Protein 3IVP (pdb70)

Structure (mmCIF, N/CA/C/O backbone):
data_3IVP
#
_entry.id   3IVP
#
_cell.length_a   49.326
_cell.length_b   69.829
_cell.length_c   170.359
_cell.angle_alpha   90.00
_cell.angle_beta   90.00
_cell.angle_gamma   90.00
#
_symmetry.space_group_name_H-M   'P 21 21 21'
#
loop_
_entity.id
_entity.type
_entity.pdbx_description
1 polymer 'Putative transposon-related DNA-binding protein'
2 non-polymer 'TETRAETHYLENE GLYCOL'
3 water water
#
loop_
_atom_site.group_PDB
_atom_site.id
_atom_site.type_symbol
_atom_site.label_atom_id
_atom_site.label_alt_id
_atom_site.label_comp_id
_atom_site.label_asym_id
_atom_site.label_entity_id
_atom_site.label_seq_id
_atom_site.pdbx_PDB_ins_code
_atom_site.Cartn_x
_atom_site.Cartn_y
_atom_site.Cartn_z
_atom_site.occupancy
_atom_site.B_iso_or_equiv
_atom_site.auth_seq_id
_atom_site.auth_comp_id
_atom_site.auth_asym_id
_atom_site.auth_atom_id
_atom_site.pdbx_PDB_model_num
ATOM 1 N N . LYS A 1 3 ? 72.181 80.324 4.352 1.00 46.99 3 LYS A N 1
ATOM 2 C CA . LYS A 1 3 ? 71.408 79.079 4.068 1.00 47.14 3 LYS A CA 1
ATOM 3 C C . LYS A 1 3 ? 69.923 79.197 4.424 1.00 46.41 3 LYS A C 1
ATOM 4 O O . LYS A 1 3 ? 69.321 78.228 4.905 1.00 46.33 3 LYS A O 1
ATOM 10 N N . LYS A 1 4 ? 69.333 80.373 4.214 1.00 45.24 4 LYS A N 1
ATOM 11 C CA . LYS A 1 4 ? 67.859 80.471 4.282 1.00 44.45 4 LYS A CA 1
ATOM 12 C C . LYS A 1 4 ? 67.228 80.652 2.891 1.00 43.11 4 LYS A C 1
ATOM 13 O O . LYS A 1 4 ? 66.285 79.947 2.548 1.00 43.66 4 LYS A O 1
ATOM 19 N N . GLU A 1 5 ? 67.790 81.557 2.085 1.00 41.69 5 GLU A N 1
ATOM 20 C CA . GLU A 1 5 ? 67.442 81.689 0.659 1.00 40.38 5 GLU A CA 1
ATOM 21 C C . GLU A 1 5 ? 67.799 80.395 -0.102 1.00 39.08 5 GLU A C 1
ATOM 22 O O . GLU A 1 5 ? 67.656 80.310 -1.324 1.00 39.92 5 GLU A O 1
ATOM 28 N N . ASP A 1 6 ? 68.272 79.410 0.659 1.00 35.58 6 ASP A N 1
ATOM 29 C CA . ASP A 1 6 ? 68.765 78.160 0.173 1.00 32.73 6 ASP A CA 1
ATOM 30 C C . ASP A 1 6 ? 67.779 77.056 0.565 1.00 28.65 6 ASP A C 1
ATOM 31 O O . ASP A 1 6 ? 67.812 75.997 -0.027 1.00 29.68 6 ASP A O 1
ATOM 36 N N . LYS A 1 7 ? 66.919 77.309 1.549 1.00 23.06 7 LYS A N 1
ATOM 37 C CA . LYS A 1 7 ? 66.083 76.246 2.155 1.00 21.12 7 LYS A CA 1
ATOM 38 C C . LYS A 1 7 ? 64.695 76.184 1.487 1.00 18.06 7 LYS A C 1
ATOM 39 O O . LYS A 1 7 ? 64.048 77.220 1.331 1.00 11.67 7 LYS A O 1
ATOM 45 N N . TYR A 1 8 ? 64.271 74.978 1.101 1.00 13.94 8 TYR A N 1
ATOM 46 C CA . TYR A 1 8 ? 62.960 74.714 0.562 1.00 13.90 8 TYR A CA 1
ATOM 47 C C . TYR A 1 8 ? 61.917 75.053 1.603 1.00 12.87 8 TYR A C 1
ATOM 48 O O . TYR A 1 8 ? 61.949 74.549 2.726 1.00 12.98 8 TYR A O 1
ATOM 57 N N . ASP A 1 9 ? 60.965 75.899 1.220 1.00 12.77 9 ASP A N 1
ATOM 58 C CA . ASP A 1 9 ? 59.813 76.201 2.073 1.00 12.03 9 ASP A CA 1
ATOM 59 C C . ASP A 1 9 ? 58.765 75.092 1.904 1.00 13.22 9 ASP A C 1
ATOM 60 O O . ASP A 1 9 ? 57.992 75.059 0.917 1.00 12.95 9 ASP A O 1
ATOM 65 N N . PHE A 1 10 ? 58.718 74.189 2.888 1.00 12.64 10 PHE A N 1
ATOM 66 C CA . PHE A 1 10 ? 57.779 73.047 2.863 1.00 11.13 10 PHE A CA 1
ATOM 67 C C . PHE A 1 10 ? 56.302 73.422 3.147 1.00 10.66 10 PHE A C 1
ATOM 68 O O . PHE A 1 10 ? 55.400 72.606 2.962 1.00 7.52 10 PHE A O 1
ATOM 76 N N . ARG A 1 11 ? 56.034 74.660 3.537 1.00 10.21 11 ARG A N 1
ATOM 77 C CA . ARG A 1 11 ? 54.717 74.965 4.049 1.00 10.52 11 ARG A CA 1
ATOM 78 C C . ARG A 1 11 ? 53.550 74.748 3.074 1.00 13.71 11 ARG A C 1
ATOM 79 O O . ARG A 1 11 ? 52.442 74.426 3.503 1.00 13.46 11 ARG A O 1
ATOM 87 N N . ALA A 1 12 ? 53.771 74.988 1.778 1.00 14.26 12 ALA A N 1
ATOM 88 C CA . ALA A 1 12 ? 52.687 74.861 0.810 1.00 13.24 12 ALA A CA 1
ATOM 89 C C . ALA A 1 12 ? 52.345 73.317 0.664 1.00 12.29 12 ALA A C 1
ATOM 90 O O . ALA A 1 12 ? 51.184 72.938 0.702 1.00 9.43 12 ALA A O 1
ATOM 92 N N . LEU A 1 13 ? 53.345 72.501 0.472 1.00 11.52 13 LEU A N 1
ATOM 93 C CA . LEU A 1 13 ? 53.220 70.986 0.506 1.00 12.68 13 LEU A CA 1
ATOM 94 C C . LEU A 1 13 ? 52.657 70.435 1.839 1.00 12.18 13 LEU A C 1
ATOM 95 O O . LEU A 1 13 ? 51.774 69.589 1.832 1.00 12.92 13 LEU A O 1
ATOM 100 N N . GLY A 1 14 ? 53.141 70.953 2.968 1.00 14.50 14 GLY A N 1
ATOM 101 C CA . GLY A 1 14 ? 52.563 70.657 4.276 1.00 13.28 14 GLY A CA 1
ATOM 102 C C . GLY A 1 14 ? 51.058 70.921 4.285 1.00 13.89 14 GLY A C 1
ATOM 103 O O . GLY A 1 14 ? 50.317 70.090 4.771 1.00 11.85 14 GLY A O 1
ATOM 104 N N . LEU A 1 15 ? 50.594 72.070 3.750 1.00 11.92 15 LEU A N 1
ATOM 105 C CA . LEU A 1 15 ? 49.137 72.389 3.725 1.00 11.23 15 LEU A CA 1
ATOM 106 C C . LEU A 1 15 ? 48.369 71.495 2.763 1.00 11.76 15 LEU A C 1
ATOM 107 O O . LEU A 1 15 ? 47.203 71.144 3.013 1.00 10.03 15 LEU A O 1
ATOM 112 N N . ALA A 1 16 ? 48.953 71.208 1.606 1.00 11.01 16 ALA A N 1
ATOM 113 C CA . ALA A 1 16 ? 48.326 70.204 0.683 1.00 12.70 16 ALA A CA 1
ATOM 114 C C . ALA A 1 16 ? 48.077 68.806 1.367 1.00 12.03 16 ALA A C 1
ATOM 115 O O . ALA A 1 16 ? 46.995 68.145 1.188 1.00 10.95 16 ALA A O 1
ATOM 117 N N . ILE A 1 17 ? 49.083 68.336 2.102 1.00 9.47 17 ILE A N 1
ATOM 118 C CA . ILE A 1 17 ? 48.976 67.085 2.881 1.00 9.96 17 ILE A CA 1
ATOM 119 C C . ILE A 1 17 ? 47.823 67.217 3.890 1.00 11.47 17 ILE A C 1
ATOM 120 O O . ILE A 1 17 ? 46.921 66.347 3.954 1.00 12.80 17 ILE A O 1
ATOM 125 N N . LYS A 1 18 ? 47.788 68.357 4.595 1.00 10.70 18 LYS A N 1
ATOM 126 C CA . LYS A 1 18 ? 46.817 68.576 5.629 1.00 11.08 18 LYS A CA 1
ATOM 127 C C . LYS A 1 18 ? 45.441 68.607 4.945 1.00 11.73 18 LYS A C 1
ATOM 128 O O . LYS A 1 18 ? 44.494 67.993 5.443 1.00 11.24 18 LYS A O 1
ATOM 134 N N . GLU A 1 19 ? 45.331 69.301 3.800 1.00 10.03 19 GLU A N 1
ATOM 135 C CA . GLU A 1 19 ? 44.000 69.445 3.153 1.00 13.94 19 GLU A CA 1
ATOM 136 C C . GLU A 1 19 ? 43.512 68.108 2.631 1.00 9.92 19 GLU A C 1
ATOM 137 O O . GLU A 1 19 ? 42.352 67.839 2.618 1.00 8.74 19 GLU A O 1
ATOM 143 N N . ALA A 1 20 ? 44.431 67.303 2.123 1.00 7.08 20 ALA A N 1
ATOM 144 C CA . ALA A 1 20 ? 44.055 65.956 1.648 1.00 5.72 20 ALA A CA 1
ATOM 145 C C . ALA A 1 20 ? 43.595 65.073 2.826 1.00 9.03 20 ALA A C 1
ATOM 146 O O . ALA A 1 20 ? 42.452 64.498 2.812 1.00 7.48 20 ALA A O 1
ATOM 148 N N . ARG A 1 21 ? 44.363 65.080 3.919 1.00 8.25 21 ARG A N 1
ATOM 149 C CA . ARG A 1 21 ? 43.904 64.387 5.134 1.00 7.67 21 ARG A CA 1
ATOM 150 C C . ARG A 1 21 ? 42.464 64.816 5.557 1.00 9.77 21 ARG A C 1
ATOM 151 O O . ARG A 1 21 ? 41.668 63.973 5.943 1.00 7.93 21 ARG A O 1
ATOM 159 N N . LYS A 1 22 ? 42.166 66.120 5.533 1.00 6.92 22 LYS A N 1
ATOM 160 C CA . LYS A 1 22 ? 40.859 66.595 5.954 1.00 9.15 22 LYS A CA 1
ATOM 161 C C . LYS A 1 22 ? 39.801 66.256 4.913 1.00 7.83 22 LYS A C 1
ATOM 162 O O . LYS A 1 22 ? 38.625 66.071 5.249 1.00 12.32 22 LYS A O 1
ATOM 168 N N . LYS A 1 23 ? 40.166 66.301 3.634 1.00 7.49 23 LYS A N 1
ATOM 169 C CA . LYS A 1 23 ? 39.173 66.054 2.603 1.00 12.97 23 LYS A CA 1
ATOM 170 C C . LYS A 1 23 ? 38.813 64.584 2.758 1.00 11.64 23 LYS A C 1
ATOM 171 O O . LYS A 1 23 ? 37.681 64.181 2.565 1.00 4.03 23 LYS A O 1
ATOM 177 N N . GLN A 1 24 ? 39.767 63.807 3.225 1.00 4.20 24 GLN A N 1
ATOM 178 C CA . GLN A 1 24 ? 39.472 62.378 3.316 1.00 6.21 24 GLN A CA 1
ATOM 179 C C . GLN A 1 24 ? 38.856 61.928 4.632 1.00 8.21 24 GLN A C 1
ATOM 180 O O . GLN A 1 24 ? 38.628 60.742 4.817 1.00 10.96 24 GLN A O 1
ATOM 186 N N . GLY A 1 25 ? 38.592 62.865 5.528 1.00 10.19 25 GLY A N 1
ATOM 187 C CA . GLY A 1 25 ? 37.999 62.607 6.841 1.00 10.64 25 GLY A CA 1
ATOM 188 C C . GLY A 1 25 ? 38.899 61.904 7.860 1.00 11.62 25 GLY A C 1
ATOM 189 O O . GLY A 1 25 ? 38.403 61.286 8.791 1.00 10.57 25 GLY A O 1
ATOM 190 N N . LEU A 1 26 ? 40.216 61.966 7.693 1.00 10.87 26 LEU A N 1
ATOM 191 C CA . LEU A 1 26 ? 41.131 61.288 8.615 1.00 13.06 26 LEU A CA 1
ATOM 192 C C . LEU A 1 26 ? 41.548 62.270 9.715 1.00 14.49 26 LEU A C 1
ATOM 193 O O . LEU A 1 26 ? 41.841 63.394 9.393 1.00 14.44 26 LEU A O 1
ATOM 198 N N . THR A 1 27 ? 41.620 61.856 10.985 1.00 15.82 27 THR A N 1
ATOM 199 C CA . THR A 1 27 ? 42.258 62.679 12.044 1.00 14.65 27 THR A CA 1
ATOM 200 C C . THR A 1 27 ? 43.754 62.463 12.047 1.00 14.97 27 THR A C 1
ATOM 201 O O . THR A 1 27 ? 44.228 61.495 11.464 1.00 14.82 27 THR A O 1
ATOM 205 N N . ARG A 1 28 ? 44.506 63.334 12.734 1.00 13.39 28 ARG A N 1
ATOM 206 C CA . ARG A 1 28 ? 45.935 63.134 12.855 1.00 12.40 28 ARG A CA 1
ATOM 207 C C . ARG A 1 28 ? 46.267 61.817 13.566 1.00 11.31 28 ARG A C 1
ATOM 208 O O . ARG A 1 28 ? 47.235 61.156 13.230 1.00 10.27 28 ARG A O 1
ATOM 216 N N . GLU A 1 29 ? 45.463 61.467 14.559 1.00 10.92 29 GLU A N 1
ATOM 217 C CA . GLU A 1 29 ? 45.635 60.216 15.295 1.00 12.45 29 GLU A CA 1
ATOM 218 C C . GLU A 1 29 ? 45.471 59.021 14.387 1.00 11.13 29 GLU A C 1
ATOM 219 O O . GLU A 1 29 ? 46.153 58.045 14.553 1.00 12.13 29 GLU A O 1
ATOM 225 N N . GLN A 1 30 ? 44.545 59.088 13.433 1.00 12.48 30 GLN A N 1
ATOM 226 C CA . GLN A 1 30 ? 44.347 57.976 12.505 1.00 11.88 30 GLN A CA 1
ATOM 227 C C . GLN A 1 30 ? 45.530 57.826 11.582 1.00 10.89 30 GLN A C 1
ATOM 228 O O . GLN A 1 30 ? 46.002 56.733 11.367 1.00 9.99 30 GLN A O 1
ATOM 234 N N . VAL A 1 31 ? 45.958 58.925 10.980 1.00 10.41 31 VAL A N 1
ATOM 235 C CA . VAL A 1 31 ? 47.176 58.892 10.101 1.00 12.72 31 VAL A CA 1
ATOM 236 C C . VAL A 1 31 ? 48.386 58.370 10.829 1.00 11.48 31 VAL A C 1
ATOM 237 O O . VAL A 1 31 ? 49.175 57.599 10.279 1.00 12.53 31 VAL A O 1
ATOM 241 N N . GLY A 1 32 ? 48.551 58.839 12.063 1.00 13.30 32 GLY A N 1
ATOM 242 C CA . GLY A 1 32 ? 49.716 58.457 12.874 1.00 9.75 32 GLY A CA 1
ATOM 243 C C . GLY A 1 32 ? 49.659 56.956 13.165 1.00 12.55 32 GLY A C 1
ATOM 244 O O . GLY A 1 32 ? 50.652 56.282 13.164 1.00 11.77 32 GLY A O 1
ATOM 245 N N . ALA A 1 33 ? 48.454 56.440 13.410 1.00 9.37 33 ALA A N 1
ATOM 246 C CA . ALA A 1 33 ? 48.293 55.019 13.644 1.00 11.58 33 ALA A CA 1
ATOM 247 C C . ALA A 1 33 ? 48.532 54.200 12.366 1.00 11.85 33 ALA A C 1
ATOM 248 O O . ALA A 1 33 ? 49.062 53.077 12.428 1.00 14.73 33 ALA A O 1
ATOM 258 N N . ILE A 1 35 ? 50.523 55.074 9.658 1.00 11.29 35 ILE A N 1
ATOM 259 C CA . ILE A 1 35 ? 51.909 55.073 9.171 1.00 13.30 35 ILE A CA 1
ATOM 260 C C . ILE A 1 35 ? 52.927 55.170 10.284 1.00 13.80 35 ILE A C 1
ATOM 261 O O . ILE A 1 35 ? 54.119 55.338 10.020 1.00 16.13 35 ILE A O 1
ATOM 266 N N . GLU A 1 36 ? 52.459 55.083 11.524 1.00 13.62 36 GLU A N 1
ATOM 267 C CA . GLU A 1 36 ? 53.373 54.934 12.674 1.00 17.39 36 GLU A CA 1
ATOM 268 C C . GLU A 1 36 ? 54.164 56.201 12.974 1.00 16.80 36 GLU A C 1
ATOM 269 O O . GLU A 1 36 ? 55.343 56.130 13.188 1.00 17.32 36 GLU A O 1
ATOM 275 N N . ILE A 1 37 ? 53.524 57.354 12.938 1.00 17.71 37 ILE A N 1
ATOM 276 C CA . ILE A 1 37 ? 54.193 58.587 13.330 1.00 17.47 37 ILE A CA 1
ATOM 277 C C . ILE A 1 37 ? 53.385 59.248 14.464 1.00 16.99 37 ILE A C 1
ATOM 278 O O . ILE A 1 37 ? 52.171 59.033 14.592 1.00 17.20 37 ILE A O 1
ATOM 283 N N . ASP A 1 38 ? 54.079 59.968 15.326 1.00 16.03 38 ASP A N 1
ATOM 284 C CA . ASP A 1 38 ? 53.467 60.781 16.370 1.00 15.57 38 ASP A CA 1
ATOM 285 C C . ASP A 1 38 ? 52.600 61.874 15.741 1.00 14.96 38 ASP A C 1
ATOM 286 O O . ASP A 1 38 ? 53.050 62.621 14.870 1.00 11.85 38 ASP A O 1
ATOM 291 N N . PRO A 1 39 ? 51.319 61.934 16.146 1.00 16.29 39 PRO A N 1
ATOM 292 C CA . PRO A 1 39 ? 50.421 62.969 15.676 1.00 16.66 39 PRO A CA 1
ATOM 293 C C . PRO A 1 39 ? 50.982 64.378 15.915 1.00 18.02 39 PRO A C 1
ATOM 294 O O . PRO A 1 39 ? 50.558 65.300 15.229 1.00 18.52 39 PRO A O 1
ATOM 298 N N . ARG A 1 40 ? 51.907 64.548 16.868 1.00 18.61 40 ARG A N 1
ATOM 299 C CA . ARG A 1 40 ? 52.520 65.860 17.102 1.00 19.63 40 ARG A CA 1
ATOM 300 C C . ARG A 1 40 ? 53.556 66.235 16.051 1.00 18.96 40 ARG A C 1
ATOM 301 O O . ARG A 1 40 ? 53.713 67.414 15.706 1.00 19.55 40 ARG A O 1
ATOM 309 N N . TYR A 1 41 ? 54.278 65.249 15.562 1.00 17.04 41 TYR A N 1
ATOM 310 C CA . TYR A 1 41 ? 55.213 65.467 14.476 1.00 17.99 41 TYR A CA 1
ATOM 311 C C . TYR A 1 41 ? 54.375 65.814 13.254 1.00 17.27 41 TYR A C 1
ATOM 312 O O . TYR A 1 41 ? 54.732 66.698 12.514 1.00 17.68 41 TYR A O 1
ATOM 321 N N . LEU A 1 42 ? 53.254 65.117 13.060 1.00 18.05 42 LEU A N 1
ATOM 322 C CA . LEU A 1 42 ? 52.325 65.470 11.971 1.00 16.49 42 LEU A CA 1
ATOM 323 C C . LEU A 1 42 ? 51.858 66.924 12.000 1.00 14.38 42 LEU A C 1
ATOM 324 O O . LEU A 1 42 ? 51.845 67.582 10.963 1.00 15.32 42 LEU A O 1
ATOM 329 N N . THR A 1 43 ? 51.424 67.399 13.166 1.00 13.18 43 THR A N 1
ATOM 330 C CA . THR A 1 43 ? 51.017 68.792 13.344 1.00 13.70 43 THR A CA 1
ATOM 331 C C . THR A 1 43 ? 52.116 69.738 12.855 1.00 14.05 43 THR A C 1
ATOM 332 O O . THR A 1 43 ? 51.857 70.666 12.098 1.00 14.11 43 THR A O 1
ATOM 336 N N . ASN A 1 44 ? 53.350 69.475 13.254 1.00 15.20 44 ASN A N 1
ATOM 337 C CA . ASN A 1 44 ? 54.465 70.352 12.852 1.00 16.43 44 ASN A CA 1
ATOM 338 C C . ASN A 1 44 ? 54.746 70.314 11.339 1.00 16.27 44 ASN A C 1
ATOM 339 O O . ASN A 1 44 ? 54.985 71.343 10.719 1.00 15.12 44 ASN A O 1
ATOM 344 N N . ILE A 1 45 ? 54.684 69.116 10.756 1.00 12.71 45 ILE A N 1
ATOM 345 C CA . ILE A 1 45 ? 54.844 68.928 9.332 1.00 12.97 45 ILE A CA 1
ATOM 346 C C . ILE A 1 45 ? 53.764 69.717 8.535 1.00 13.11 45 ILE A C 1
ATOM 347 O O . ILE A 1 45 ? 54.067 70.368 7.545 1.00 14.84 45 ILE A O 1
ATOM 352 N N . GLU A 1 46 ? 52.519 69.664 8.972 1.00 10.58 46 GLU A N 1
ATOM 353 C CA . GLU A 1 46 ? 51.412 70.292 8.231 1.00 12.85 46 GLU A CA 1
ATOM 354 C C . GLU A 1 46 ? 51.257 71.802 8.504 1.00 12.74 46 GLU A C 1
ATOM 355 O O . GLU A 1 46 ? 50.739 72.521 7.646 1.00 14.20 46 GLU A O 1
ATOM 361 N N . ASN A 1 47 ? 51.591 72.236 9.723 1.00 11.29 47 ASN A N 1
ATOM 362 C CA . ASN A 1 47 ? 51.318 73.625 10.160 1.00 12.54 47 ASN A CA 1
ATOM 363 C C . ASN A 1 47 ? 52.543 74.505 10.282 1.00 13.03 47 ASN A C 1
ATOM 364 O O . ASN A 1 47 ? 52.406 75.685 10.273 1.00 14.40 47 ASN A O 1
ATOM 369 N N . LYS A 1 48 ? 53.744 73.953 10.406 1.00 15.58 48 LYS A N 1
ATOM 370 C CA . LYS A 1 48 ? 54.876 74.766 10.800 1.00 17.09 48 LYS A CA 1
ATOM 371 C C . LYS A 1 48 ? 56.033 74.558 9.875 1.00 17.46 48 LYS A C 1
ATOM 372 O O . LYS A 1 48 ? 57.133 74.965 10.194 1.00 15.98 48 LYS A O 1
ATOM 378 N N . GLY A 1 49 ? 55.781 73.910 8.736 1.00 17.78 49 GLY A N 1
ATOM 379 C CA . GLY A 1 49 ? 56.823 73.715 7.708 1.00 20.16 49 GLY A CA 1
ATOM 380 C C . GLY A 1 49 ? 58.052 72.875 8.087 1.00 19.85 49 GLY A C 1
ATOM 381 O O . GLY A 1 49 ? 59.087 72.950 7.472 1.00 16.51 49 GLY A O 1
ATOM 382 N N . GLN A 1 50 ? 57.890 72.044 9.095 1.00 18.48 50 GLN A N 1
ATOM 383 C CA . GLN A 1 50 ? 58.888 71.113 9.489 1.00 16.31 50 GLN A CA 1
ATOM 384 C C . GLN A 1 50 ? 59.062 70.025 8.395 1.00 12.58 50 GLN A C 1
ATOM 385 O O . GLN A 1 50 ? 58.092 69.428 7.957 1.00 10.09 50 GLN A O 1
ATOM 391 N N . HIS A 1 51 ? 60.307 69.841 7.914 1.00 9.12 51 HIS A N 1
ATOM 392 C CA . HIS A 1 51 ? 60.610 68.877 6.862 1.00 11.15 51 HIS A CA 1
ATOM 393 C C . HIS A 1 51 ? 60.524 67.492 7.494 1.00 10.95 51 HIS A C 1
ATOM 394 O O . HIS A 1 51 ? 61.211 67.208 8.466 1.00 15.80 51 HIS A O 1
ATOM 401 N N . PRO A 1 52 ? 59.690 66.639 6.942 1.00 11.80 52 PRO A N 1
ATOM 402 C CA . PRO A 1 52 ? 59.681 65.227 7.321 1.00 12.14 52 PRO A CA 1
ATOM 403 C C . PRO A 1 52 ? 60.911 64.621 6.692 1.00 12.43 52 PRO A C 1
ATOM 404 O O . PRO A 1 52 ? 61.441 65.193 5.722 1.00 14.50 52 PRO A O 1
ATOM 408 N N . SER A 1 53 ? 61.377 63.493 7.227 1.00 12.33 53 SER A N 1
ATOM 409 C CA . SER A 1 53 ? 62.271 62.637 6.462 1.00 9.72 53 SER A CA 1
ATOM 410 C C . SER A 1 53 ? 61.648 62.223 5.136 1.00 9.47 53 SER A C 1
ATOM 411 O O . SER A 1 53 ? 60.400 62.303 4.917 1.00 8.33 53 SER A O 1
ATOM 414 N N . LEU A 1 54 ? 62.476 61.742 4.232 1.00 7.13 54 LEU A N 1
ATOM 415 C CA . LEU A 1 54 ? 62.010 61.188 2.991 1.00 9.48 54 LEU A CA 1
ATOM 416 C C . LEU A 1 54 ? 61.048 60.017 3.285 1.00 9.96 54 LEU A C 1
ATOM 417 O O . LEU A 1 54 ? 60.040 59.905 2.620 1.00 10.46 54 LEU A O 1
ATOM 422 N N . GLN A 1 55 ? 61.391 59.165 4.250 1.00 8.58 55 GLN A N 1
ATOM 423 C CA . GLN A 1 55 ? 60.516 58.044 4.627 1.00 10.39 55 GLN A CA 1
ATOM 424 C C . GLN A 1 55 ? 59.126 58.505 4.951 1.00 10.66 55 GLN A C 1
ATOM 425 O O . GLN A 1 55 ? 58.064 57.991 4.434 1.00 11.87 55 GLN A O 1
ATOM 431 N N . VAL A 1 56 ? 59.088 59.506 5.822 1.00 12.82 56 VAL A N 1
ATOM 432 C CA . VAL A 1 56 ? 57.747 59.961 6.307 1.00 9.47 56 VAL A CA 1
ATOM 433 C C . VAL A 1 56 ? 57.011 60.752 5.217 1.00 10.56 56 VAL A C 1
ATOM 434 O O . VAL A 1 56 ? 55.763 60.701 5.150 1.00 8.97 56 VAL A O 1
ATOM 438 N N . LEU A 1 57 ? 57.732 61.588 4.451 1.00 10.97 57 LEU A N 1
ATOM 439 C CA . LEU A 1 57 ? 57.195 62.219 3.220 1.00 14.27 57 LEU A CA 1
ATOM 440 C C . LEU A 1 57 ? 56.504 61.170 2.297 1.00 13.07 57 LEU A C 1
ATOM 441 O O . LEU A 1 57 ? 55.314 61.272 1.995 1.00 15.83 57 LEU A O 1
ATOM 446 N N . TYR A 1 58 ? 57.267 60.120 1.959 1.00 13.53 58 TYR A N 1
ATOM 447 C CA . TYR A 1 58 ? 56.760 59.021 1.148 1.00 13.06 58 TYR A CA 1
ATOM 448 C C . TYR A 1 58 ? 55.509 58.429 1.829 1.00 10.72 58 TYR A C 1
ATOM 449 O O . TYR A 1 58 ? 54.491 58.297 1.201 1.00 13.64 58 TYR A O 1
ATOM 458 N N . ASP A 1 59 ? 55.583 58.136 3.123 1.00 11.78 59 ASP A N 1
ATOM 459 C CA . ASP A 1 59 ? 54.425 57.475 3.780 1.00 11.59 59 ASP A CA 1
ATOM 460 C C . ASP A 1 59 ? 53.173 58.362 3.742 1.00 13.01 59 ASP A C 1
ATOM 461 O O . ASP A 1 59 ? 52.047 57.845 3.542 1.00 12.81 59 ASP A O 1
ATOM 466 N N . LEU A 1 60 ? 53.358 59.682 3.951 1.00 12.92 60 LEU A N 1
ATOM 467 C CA . LEU A 1 60 ? 52.208 60.609 3.875 1.00 12.58 60 LEU A CA 1
ATOM 468 C C . LEU A 1 60 ? 51.546 60.678 2.540 1.00 9.20 60 LEU A C 1
ATOM 469 O O . LEU A 1 60 ? 50.253 60.645 2.391 1.00 9.94 60 LEU A O 1
ATOM 474 N N . VAL A 1 61 ? 52.356 60.887 1.527 1.00 8.25 61 VAL A N 1
ATOM 475 C CA . VAL A 1 61 ? 51.757 61.229 0.220 1.00 10.96 61 VAL A CA 1
ATOM 476 C C . VAL A 1 61 ? 51.291 59.936 -0.478 1.00 12.87 61 VAL A C 1
ATOM 477 O O . VAL A 1 61 ? 50.344 59.991 -1.291 1.00 11.13 61 VAL A O 1
ATOM 481 N N . SER A 1 62 ? 51.924 58.797 -0.174 1.00 12.11 62 SER A N 1
ATOM 482 C CA . SER A 1 62 ? 51.388 57.537 -0.700 1.00 14.24 62 SER A CA 1
ATOM 483 C C . SER A 1 62 ? 50.137 57.184 0.061 1.00 10.48 62 SER A C 1
ATOM 484 O O . SER A 1 62 ? 49.188 56.676 -0.545 1.00 12.76 62 SER A O 1
ATOM 487 N N . LEU A 1 63 ? 50.095 57.466 1.375 1.00 10.63 63 LEU A N 1
ATOM 488 C CA . LEU A 1 63 ? 48.763 57.261 2.123 1.00 8.77 63 LEU A CA 1
ATOM 489 C C . LEU A 1 63 ? 47.594 58.087 1.611 1.00 10.17 63 LEU A C 1
ATOM 490 O O . LEU A 1 63 ? 46.477 57.616 1.554 1.00 8.07 63 LEU A O 1
ATOM 495 N N . LEU A 1 64 ? 47.880 59.368 1.349 1.00 10.53 64 LEU A N 1
ATOM 496 C CA . LEU A 1 64 ? 46.927 60.349 1.027 1.00 11.20 64 LEU A CA 1
ATOM 497 C C . LEU A 1 64 ? 46.823 60.605 -0.471 1.00 12.64 64 LEU A C 1
ATOM 498 O O . LEU A 1 64 ? 45.950 61.373 -0.865 1.00 14.56 64 LEU A O 1
ATOM 503 N N . ASN A 1 65 ? 47.741 60.031 -1.284 1.00 12.66 65 ASN A N 1
ATOM 504 C CA . ASN A 1 65 ? 47.705 60.255 -2.727 1.00 13.72 65 ASN A CA 1
ATOM 505 C C . ASN A 1 65 ? 47.896 61.758 -3.056 1.00 13.41 65 ASN A C 1
ATOM 506 O O . ASN A 1 65 ? 47.093 62.369 -3.804 1.00 16.50 65 ASN A O 1
ATOM 511 N N . VAL A 1 66 ? 48.908 62.370 -2.465 1.00 13.10 66 VAL A N 1
ATOM 512 C CA . VAL A 1 66 ? 49.224 63.757 -2.674 1.00 13.70 66 VAL A CA 1
ATOM 513 C C . VAL A 1 66 ? 50.413 63.860 -3.671 1.00 14.01 66 VAL A C 1
ATOM 514 O O . VAL A 1 66 ? 51.398 63.147 -3.551 1.00 12.80 66 VAL A O 1
ATOM 518 N N . SER A 1 67 ? 50.264 64.733 -4.668 1.00 12.76 67 SER A N 1
ATOM 519 C CA . SER A 1 67 ? 51.291 64.958 -5.659 1.00 13.28 67 SER A CA 1
ATOM 520 C C . SER A 1 67 ? 52.428 65.817 -5.127 1.00 13.81 67 SER A C 1
ATOM 521 O O . SER A 1 67 ? 52.240 66.971 -4.835 1.00 15.64 67 SER A O 1
ATOM 524 N N . VAL A 1 68 ? 53.617 65.249 -4.977 1.00 13.55 68 VAL A N 1
ATOM 525 C CA . VAL A 1 68 ? 54.826 66.022 -4.665 1.00 13.41 68 VAL A CA 1
ATOM 526 C C . VAL A 1 68 ? 55.315 66.856 -5.864 1.00 13.65 68 VAL A C 1
ATOM 527 O O . VAL A 1 68 ? 55.825 67.989 -5.678 1.00 12.11 68 VAL A O 1
ATOM 531 N N . ASP A 1 69 ? 55.186 66.294 -7.077 1.00 12.18 69 ASP A N 1
ATOM 532 C CA . ASP A 1 69 ? 55.638 66.972 -8.297 1.00 11.75 69 ASP A CA 1
ATOM 533 C C . ASP A 1 69 ? 55.013 68.363 -8.433 1.00 12.97 69 ASP A C 1
ATOM 534 O O . ASP A 1 69 ? 55.604 69.262 -8.976 1.00 12.48 69 ASP A O 1
ATOM 539 N N . GLU A 1 70 ? 53.797 68.496 -7.958 1.00 12.81 70 GLU A N 1
ATOM 540 C CA . GLU A 1 70 ? 53.105 69.760 -7.997 1.00 15.11 70 GLU A CA 1
ATOM 541 C C . GLU A 1 70 ? 53.860 70.847 -7.226 1.00 12.47 70 GLU A C 1
ATOM 542 O O . GLU A 1 70 ? 53.815 72.001 -7.611 1.00 12.79 70 GLU A O 1
ATOM 548 N N . PHE A 1 71 ? 54.595 70.478 -6.183 1.00 12.79 71 PHE A N 1
ATOM 549 C CA . PHE A 1 71 ? 55.317 71.443 -5.323 1.00 11.51 71 PHE A CA 1
ATOM 550 C C . PHE A 1 71 ? 56.820 71.414 -5.519 1.00 15.89 71 PHE A C 1
ATOM 551 O O . PHE A 1 71 ? 57.514 72.311 -5.064 1.00 18.75 71 PHE A O 1
ATOM 559 N N . PHE A 1 72 ? 57.330 70.394 -6.198 1.00 14.13 72 PHE A N 1
ATOM 560 C CA . PHE A 1 72 ? 58.760 70.347 -6.453 1.00 13.69 72 PHE A CA 1
ATOM 561 C C . PHE A 1 72 ? 59.127 70.776 -7.866 1.00 14.20 72 PHE A C 1
ATOM 562 O O . PHE A 1 72 ? 60.271 71.126 -8.108 1.00 14.51 72 PHE A O 1
ATOM 570 N N . LEU A 1 73 ? 58.225 70.642 -8.832 1.00 13.14 73 LEU A N 1
ATOM 571 C CA . LEU A 1 73 ? 58.679 70.831 -10.212 1.00 12.51 73 LEU A CA 1
ATOM 572 C C . LEU A 1 73 ? 57.960 72.036 -10.780 1.00 13.78 73 LEU A C 1
ATOM 573 O O . LEU A 1 73 ? 56.751 72.191 -10.479 1.00 15.64 73 LEU A O 1
ATOM 578 N N . PRO A 1 74 ? 58.632 72.808 -11.651 1.00 11.46 74 PRO A N 1
ATOM 579 C CA . PRO A 1 74 ? 58.023 74.012 -12.218 1.00 11.25 74 PRO A CA 1
ATOM 580 C C . PRO A 1 74 ? 56.816 73.645 -13.072 1.00 10.46 74 PRO A C 1
ATOM 581 O O . PRO A 1 74 ? 56.916 72.771 -13.930 1.00 10.62 74 PRO A O 1
ATOM 585 N N . ALA A 1 75 ? 55.677 74.269 -12.804 1.00 10.12 75 ALA A N 1
ATOM 586 C CA . ALA A 1 75 ? 54.489 74.049 -13.615 1.00 10.28 75 ALA A CA 1
ATOM 587 C C . ALA A 1 75 ? 54.664 74.764 -14.945 1.00 10.51 75 ALA A C 1
ATOM 588 O O . ALA A 1 75 ? 55.093 75.911 -14.976 1.00 10.07 75 ALA A O 1
ATOM 590 N N . SER A 1 76 ? 54.370 74.084 -16.045 1.00 11.28 76 SER A N 1
ATOM 591 C CA . SER A 1 76 ? 54.291 74.774 -17.328 1.00 12.97 76 SER A CA 1
ATOM 592 C C . SER A 1 76 ? 52.828 74.953 -17.732 1.00 13.50 76 SER A C 1
ATOM 593 O O . SER A 1 76 ? 52.234 76.000 -17.456 1.00 13.32 76 SER A O 1
ATOM 596 N N . SER A 1 77 ? 52.272 73.913 -18.367 1.00 14.40 77 SER A N 1
ATOM 597 C CA . SER A 1 77 ? 50.883 73.860 -18.859 1.00 14.98 77 SER A CA 1
ATOM 598 C C . SER A 1 77 ? 50.356 75.217 -19.337 1.00 14.89 77 SER A C 1
ATOM 599 O O . SER A 1 77 ? 49.386 75.749 -18.795 1.00 15.05 77 SER A O 1
ATOM 602 N N . GLN A 1 78 ? 51.016 75.765 -20.353 1.00 14.89 78 GLN A N 1
ATOM 603 C CA . GLN A 1 78 ? 50.701 77.094 -20.870 1.00 14.87 78 GLN A CA 1
ATOM 604 C C . GLN A 1 78 ? 49.777 77.070 -22.096 1.00 14.42 78 GLN A C 1
ATOM 605 O O . GLN A 1 78 ? 48.599 77.419 -21.991 1.00 14.79 78 GLN A O 1
ATOM 611 N N . VAL A 1 79 ? 50.309 76.654 -23.245 1.00 13.83 79 VAL A N 1
ATOM 612 C CA . VAL A 1 79 ? 49.562 76.647 -24.511 1.00 12.89 79 VAL A CA 1
ATOM 613 C C . VAL A 1 79 ? 48.570 75.480 -24.560 1.00 12.19 79 VAL A C 1
ATOM 614 O O . VAL A 1 79 ? 48.827 74.443 -25.183 1.00 12.12 79 VAL A O 1
ATOM 618 N N . LYS A 1 80 ? 47.429 75.667 -23.903 1.00 11.29 80 LYS A N 1
ATOM 619 C CA . LYS A 1 80 ? 46.400 74.632 -23.808 1.00 10.32 80 LYS A CA 1
ATOM 620 C C . LYS A 1 80 ? 45.705 74.389 -25.154 1.00 9.22 80 LYS A C 1
ATOM 621 O O . LYS A 1 80 ? 44.475 74.297 -25.224 1.00 9.05 80 LYS A O 1
ATOM 627 N N . SER A 1 81 ? 46.503 74.289 -26.216 1.00 7.87 81 SER A N 1
ATOM 628 C CA . SER A 1 81 ? 46.005 73.978 -27.554 1.00 6.58 81 SER A CA 1
ATOM 629 C C . SER A 1 81 ? 45.036 72.797 -27.487 1.00 5.46 81 SER A C 1
ATOM 630 O O . SER A 1 81 ? 45.343 71.776 -26.874 1.00 4.86 81 SER A O 1
ATOM 633 N N . THR A 1 82 ? 43.860 72.956 -28.094 1.00 4.41 82 THR A N 1
ATOM 634 C CA . THR A 1 82 ? 42.810 71.927 -28.057 1.00 3.59 82 THR A CA 1
ATOM 635 C C . THR A 1 82 ? 43.323 70.599 -28.624 1.00 3.26 82 THR A C 1
ATOM 636 O O . THR A 1 82 ? 42.987 69.526 -28.118 1.00 3.13 82 THR A O 1
ATOM 640 N N . LYS A 1 83 ? 44.145 70.688 -29.667 1.00 2.86 83 LYS A N 1
ATOM 641 C CA . LYS A 1 83 ? 44.824 69.526 -30.219 1.00 2.42 83 LYS A CA 1
ATOM 642 C C . LYS A 1 83 ? 45.748 68.921 -29.181 1.00 2.19 83 LYS A C 1
ATOM 643 O O . LYS A 1 83 ? 45.691 67.718 -28.925 1.00 2.00 83 LYS A O 1
ATOM 649 N N . ARG A 1 84 ? 46.596 69.760 -28.589 1.00 2.26 84 ARG A N 1
ATOM 650 C CA . ARG A 1 84 ? 47.552 69.306 -27.581 1.00 2.00 84 ARG A CA 1
ATOM 651 C C . ARG A 1 84 ? 46.844 68.686 -26.376 1.00 2.00 84 ARG A C 1
ATOM 652 O O . ARG A 1 84 ? 47.290 67.660 -25.854 1.00 2.00 84 ARG A O 1
ATOM 660 N N . ARG A 1 85 ? 45.748 69.315 -25.952 1.00 2.00 85 ARG A N 1
ATOM 661 C CA . ARG A 1 85 ? 44.880 68.782 -24.909 1.00 2.00 85 ARG A CA 1
ATOM 662 C C . ARG A 1 85 ? 44.457 67.339 -25.190 1.00 2.00 85 ARG A C 1
ATOM 663 O O . ARG A 1 85 ? 44.665 66.458 -24.353 1.00 2.00 85 ARG A O 1
ATOM 671 N N . GLN A 1 86 ? 43.871 67.112 -26.366 1.00 2.00 86 GLN A N 1
ATOM 672 C CA . GLN A 1 86 ? 43.404 65.786 -26.781 1.00 2.00 86 GLN A CA 1
ATOM 673 C C . GLN A 1 86 ? 44.530 64.748 -26.775 1.00 2.00 86 GLN A C 1
ATOM 674 O O . GLN A 1 86 ? 44.343 63.626 -26.313 1.00 2.00 86 GLN A O 1
ATOM 680 N N . LEU A 1 87 ? 45.689 65.130 -27.301 1.00 2.00 87 LEU A N 1
ATOM 681 C CA . LEU A 1 87 ? 46.852 64.253 -27.324 1.00 2.00 87 LEU A CA 1
ATOM 682 C C . LEU A 1 87 ? 47.256 63.798 -25.922 1.00 2.00 87 LEU A C 1
ATOM 683 O O . LEU A 1 87 ? 47.430 62.605 -25.673 1.00 2.00 87 LEU A O 1
ATOM 688 N N . GLU A 1 88 ? 47.376 64.761 -25.015 1.00 2.00 88 GLU A N 1
ATOM 689 C CA . GLU A 1 88 ? 47.859 64.504 -23.671 1.00 2.00 88 GLU A CA 1
ATOM 690 C C . GLU A 1 88 ? 46.908 63.637 -22.867 1.00 2.00 88 GLU A C 1
ATOM 691 O O . GLU A 1 88 ? 47.347 62.811 -22.076 1.00 2.00 88 GLU A O 1
ATOM 697 N N . ASN A 1 89 ? 45.614 63.807 -23.101 1.00 2.00 89 ASN A N 1
ATOM 698 C CA . ASN A 1 89 ? 44.589 62.942 -22.526 1.00 2.00 89 ASN A CA 1
ATOM 699 C C . ASN A 1 89 ? 44.650 61.493 -23.054 1.00 2.00 89 ASN A C 1
ATOM 700 O O . ASN A 1 89 ? 44.409 60.550 -22.303 1.00 2.00 89 ASN A O 1
ATOM 705 N N . LYS A 1 90 ? 44.985 61.322 -24.333 1.00 2.00 90 LYS A N 1
ATOM 706 C CA . LYS A 1 90 ? 45.147 59.987 -24.932 1.00 2.00 90 LYS A CA 1
ATOM 707 C C . LYS A 1 90 ? 46.403 59.254 -24.444 1.00 2.00 90 LYS A C 1
ATOM 708 O O . LYS A 1 90 ? 46.447 58.023 -24.440 1.00 2.14 90 LYS A O 1
ATOM 714 N N . ILE A 1 91 ? 47.423 60.005 -24.047 1.00 2.00 91 ILE A N 1
ATOM 715 C CA . ILE A 1 91 ? 48.680 59.401 -23.606 1.00 2.80 91 ILE A CA 1
ATOM 716 C C . ILE A 1 91 ? 48.839 59.390 -22.076 1.00 4.10 91 ILE A C 1
ATOM 717 O O . ILE A 1 91 ? 49.891 59.019 -21.560 1.00 3.55 91 ILE A O 1
ATOM 722 N N . ASP A 1 92 ? 47.779 59.781 -21.368 1.00 6.22 92 ASP A N 1
ATOM 723 C CA . ASP A 1 92 ? 47.733 59.736 -19.904 1.00 8.37 92 ASP A CA 1
ATOM 724 C C . ASP A 1 92 ? 48.078 58.353 -19.373 1.00 9.58 92 ASP A C 1
ATOM 725 O O . ASP A 1 92 ? 48.890 58.224 -18.461 1.00 9.72 92 ASP A O 1
ATOM 730 N N . ASN A 1 93 ? 47.458 57.331 -19.964 1.00 11.24 93 ASN A N 1
ATOM 731 C CA . ASN A 1 93 ? 47.638 55.943 -19.555 1.00 12.91 93 ASN A CA 1
ATOM 732 C C . ASN A 1 93 ? 48.717 55.200 -20.359 1.00 14.47 93 ASN A C 1
ATOM 733 O O . ASN A 1 93 ? 48.661 53.977 -20.484 1.00 14.08 93 ASN A O 1
ATOM 738 N N . PHE A 1 94 ? 49.698 55.927 -20.900 1.00 16.89 94 PHE A N 1
ATOM 739 C CA . PHE A 1 94 ? 50.813 55.282 -21.603 1.00 18.40 94 PHE A CA 1
ATOM 740 C C . PHE A 1 94 ? 51.926 54.901 -20.645 1.00 19.48 94 PHE A C 1
ATOM 741 O O . PHE A 1 94 ? 52.221 55.615 -19.705 1.00 20.27 94 PHE A O 1
ATOM 749 N N . THR A 1 95 ? 52.507 53.732 -20.877 1.00 21.19 95 THR A N 1
ATOM 750 C CA . THR A 1 95 ? 53.679 53.281 -20.149 1.00 21.75 95 THR A CA 1
ATOM 751 C C . THR A 1 95 ? 54.855 53.984 -20.779 1.00 21.89 95 THR A C 1
ATOM 752 O O . THR A 1 95 ? 54.726 54.571 -21.859 1.00 21.56 95 THR A O 1
ATOM 756 N N . ASP A 1 96 ? 56.015 53.902 -20.145 1.00 22.08 96 ASP A N 1
ATOM 757 C CA . ASP A 1 96 ? 57.161 54.575 -20.706 1.00 22.96 96 ASP A CA 1
ATOM 758 C C . ASP A 1 96 ? 57.628 53.945 -22.045 1.00 22.62 96 ASP A C 1
ATOM 759 O O . ASP A 1 96 ? 58.108 54.655 -22.949 1.00 21.09 96 ASP A O 1
ATOM 764 N N . ALA A 1 97 ? 57.454 52.628 -22.195 1.00 21.33 97 ALA A N 1
ATOM 765 C CA . ALA A 1 97 ? 57.758 51.990 -23.482 1.00 21.42 97 ALA A CA 1
ATOM 766 C C . ALA A 1 97 ? 56.974 52.650 -24.630 1.00 21.09 97 ALA A C 1
ATOM 767 O O . ALA A 1 97 ? 57.555 52.999 -25.676 1.00 20.11 97 ALA A O 1
ATOM 769 N N . ASP A 1 98 ? 55.666 52.833 -24.415 1.00 21.17 98 ASP A N 1
ATOM 770 C CA . ASP A 1 98 ? 54.809 53.567 -25.347 1.00 22.08 98 ASP A CA 1
ATOM 771 C C . ASP A 1 98 ? 55.333 54.997 -25.568 1.00 21.76 98 ASP A C 1
ATOM 772 O O . ASP A 1 98 ? 55.428 55.464 -26.703 1.00 21.55 98 ASP A O 1
ATOM 777 N N . LEU A 1 99 ? 55.682 55.684 -24.481 1.00 21.47 99 LEU A N 1
ATOM 778 C CA . LEU A 1 99 ? 56.215 57.029 -24.595 1.00 22.47 99 LEU A CA 1
ATOM 779 C C . LEU A 1 99 ? 57.542 57.083 -25.363 1.00 23.49 99 LEU A C 1
ATOM 780 O O . LEU A 1 99 ? 57.851 58.112 -25.991 1.00 23.39 99 LEU A O 1
ATOM 785 N N . VAL A 1 100 ? 58.313 55.988 -25.348 1.00 23.48 100 VAL A N 1
ATOM 786 C CA . VAL A 1 100 ? 59.543 55.951 -26.157 1.00 23.25 100 VAL A CA 1
ATOM 787 C C . VAL A 1 100 ? 59.157 56.059 -27.644 1.00 23.14 100 VAL A C 1
ATOM 788 O O . VAL A 1 100 ? 59.771 56.819 -28.394 1.00 22.96 100 VAL A O 1
ATOM 792 N N . ILE A 1 101 ? 58.106 55.349 -28.056 1.00 22.53 101 ILE A N 1
ATOM 793 C CA . ILE A 1 101 ? 57.600 55.503 -29.427 1.00 22.92 101 ILE A CA 1
ATOM 794 C C . ILE A 1 101 ? 57.126 56.947 -29.713 1.00 23.49 101 ILE A C 1
ATOM 795 O O . ILE A 1 101 ? 57.465 57.533 -30.743 1.00 23.56 101 ILE A O 1
ATOM 808 N N . GLU A 1 103 ? 57.997 59.650 -28.263 1.00 25.52 103 GLU A N 1
ATOM 809 C CA . GLU A 1 103 ? 59.153 60.510 -28.302 1.00 26.05 103 GLU A CA 1
ATOM 810 C C . GLU A 1 103 ? 59.855 60.420 -29.663 1.00 25.71 103 GLU A C 1
ATOM 811 O O . GLU A 1 103 ? 60.292 61.442 -30.206 1.00 25.37 103 GLU A O 1
ATOM 817 N N . SER A 1 104 ? 59.933 59.216 -30.226 1.00 25.13 104 SER A N 1
ATOM 818 C CA . SER A 1 104 ? 60.600 59.047 -31.516 1.00 24.73 104 SER A CA 1
ATOM 819 C C . SER A 1 104 ? 59.808 59.717 -32.628 1.00 23.86 104 SER A C 1
ATOM 820 O O . SER A 1 104 ? 60.400 60.240 -33.581 1.00 24.10 104 SER A O 1
ATOM 823 N N . VAL A 1 105 ? 58.481 59.725 -32.500 1.00 22.38 105 VAL A N 1
ATOM 824 C CA . VAL A 1 105 ? 57.658 60.499 -33.419 1.00 21.90 105 VAL A CA 1
ATOM 825 C C . VAL A 1 105 ? 58.081 61.974 -33.339 1.00 22.15 105 VAL A C 1
ATOM 826 O O . VAL A 1 105 ? 58.391 62.592 -34.361 1.00 20.86 105 VAL A O 1
ATOM 830 N N . ALA A 1 106 ? 58.096 62.526 -32.127 1.00 22.32 106 ALA A N 1
ATOM 831 C CA . ALA A 1 106 ? 58.391 63.954 -31.946 1.00 23.96 106 ALA A CA 1
ATOM 832 C C . ALA A 1 106 ? 59.721 64.308 -32.596 1.00 24.28 106 ALA A C 1
ATOM 833 O O . ALA A 1 106 ? 59.812 65.279 -33.344 1.00 24.48 106 ALA A O 1
ATOM 835 N N . ASP A 1 107 ? 60.727 63.473 -32.334 1.00 26.16 107 ASP A N 1
ATOM 836 C CA . ASP A 1 107 ? 62.087 63.671 -32.826 1.00 27.57 107 ASP A CA 1
ATOM 837 C C . ASP A 1 107 ? 62.184 63.529 -34.343 1.00 26.67 107 ASP A C 1
ATOM 838 O O . ASP A 1 107 ? 62.985 64.210 -34.992 1.00 27.61 107 ASP A O 1
ATOM 843 N N . GLY A 1 108 ? 61.371 62.632 -34.892 1.00 25.25 108 GLY A N 1
ATOM 844 C CA . GLY A 1 108 ? 61.237 62.473 -36.325 1.00 23.48 108 GLY A CA 1
ATOM 845 C C . GLY A 1 108 ? 60.628 63.696 -36.981 1.00 22.78 108 GLY A C 1
ATOM 846 O O . GLY A 1 108 ? 61.041 64.087 -38.083 1.00 21.67 108 GLY A O 1
ATOM 847 N N . ILE A 1 109 ? 59.643 64.287 -36.308 1.00 21.65 109 ILE A N 1
ATOM 848 C CA . ILE A 1 109 ? 58.968 65.475 -36.806 1.00 22.36 109 ILE A CA 1
ATOM 849 C C . ILE A 1 109 ? 59.921 66.674 -36.837 1.00 23.37 109 ILE A C 1
ATOM 850 O O . ILE A 1 109 ? 59.912 67.436 -37.797 1.00 23.89 109 ILE A O 1
ATOM 855 N N . VAL A 1 110 ? 60.749 66.846 -35.802 1.00 24.70 110 VAL A N 1
ATOM 856 C CA . VAL A 1 110 ? 61.698 67.973 -35.821 1.00 26.22 110 VAL A CA 1
ATOM 857 C C . VAL A 1 110 ? 62.782 67.758 -36.884 1.00 27.17 110 VAL A C 1
ATOM 858 O O . VAL A 1 110 ? 63.097 68.683 -37.628 1.00 27.06 110 VAL A O 1
ATOM 862 N N . LYS A 1 111 ? 63.305 66.533 -36.988 1.00 28.46 111 LYS A N 1
ATOM 863 C CA . LYS A 1 111 ? 64.213 66.190 -38.085 1.00 29.22 111 LYS A CA 1
ATOM 864 C C . LYS A 1 111 ? 63.598 66.587 -39.433 1.00 30.18 111 LYS A C 1
ATOM 865 O O . LYS A 1 111 ? 64.219 67.315 -40.203 1.00 29.62 111 LYS A O 1
ATOM 871 N N . SER A 1 112 ? 62.369 66.136 -39.692 1.00 31.28 112 SER A N 1
ATOM 872 C CA . SER A 1 112 ? 61.651 66.499 -40.917 1.00 33.22 112 SER A CA 1
ATOM 873 C C . SER A 1 112 ? 61.633 67.994 -41.139 1.00 33.78 112 SER A C 1
ATOM 874 O O . SER A 1 112 ? 62.133 68.481 -42.140 1.00 33.69 112 SER A O 1
ATOM 877 N N . LYS A 1 113 ? 61.032 68.693 -40.182 1.00 35.34 113 LYS A N 1
ATOM 878 C CA . LYS A 1 113 ? 60.820 70.124 -40.237 1.00 36.49 113 LYS A CA 1
ATOM 879 C C . LYS A 1 113 ? 62.163 70.831 -40.388 1.00 38.06 113 LYS A C 1
ATOM 880 O O . LYS A 1 113 ? 62.364 71.598 -41.334 1.00 38.46 113 LYS A O 1
ATOM 886 N N . GLU A 1 114 ? 63.090 70.540 -39.477 1.00 39.77 114 GLU A N 1
ATOM 887 C CA . GLU A 1 114 ? 64.431 71.118 -39.533 1.00 41.16 114 GLU A CA 1
ATOM 888 C C . GLU A 1 114 ? 65.141 70.755 -40.826 1.00 42.16 114 GLU A C 1
ATOM 889 O O . GLU A 1 114 ? 65.330 71.610 -41.695 1.00 42.35 114 GLU A O 1
ATOM 895 N N . VAL A 1 115 ? 65.511 69.483 -40.959 1.00 43.11 115 VAL A N 1
ATOM 896 C CA . VAL A 1 115 ? 66.417 69.066 -42.033 1.00 44.12 115 VAL A CA 1
ATOM 897 C C . VAL A 1 115 ? 65.750 69.018 -43.421 1.00 44.52 115 VAL A C 1
ATOM 898 O O . VAL A 1 115 ? 66.438 68.934 -44.443 1.00 44.75 115 VAL A O 1
ATOM 902 N N . GLY A 1 116 ? 64.420 69.085 -43.444 1.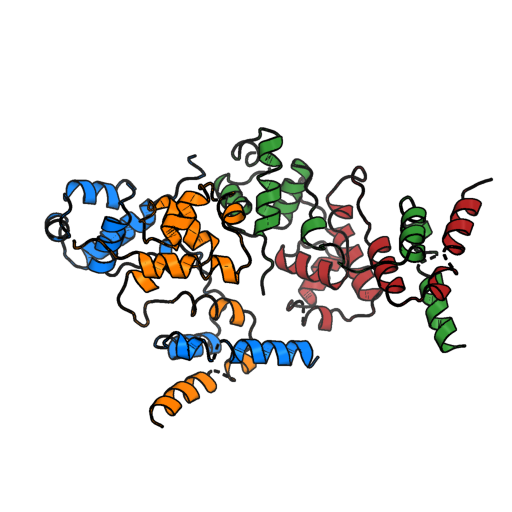00 44.87 116 GLY A N 1
ATOM 903 C CA . GLY A 1 116 ? 63.668 69.197 -44.694 1.00 45.38 116 GLY A CA 1
ATOM 904 C C . GLY A 1 116 ? 63.853 70.564 -45.333 1.00 45.75 116 GLY A C 1
ATOM 905 O O . GLY A 1 116 ? 64.049 70.663 -46.544 1.00 45.74 116 GLY A O 1
ATOM 906 N N . GLU A 1 117 ? 63.797 71.614 -44.512 1.00 46.14 117 GLU A N 1
ATOM 907 C CA . GLU A 1 117 ? 63.999 72.993 -44.976 1.00 46.50 117 GLU A CA 1
ATOM 908 C C . GLU A 1 117 ? 65.451 73.443 -44.800 1.00 46.39 117 GLU A C 1
ATOM 909 O O . GLU A 1 117 ? 66.294 73.201 -45.662 1.00 46.37 117 GLU A O 1
ATOM 915 N N . GLU B 1 5 ? 63.102 45.601 6.593 1.00 45.30 5 GLU B N 1
ATOM 916 C CA . GLU B 1 5 ? 62.064 46.449 7.250 1.00 45.35 5 GLU B CA 1
ATOM 917 C C . GLU B 1 5 ? 60.995 46.887 6.251 1.00 44.03 5 GLU B C 1
ATOM 918 O O . GLU B 1 5 ? 60.910 46.346 5.133 1.00 43.39 5 GLU B O 1
ATOM 924 N N . ASP B 1 6 ? 60.154 47.829 6.691 1.00 42.25 6 ASP B N 1
ATOM 925 C CA . ASP B 1 6 ? 59.170 48.496 5.833 1.00 39.31 6 ASP B CA 1
ATOM 926 C C . ASP B 1 6 ? 59.681 49.931 5.544 1.00 35.18 6 ASP B C 1
ATOM 927 O O . ASP B 1 6 ? 58.963 50.918 5.596 1.00 36.78 6 ASP B O 1
ATOM 932 N N . LYS B 1 7 ? 60.976 50.004 5.302 1.00 29.30 7 LYS B N 1
ATOM 933 C CA . LYS B 1 7 ? 61.629 51.170 4.802 1.00 24.44 7 LYS B CA 1
ATOM 934 C C . LYS B 1 7 ? 61.222 51.328 3.321 1.00 21.25 7 LYS B C 1
ATOM 935 O O . LYS B 1 7 ? 61.119 50.322 2.593 1.00 18.08 7 LYS B O 1
ATOM 941 N N . TYR B 1 8 ? 61.021 52.573 2.856 1.00 16.31 8 TYR B N 1
ATOM 942 C CA . TYR B 1 8 ? 60.785 52.836 1.442 1.00 13.48 8 TYR B CA 1
ATOM 943 C C . TYR B 1 8 ? 62.090 52.478 0.671 1.00 13.20 8 TYR B C 1
ATOM 944 O O . TYR B 1 8 ? 63.242 52.782 1.173 1.00 11.47 8 TYR B O 1
ATOM 953 N N . ASP B 1 9 ? 61.936 51.786 -0.501 1.00 10.15 9 ASP B N 1
ATOM 954 C CA . ASP B 1 9 ? 63.100 51.369 -1.382 1.00 9.39 9 ASP B CA 1
ATOM 955 C C . ASP B 1 9 ? 63.334 52.521 -2.340 1.00 12.17 9 ASP B C 1
ATOM 956 O O . ASP B 1 9 ? 62.563 52.714 -3.300 1.00 11.75 9 ASP B O 1
ATOM 961 N N . PHE B 1 10 ? 64.362 53.328 -2.046 1.00 8.86 10 PHE B N 1
ATOM 962 C CA . PHE B 1 10 ? 64.662 54.513 -2.849 1.00 10.20 10 PHE B CA 1
ATOM 963 C C . PHE B 1 10 ? 65.503 54.177 -4.136 1.00 13.33 10 PHE B C 1
ATOM 964 O O . PHE B 1 10 ? 65.805 55.062 -4.954 1.00 9.94 10 PHE B O 1
ATOM 972 N N . ARG B 1 11 ? 65.843 52.886 -4.335 1.00 13.20 11 ARG B N 1
ATOM 973 C CA . ARG B 1 11 ? 66.757 52.557 -5.382 1.00 13.05 11 ARG B CA 1
ATOM 974 C C . ARG B 1 11 ? 66.354 52.946 -6.801 1.00 13.71 11 ARG B C 1
ATOM 975 O O . ARG B 1 11 ? 67.227 53.362 -7.577 1.00 9.48 11 ARG B O 1
ATOM 983 N N . ALA B 1 12 ? 65.070 52.760 -7.134 1.00 7.52 12 ALA B N 1
ATOM 984 C CA . ALA B 1 12 ? 64.583 53.070 -8.449 1.00 10.83 12 ALA B CA 1
ATOM 985 C C . ALA B 1 12 ? 64.586 54.593 -8.678 1.00 10.87 12 ALA B C 1
ATOM 986 O O . ALA B 1 12 ? 64.934 55.042 -9.763 1.00 13.07 12 ALA B O 1
ATOM 988 N N . LEU B 1 13 ? 64.147 55.366 -7.683 1.00 10.99 13 LEU B N 1
ATOM 989 C CA . LEU B 1 13 ? 64.224 56.799 -7.771 1.00 9.46 13 LEU B CA 1
ATOM 990 C C . LEU B 1 13 ? 65.700 57.276 -7.906 1.00 11.40 13 LEU B C 1
ATOM 991 O O . LEU B 1 13 ? 66.022 58.100 -8.788 1.00 11.50 13 LEU B O 1
ATOM 996 N N . GLY B 1 14 ? 66.607 56.690 -7.130 1.00 11.23 14 GLY B N 1
ATOM 997 C CA . GLY B 1 14 ? 68.026 57.064 -7.203 1.00 11.64 14 GLY B CA 1
ATOM 998 C C . GLY B 1 14 ? 68.657 56.795 -8.560 1.00 14.14 14 GLY B C 1
ATOM 999 O O . GLY B 1 14 ? 69.450 57.588 -9.096 1.00 13.96 14 GLY B O 1
ATOM 1000 N N . LEU B 1 15 ? 68.328 55.629 -9.119 1.00 16.55 15 LEU B N 1
ATOM 1001 C CA . LEU B 1 15 ? 68.766 55.294 -10.447 1.00 13.29 15 LEU B CA 1
ATOM 1002 C C . LEU B 1 15 ? 68.129 56.239 -11.496 1.00 11.96 15 LEU B C 1
ATOM 1003 O O . LEU B 1 15 ? 68.800 56.623 -12.408 1.00 12.83 15 LEU B O 1
ATOM 1008 N N . ALA B 1 16 ? 66.844 56.580 -11.388 1.00 9.50 16 ALA B N 1
ATOM 1009 C CA . ALA B 1 16 ? 66.255 57.571 -12.290 1.00 12.27 16 ALA B CA 1
ATOM 1010 C C . ALA B 1 16 ? 66.969 58.965 -12.214 1.00 14.63 16 ALA B C 1
ATOM 1011 O O . ALA B 1 16 ? 67.182 59.662 -13.246 1.00 16.32 16 ALA B O 1
ATOM 1013 N N . ILE B 1 17 ? 67.391 59.342 -11.009 1.00 14.36 17 ILE B N 1
ATOM 1014 C CA . ILE B 1 17 ? 68.130 60.574 -10.824 1.00 12.70 17 ILE B CA 1
ATOM 1015 C C . ILE B 1 17 ? 69.472 60.441 -11.565 1.00 13.60 17 ILE B C 1
ATOM 1016 O O . ILE B 1 17 ? 69.860 61.365 -12.299 1.00 9.72 17 ILE B O 1
ATOM 1021 N N . LYS B 1 18 ? 70.125 59.280 -11.430 1.00 13.96 18 LYS B N 1
ATOM 1022 C CA . LYS B 1 18 ? 71.432 59.089 -12.076 1.00 12.24 18 LYS B CA 1
ATOM 1023 C C . LYS B 1 18 ? 71.290 59.111 -13.584 1.00 11.05 18 LYS B C 1
ATOM 1024 O O . LYS B 1 18 ? 72.153 59.656 -14.257 1.00 9.09 18 LYS B O 1
ATOM 1030 N N . GLU B 1 19 ? 70.242 58.461 -14.112 1.00 10.68 19 GLU B N 1
ATOM 1031 C CA A GLU B 1 19 ? 69.979 58.394 -15.556 0.50 11.28 19 GLU B CA 1
ATOM 1032 C CA B GLU B 1 19 ? 70.089 58.409 -15.547 0.50 11.05 19 GLU B CA 1
ATOM 1033 C C . GLU B 1 19 ? 69.791 59.787 -16.149 1.00 9.44 19 GLU B C 1
ATOM 1034 O O . GLU B 1 19 ? 70.331 60.108 -17.197 1.00 9.38 19 GLU B O 1
ATOM 1045 N N . ALA B 1 20 ? 68.960 60.596 -15.481 1.00 10.47 20 ALA B N 1
ATOM 1046 C CA . ALA B 1 20 ? 68.665 61.965 -15.942 1.00 10.28 20 ALA B CA 1
ATOM 1047 C C . ALA B 1 20 ? 69.931 62.767 -15.946 1.00 10.50 20 ALA B C 1
ATOM 1048 O O . ALA B 1 20 ? 70.234 63.521 -16.909 1.00 11.04 20 ALA B O 1
ATOM 1050 N N . ARG B 1 21 ? 70.698 62.603 -14.875 1.00 11.20 21 ARG B N 1
ATOM 1051 C CA . ARG B 1 21 ? 71.923 63.372 -14.733 1.00 11.09 21 ARG B CA 1
ATOM 1052 C C . ARG B 1 21 ? 72.879 63.070 -15.921 1.00 11.51 21 ARG B C 1
ATOM 1053 O O . ARG B 1 21 ? 73.420 64.000 -16.587 1.00 11.23 21 ARG B O 1
ATOM 1061 N N . LYS B 1 22 ? 73.052 61.778 -16.198 1.00 10.84 22 LYS B N 1
ATOM 1062 C CA . LYS B 1 22 ? 73.878 61.330 -17.316 1.00 10.84 22 LYS B CA 1
ATOM 1063 C C . LYS B 1 22 ? 73.294 61.698 -18.681 1.00 10.35 22 LYS B C 1
ATOM 1064 O O . LYS B 1 22 ? 74.011 62.177 -19.525 1.00 10.78 22 LYS B O 1
ATOM 1070 N N . LYS B 1 23 ? 71.999 61.476 -18.900 1.00 11.24 23 LYS B N 1
ATOM 1071 C CA . LYS B 1 23 ? 71.394 61.901 -20.154 1.00 12.75 23 LYS B CA 1
ATOM 1072 C C . LYS B 1 23 ? 71.637 63.424 -20.397 1.00 12.95 23 LYS B C 1
ATOM 1073 O O . LYS B 1 23 ? 71.740 63.854 -21.549 1.00 11.49 23 LYS B O 1
ATOM 1079 N N . GLN B 1 24 ? 71.670 64.215 -19.321 1.00 10.40 24 GLN B N 1
ATOM 1080 C CA . GLN B 1 24 ? 71.802 65.658 -19.464 1.00 12.32 24 GLN B CA 1
ATOM 1081 C C . GLN B 1 24 ? 73.283 66.068 -19.472 1.00 13.64 24 GLN B C 1
ATOM 1082 O O . GLN B 1 24 ? 73.593 67.260 -19.451 1.00 14.58 24 GLN B O 1
ATOM 1088 N N . GLY B 1 25 ? 74.176 65.083 -19.504 1.00 13.58 25 GLY B N 1
ATOM 1089 C CA . GLY B 1 25 ? 75.607 65.338 -19.704 1.00 16.28 25 GLY B CA 1
ATOM 1090 C C . GLY B 1 25 ? 76.330 65.940 -18.516 1.00 16.71 25 GLY B C 1
ATOM 1091 O O . GLY B 1 25 ? 77.390 66.539 -18.676 1.00 18.71 25 GLY B O 1
ATOM 1092 N N . LEU B 1 26 ? 75.788 65.761 -17.322 1.00 13.94 26 LEU B N 1
ATOM 1093 C CA . LEU B 1 26 ? 76.357 66.339 -16.100 1.00 14.44 26 LEU B CA 1
ATOM 1094 C C . LEU B 1 26 ? 77.164 65.335 -15.285 1.00 12.64 26 LEU B C 1
ATOM 1095 O O . LEU B 1 26 ? 76.769 64.205 -15.153 1.00 12.70 26 LEU B O 1
ATOM 1100 N N . THR B 1 27 ? 78.290 65.758 -14.715 1.00 14.30 27 THR B N 1
ATOM 1101 C CA . THR B 1 27 ? 79.068 64.881 -13.815 1.00 12.02 27 THR B CA 1
ATOM 1102 C C . THR B 1 27 ? 78.466 65.045 -12.408 1.00 12.04 27 THR B C 1
ATOM 1103 O O . THR B 1 27 ? 77.774 66.019 -12.134 1.00 12.05 27 THR B O 1
ATOM 1107 N N . ARG B 1 28 ? 78.819 64.167 -11.480 1.00 10.18 28 ARG B N 1
ATOM 1108 C CA . ARG B 1 28 ? 78.449 64.388 -10.071 1.00 8.87 28 ARG B CA 1
ATOM 1109 C C . ARG B 1 28 ? 79.076 65.623 -9.457 1.00 9.76 28 ARG B C 1
ATOM 1110 O O . ARG B 1 28 ? 78.463 66.260 -8.635 1.00 10.78 28 ARG B O 1
ATOM 1118 N N . GLU B 1 29 ? 80.313 65.950 -9.852 1.00 7.61 29 GLU B N 1
ATOM 1119 C CA . GLU B 1 29 ? 80.950 67.188 -9.431 1.00 11.14 29 GLU B CA 1
ATOM 1120 C C . GLU B 1 29 ? 80.200 68.438 -9.894 1.00 9.95 29 GLU B C 1
ATOM 1121 O O . GLU B 1 29 ? 80.056 69.403 -9.133 1.00 8.10 29 GLU B O 1
ATOM 1127 N N . GLN B 1 30 ? 79.747 68.465 -11.142 1.00 13.12 30 GLN B N 1
ATOM 1128 C CA . GLN B 1 30 ? 78.839 69.591 -11.538 1.00 14.64 30 GLN B CA 1
ATOM 1129 C C . GLN B 1 30 ? 77.591 69.670 -10.668 1.00 13.65 30 GLN B C 1
ATOM 1130 O O . GLN B 1 30 ? 77.186 70.760 -10.205 1.00 12.17 30 GLN B O 1
ATOM 1136 N N . VAL B 1 31 ? 76.937 68.534 -10.487 1.00 12.68 31 VAL B N 1
ATOM 1137 C CA . VAL B 1 31 ? 75.660 68.528 -9.723 1.00 10.72 31 VAL B CA 1
ATOM 1138 C C . VAL B 1 31 ? 75.929 69.025 -8.293 1.00 12.77 31 VAL B C 1
ATOM 1139 O O . VAL B 1 31 ? 75.181 69.865 -7.745 1.00 13.14 31 VAL B O 1
ATOM 1143 N N . GLY B 1 32 ? 77.060 68.556 -7.739 1.00 13.22 32 GLY B N 1
ATOM 1144 C CA . GLY B 1 32 ? 77.531 68.947 -6.423 1.00 14.51 32 GLY B CA 1
ATOM 1145 C C . GLY B 1 32 ? 77.769 70.451 -6.248 1.00 14.25 32 GLY B C 1
ATOM 1146 O O . GLY B 1 32 ? 77.229 71.044 -5.314 1.00 15.82 32 GLY B O 1
ATOM 1147 N N . ALA B 1 33 ? 78.587 71.048 -7.113 1.00 10.83 33 ALA B N 1
ATOM 1148 C CA . ALA B 1 33 ? 78.709 72.487 -7.147 1.00 10.74 33 ALA B CA 1
ATOM 1149 C C . ALA B 1 33 ? 77.380 73.251 -7.361 1.00 11.32 33 ALA B C 1
ATOM 1150 O O . ALA B 1 33 ? 77.241 74.328 -6.809 1.00 12.89 33 ALA B O 1
ATOM 1160 N N . ILE B 1 35 ? 74.074 72.338 -6.559 1.00 8.71 35 ILE B N 1
ATOM 1161 C CA . ILE B 1 35 ? 73.149 72.327 -5.447 1.00 10.42 35 ILE B CA 1
ATOM 1162 C C . ILE B 1 35 ? 73.791 72.186 -4.087 1.00 11.18 35 ILE B C 1
ATOM 1163 O O . ILE B 1 35 ? 73.075 71.979 -3.103 1.00 13.73 35 ILE B O 1
ATOM 1168 N N . GLU B 1 36 ? 75.110 72.195 -4.070 1.00 9.70 36 GLU B N 1
ATOM 1169 C CA . GLU B 1 36 ? 75.900 72.300 -2.833 1.00 16.01 36 GLU B CA 1
ATOM 1170 C C . GLU B 1 36 ? 75.762 70.999 -2.039 1.00 16.20 36 GLU B C 1
ATOM 1171 O O . GLU B 1 36 ? 75.363 71.004 -0.870 1.00 17.81 36 GLU B O 1
ATOM 1177 N N . ILE B 1 37 ? 76.036 69.881 -2.692 1.00 15.77 37 ILE B N 1
ATOM 1178 C CA . ILE B 1 37 ? 76.203 68.630 -1.953 1.00 14.24 37 ILE B CA 1
ATOM 1179 C C . ILE B 1 37 ? 77.493 67.942 -2.371 1.00 14.36 37 ILE B C 1
ATOM 1180 O O . ILE B 1 37 ? 78.081 68.206 -3.435 1.00 13.91 37 ILE B O 1
ATOM 1185 N N . ASP B 1 38 ? 77.905 67.021 -1.532 1.00 14.71 38 ASP B N 1
ATOM 1186 C CA . ASP B 1 38 ? 79.123 66.302 -1.762 1.00 12.28 38 ASP B CA 1
ATOM 1187 C C . ASP B 1 38 ? 78.907 65.174 -2.817 1.00 11.53 38 ASP B C 1
ATOM 1188 O O . ASP B 1 38 ? 78.030 64.370 -2.651 1.00 13.68 38 ASP B O 1
ATOM 1193 N N . PRO B 1 39 ? 79.746 65.110 -3.891 1.00 11.03 39 PRO B N 1
ATOM 1194 C CA . PRO B 1 39 ? 79.766 64.075 -4.924 1.00 11.10 39 PRO B CA 1
ATOM 1195 C C . PRO B 1 39 ? 79.658 62.687 -4.337 1.00 13.31 39 PRO B C 1
ATOM 1196 O O . PRO B 1 39 ? 78.937 61.869 -4.900 1.00 15.38 39 PRO B O 1
ATOM 1200 N N . ARG B 1 40 ? 80.406 62.377 -3.256 1.00 13.55 40 ARG B N 1
ATOM 1201 C CA . ARG B 1 40 ? 80.325 61.033 -2.625 1.00 15.28 40 ARG B CA 1
ATOM 1202 C C . ARG B 1 40 ? 78.946 60.721 -2.061 1.00 15.10 40 ARG B C 1
ATOM 1203 O O . ARG B 1 40 ? 78.458 59.573 -2.092 1.00 17.84 40 ARG B O 1
ATOM 1211 N N . TYR B 1 41 ? 78.299 61.754 -1.539 1.00 13.89 41 TYR B N 1
ATOM 1212 C CA . TYR B 1 41 ? 76.969 61.609 -0.995 1.00 13.69 41 TYR B CA 1
ATOM 1213 C C . TYR B 1 41 ? 76.037 61.332 -2.177 1.00 14.28 41 TYR B C 1
ATOM 1214 O O . TYR B 1 41 ? 75.171 60.455 -2.073 1.00 13.96 41 TYR B O 1
ATOM 1223 N N . LEU B 1 42 ? 76.229 62.049 -3.301 1.00 12.15 42 LEU B N 1
ATOM 1224 C CA . LEU B 1 42 ? 75.442 61.749 -4.502 1.00 14.42 42 LEU B CA 1
ATOM 1225 C C . LEU B 1 42 ? 75.543 60.252 -5.040 1.00 12.52 42 LEU B C 1
ATOM 1226 O O . LEU B 1 42 ? 74.543 59.690 -5.466 1.00 12.20 42 LEU B O 1
ATOM 1231 N N . THR B 1 43 ? 76.740 59.672 -5.022 1.00 8.97 43 THR B N 1
ATOM 1232 C CA . THR B 1 43 ? 77.010 58.261 -5.341 1.00 9.70 43 THR B CA 1
ATOM 1233 C C . THR B 1 43 ? 76.110 57.349 -4.513 1.00 11.12 43 THR B C 1
ATOM 1234 O O . THR B 1 43 ? 75.423 56.474 -5.068 1.00 13.27 43 THR B O 1
ATOM 1238 N N . ASN B 1 44 ? 75.980 57.627 -3.215 1.00 8.81 44 ASN B N 1
ATOM 1239 C CA . ASN B 1 44 ? 75.260 56.677 -2.370 1.00 11.44 44 ASN B CA 1
ATOM 1240 C C . ASN B 1 44 ? 73.781 56.838 -2.643 1.00 10.06 44 ASN B C 1
ATOM 1241 O O . ASN B 1 44 ? 72.980 55.824 -2.638 1.00 12.06 44 ASN B O 1
ATOM 1246 N N . ILE B 1 45 ? 73.404 58.081 -2.954 1.00 9.64 45 ILE B N 1
ATOM 1247 C CA . ILE B 1 45 ? 71.942 58.382 -3.285 1.00 8.96 45 ILE B CA 1
ATOM 1248 C C . ILE B 1 45 ? 71.542 57.718 -4.624 1.00 10.42 45 ILE B C 1
ATOM 1249 O O . ILE B 1 45 ? 70.434 57.155 -4.784 1.00 11.60 45 ILE B O 1
ATOM 1254 N N . GLU B 1 46 ? 72.431 57.825 -5.615 1.00 8.70 46 GLU B N 1
ATOM 1255 C CA . GLU B 1 46 ? 72.224 57.218 -6.929 1.00 9.36 46 GLU B CA 1
ATOM 1256 C C . GLU B 1 46 ? 72.387 55.704 -6.990 1.00 11.72 46 GLU B C 1
ATOM 1257 O O . GLU B 1 46 ? 71.654 55.039 -7.711 1.00 13.84 46 GLU B O 1
ATOM 1263 N N . ASN B 1 47 ? 73.352 55.154 -6.250 1.00 11.99 47 ASN B N 1
ATOM 1264 C CA . ASN B 1 47 ? 73.855 53.779 -6.492 1.00 10.52 47 ASN B CA 1
ATOM 1265 C C . ASN B 1 47 ? 73.398 52.828 -5.414 1.00 10.89 47 ASN B C 1
ATOM 1266 O O . ASN B 1 47 ? 73.333 51.602 -5.653 1.00 11.55 47 ASN B O 1
ATOM 1271 N N . LYS B 1 48 ? 73.086 53.355 -4.216 1.00 10.83 48 LYS B N 1
ATOM 1272 C CA . LYS B 1 48 ? 72.970 52.439 -3.039 1.00 8.50 48 LYS B CA 1
ATOM 1273 C C . LYS B 1 48 ? 71.653 52.588 -2.299 1.00 11.56 48 LYS B C 1
ATOM 1274 O O . LYS B 1 48 ? 71.481 52.008 -1.248 1.00 15.11 48 LYS B O 1
ATOM 1280 N N . GLY B 1 49 ? 70.765 53.395 -2.841 1.00 7.96 49 GLY B N 1
ATOM 1281 C CA . GLY B 1 49 ? 69.430 53.728 -2.218 1.00 13.80 49 GLY B CA 1
ATOM 1282 C C . GLY B 1 49 ? 69.431 54.445 -0.870 1.00 15.12 49 GLY B C 1
ATOM 1283 O O . GLY B 1 49 ? 68.449 54.389 -0.089 1.00 10.35 49 GLY B O 1
ATOM 1284 N N . GLN B 1 50 ? 70.561 55.043 -0.532 1.00 12.80 50 GLN B N 1
ATOM 1285 C CA . GLN B 1 50 ? 70.564 55.955 0.608 1.00 13.42 50 GLN B CA 1
ATOM 1286 C C . GLN B 1 50 ? 69.574 57.069 0.436 1.00 9.02 50 GLN B C 1
ATOM 1287 O O . GLN B 1 50 ? 69.555 57.768 -0.586 1.00 7.80 50 GLN B O 1
ATOM 1293 N N . HIS B 1 51 ? 68.804 57.307 1.482 1.00 9.33 51 HIS B N 1
ATOM 1294 C CA . HIS B 1 51 ? 67.668 58.280 1.366 1.00 10.04 51 HIS B CA 1
ATOM 1295 C C . HIS B 1 51 ? 68.345 59.670 1.506 1.00 10.34 51 HIS B C 1
ATOM 1296 O O . HIS B 1 51 ? 69.082 59.912 2.477 1.00 7.56 51 HIS B O 1
ATOM 1303 N N . PRO B 1 52 ? 68.097 60.576 0.569 1.00 9.97 52 PRO B N 1
ATOM 1304 C CA . PRO B 1 52 ? 68.576 61.948 0.885 1.00 10.02 52 PRO B CA 1
ATOM 1305 C C . PRO B 1 52 ? 67.554 62.626 1.857 1.00 12.13 52 PRO B C 1
ATOM 1306 O O . PRO B 1 52 ? 66.472 62.073 2.054 1.00 9.93 52 PRO B O 1
ATOM 1310 N N . SER B 1 53 ? 67.919 63.753 2.482 1.00 9.84 53 SER B N 1
ATOM 1311 C CA . SER B 1 53 ? 66.983 64.609 3.183 1.00 10.83 53 SER B CA 1
ATOM 1312 C C . SER B 1 53 ? 65.949 65.076 2.133 1.00 11.07 53 SER B C 1
ATOM 1313 O O . SER B 1 53 ? 66.191 64.998 0.907 1.00 10.28 53 SER B O 1
ATOM 1316 N N . LEU B 1 54 ? 64.813 65.544 2.619 1.00 9.71 54 LEU B N 1
ATOM 1317 C CA . LEU B 1 54 ? 63.845 66.180 1.767 1.00 11.36 54 LEU B CA 1
ATOM 1318 C C . LEU B 1 54 ? 64.478 67.339 0.972 1.00 10.20 54 LEU B C 1
ATOM 1319 O O . LEU B 1 54 ? 64.212 67.482 -0.197 1.00 10.10 54 LEU B O 1
ATOM 1324 N N . GLN B 1 55 ? 65.324 68.130 1.614 1.00 11.27 55 GLN B N 1
ATOM 1325 C CA . GLN B 1 55 ? 65.940 69.305 0.969 1.00 11.51 55 GLN B CA 1
ATOM 1326 C C . GLN B 1 55 ? 66.741 68.815 -0.239 1.00 10.21 55 GLN B C 1
ATOM 1327 O O . GLN B 1 55 ? 66.600 69.361 -1.342 1.00 9.66 55 GLN B O 1
ATOM 1333 N N . VAL B 1 56 ? 67.596 67.809 -0.023 1.00 10.85 56 VAL B N 1
ATOM 1334 C CA . VAL B 1 56 ? 68.404 67.245 -1.110 1.00 10.58 56 VAL B CA 1
ATOM 1335 C C . VAL B 1 56 ? 67.576 66.541 -2.199 1.00 11.91 56 VAL B C 1
ATOM 1336 O O . VAL B 1 56 ? 67.829 66.706 -3.392 1.00 9.34 56 VAL B O 1
ATOM 1340 N N . LEU B 1 57 ? 66.498 65.857 -1.805 1.00 12.66 57 LEU B N 1
ATOM 1341 C CA . LEU B 1 57 ? 65.631 65.308 -2.796 1.00 13.97 57 LEU B CA 1
ATOM 1342 C C . LEU B 1 57 ? 65.071 66.452 -3.717 1.00 10.68 57 LEU B C 1
ATOM 1343 O O . LEU B 1 57 ? 65.076 66.320 -4.924 1.00 12.31 57 LEU B O 1
ATOM 1348 N N . TYR B 1 58 ? 64.487 67.487 -3.126 1.00 11.58 58 TYR B N 1
ATOM 1349 C CA . TYR B 1 58 ? 63.890 68.635 -3.848 1.00 8.29 58 TYR B CA 1
ATOM 1350 C C . TYR B 1 58 ? 64.967 69.228 -4.798 1.00 10.02 58 TYR B C 1
ATOM 1351 O O . TYR B 1 58 ? 64.765 69.388 -5.970 1.00 11.41 58 TYR B O 1
ATOM 1360 N N . ASP B 1 59 ? 66.144 69.482 -4.267 1.00 7.14 59 ASP B N 1
ATOM 1361 C CA . ASP B 1 59 ? 67.197 70.090 -5.075 1.00 8.98 59 ASP B CA 1
ATOM 1362 C C . ASP B 1 59 ? 67.584 69.224 -6.299 1.00 10.30 59 ASP B C 1
ATOM 1363 O O . ASP B 1 59 ? 67.679 69.765 -7.415 1.00 8.93 59 ASP B O 1
ATOM 1368 N N . LEU B 1 60 ? 67.722 67.900 -6.120 1.00 9.27 60 LEU B N 1
ATOM 1369 C CA . LEU B 1 60 ? 68.106 67.018 -7.235 1.00 11.41 60 LEU B CA 1
ATOM 1370 C C . LEU B 1 60 ? 66.978 66.968 -8.273 1.00 11.25 60 LEU B C 1
ATOM 1371 O O . LEU B 1 60 ? 67.216 67.122 -9.458 1.00 14.37 60 LEU B O 1
ATOM 1376 N N . VAL B 1 61 ? 65.773 66.716 -7.835 1.00 11.47 61 VAL B N 1
ATOM 1377 C CA . VAL B 1 61 ? 64.674 66.580 -8.798 1.00 11.34 61 VAL B CA 1
ATOM 1378 C C . VAL B 1 61 ? 64.227 67.859 -9.507 1.00 9.37 61 VAL B C 1
ATOM 1379 O O . VAL B 1 61 ? 63.768 67.777 -10.637 1.00 10.93 61 VAL B O 1
ATOM 1383 N N . SER B 1 62 ? 64.333 69.019 -8.845 1.00 9.75 62 SER B N 1
ATOM 1384 C CA . SER B 1 62 ? 64.067 70.295 -9.471 1.00 10.94 62 SER B CA 1
ATOM 1385 C C . SER B 1 62 ? 65.255 70.606 -10.389 1.00 10.59 62 SER B C 1
ATOM 1386 O O . SER B 1 62 ? 65.059 71.147 -11.474 1.00 9.27 62 SER B O 1
ATOM 1389 N N . LEU B 1 63 ? 66.469 70.263 -9.987 1.00 9.28 63 LEU B N 1
ATOM 1390 C CA . LEU B 1 63 ? 67.617 70.529 -10.900 1.00 8.68 63 LEU B CA 1
ATOM 1391 C C . LEU B 1 63 ? 67.489 69.684 -12.193 1.00 9.17 63 LEU B C 1
ATOM 1392 O O . LEU B 1 63 ? 67.785 70.167 -13.275 1.00 9.88 63 LEU B O 1
ATOM 1397 N N . LEU B 1 64 ? 67.074 68.416 -12.060 1.00 7.96 64 LEU B N 1
ATOM 1398 C CA . LEU B 1 64 ? 67.102 67.469 -13.188 1.00 9.65 64 LEU B CA 1
ATOM 1399 C C . LEU B 1 64 ? 65.765 67.219 -13.875 1.00 12.87 64 LEU B C 1
ATOM 1400 O O . LEU B 1 64 ? 65.748 66.525 -14.902 1.00 14.70 64 LEU B O 1
ATOM 1405 N N . ASN B 1 65 ? 64.676 67.709 -13.271 1.00 12.78 65 ASN B N 1
ATOM 1406 C CA . ASN B 1 65 ? 63.297 67.493 -13.801 1.00 15.57 65 ASN B CA 1
ATOM 1407 C C . ASN B 1 65 ? 62.846 66.007 -13.733 1.00 14.73 65 ASN B C 1
ATOM 1408 O O . ASN B 1 65 ? 62.403 65.431 -14.725 1.00 14.50 65 ASN B O 1
ATOM 1413 N N . VAL B 1 66 ? 62.998 65.401 -12.559 1.00 14.09 66 VAL B N 1
ATOM 1414 C CA . VAL B 1 66 ? 62.660 64.014 -12.307 1.00 12.83 66 VAL B CA 1
ATOM 1415 C C . VAL B 1 66 ? 61.376 63.974 -11.501 1.00 12.86 66 VAL B C 1
ATOM 1416 O O . VAL B 1 66 ? 61.188 64.728 -10.516 1.00 12.87 66 VAL B O 1
ATOM 1420 N N . SER B 1 67 ? 60.437 63.188 -11.978 1.00 15.23 67 SER B N 1
ATOM 1421 C CA . SER B 1 67 ? 59.126 63.077 -11.298 1.00 14.75 67 SER B CA 1
ATOM 1422 C C . SER B 1 67 ? 59.282 62.232 -10.037 1.00 17.21 67 SER B C 1
ATOM 1423 O O . SER B 1 67 ? 59.798 61.122 -10.100 1.00 17.23 67 SER B O 1
ATOM 1426 N N . VAL B 1 68 ? 58.888 62.769 -8.890 1.00 15.87 68 VAL B N 1
ATOM 1427 C CA . VAL B 1 68 ? 58.881 61.971 -7.665 1.00 17.02 68 VAL B CA 1
ATOM 1428 C C . VAL B 1 68 ? 57.614 61.114 -7.635 1.00 15.87 68 VAL B C 1
ATOM 1429 O O . VAL B 1 68 ? 57.635 59.960 -7.169 1.00 15.52 68 VAL B O 1
ATOM 1433 N N . ASP B 1 69 ? 56.518 61.687 -8.137 1.00 10.98 69 ASP B N 1
ATOM 1434 C CA . ASP B 1 69 ? 55.191 61.018 -8.103 1.00 12.22 69 ASP B CA 1
ATOM 1435 C C . ASP B 1 69 ? 55.302 59.617 -8.757 1.00 11.48 69 ASP B C 1
ATOM 1436 O O . ASP B 1 69 ? 54.753 58.646 -8.260 1.00 9.55 69 ASP B O 1
ATOM 1441 N N . GLU B 1 70 ? 56.081 59.543 -9.841 1.00 12.20 70 GLU B N 1
ATOM 1442 C CA . GLU B 1 70 ? 56.340 58.303 -10.574 1.00 13.43 70 GLU B CA 1
ATOM 1443 C C . GLU B 1 70 ? 56.746 57.184 -9.627 1.00 13.97 70 GLU B C 1
ATOM 1444 O O . GLU B 1 70 ? 56.357 56.051 -9.833 1.00 13.06 70 GLU B O 1
ATOM 1450 N N . PHE B 1 71 ? 57.539 57.530 -8.603 1.00 8.74 71 PHE B N 1
ATOM 1451 C CA . PHE B 1 71 ? 58.015 56.538 -7.698 1.00 10.43 71 PHE B CA 1
ATOM 1452 C C . PHE B 1 71 ? 57.360 56.478 -6.338 1.00 12.45 71 PHE B C 1
ATOM 1453 O O . PHE B 1 71 ? 57.604 55.538 -5.581 1.00 13.49 71 PHE B O 1
ATOM 1461 N N . PHE B 1 72 ? 56.522 57.451 -6.001 1.00 10.87 72 PHE B N 1
ATOM 1462 C CA . PHE B 1 72 ? 55.890 57.485 -4.687 1.00 10.61 72 PHE B CA 1
ATOM 1463 C C . PHE B 1 72 ? 54.442 56.994 -4.736 1.00 11.81 72 PHE B C 1
ATOM 1464 O O . PHE B 1 72 ? 53.955 56.477 -3.742 1.00 11.10 72 PHE B O 1
ATOM 1472 N N . LEU B 1 73 ? 53.768 57.255 -5.853 1.00 9.71 73 LEU B N 1
ATOM 1473 C CA . LEU B 1 73 ? 52.369 56.929 -6.042 1.00 10.77 73 LEU B CA 1
ATOM 1474 C C . LEU B 1 73 ? 52.141 55.756 -7.043 1.00 13.66 73 LEU B C 1
ATOM 1475 O O . LEU B 1 73 ? 52.980 55.547 -7.940 1.00 15.46 73 LEU B O 1
ATOM 1480 N N . PRO B 1 74 ? 51.038 55.008 -6.870 1.00 14.19 74 PRO B N 1
ATOM 1481 C CA . PRO B 1 74 ? 50.586 54.018 -7.845 1.00 16.70 74 PRO B CA 1
ATOM 1482 C C . PRO B 1 74 ? 50.446 54.662 -9.210 1.00 20.30 74 PRO B C 1
ATOM 1483 O O . PRO B 1 74 ? 49.792 55.707 -9.323 1.00 22.60 74 PRO B O 1
ATOM 1487 N N . ALA B 1 75 ? 51.079 54.080 -10.237 1.00 23.25 75 ALA B N 1
ATOM 1488 C CA . ALA B 1 75 ? 50.965 54.591 -11.621 1.00 24.88 75 ALA B CA 1
ATOM 1489 C C . ALA B 1 75 ? 49.495 54.756 -12.019 1.00 24.76 75 ALA B C 1
ATOM 1490 O O . ALA B 1 75 ? 48.659 53.880 -11.759 1.00 24.71 75 ALA B O 1
ATOM 1492 N N . SER B 1 76 ? 49.206 55.920 -12.609 1.00 25.03 76 SER B N 1
ATOM 1493 C CA . SER B 1 76 ? 47.843 56.329 -12.977 1.00 25.33 76 SER B CA 1
ATOM 1494 C C . SER B 1 76 ? 47.945 57.464 -13.981 1.00 26.50 76 SER B C 1
ATOM 1495 O O . SER B 1 76 ? 49.053 57.940 -14.287 1.00 26.80 76 SER B O 1
ATOM 1498 N N . SER B 1 77 ? 46.789 57.876 -14.497 1.00 26.89 77 SER B N 1
ATOM 1499 C CA . SER B 1 77 ? 46.695 59.024 -15.391 1.00 27.65 77 SER B CA 1
ATOM 1500 C C . SER B 1 77 ? 46.839 60.357 -14.639 1.00 27.90 77 SER B C 1
ATOM 1501 O O . SER B 1 77 ? 46.964 61.427 -15.266 1.00 28.79 77 SER B O 1
ATOM 1504 N N . GLN B 1 78 ? 46.821 60.289 -13.302 1.00 27.35 78 GLN B N 1
ATOM 1505 C CA . GLN B 1 78 ? 47.098 61.455 -12.463 1.00 26.25 78 GLN B CA 1
ATOM 1506 C C . GLN B 1 78 ? 48.616 61.609 -12.208 1.00 24.34 78 GLN B C 1
ATOM 1507 O O . GLN B 1 78 ? 49.038 62.576 -11.566 1.00 24.52 78 GLN B O 1
ATOM 1513 N N . VAL B 1 79 ? 49.435 60.679 -12.706 1.00 21.75 79 VAL B N 1
ATOM 1514 C CA . VAL B 1 79 ? 50.892 60.796 -12.535 1.00 19.20 79 VAL B CA 1
ATOM 1515 C C . VAL B 1 79 ? 51.596 61.094 -13.866 1.00 17.59 79 VAL B C 1
ATOM 1516 O O . VAL B 1 79 ? 51.494 60.327 -14.799 1.00 17.06 79 VAL B O 1
ATOM 1520 N N . LYS B 1 80 ? 52.315 62.211 -13.949 1.00 16.76 80 LYS B N 1
ATOM 1521 C CA . LYS B 1 80 ? 53.167 62.504 -15.111 1.00 15.99 80 LYS B CA 1
ATOM 1522 C C . LYS B 1 80 ? 54.599 62.045 -14.900 1.00 15.69 80 LYS B C 1
ATOM 1523 O O . LYS B 1 80 ? 55.381 62.758 -14.233 1.00 13.09 80 LYS B O 1
ATOM 1529 N N . SER B 1 81 ? 54.953 60.874 -15.464 1.00 13.22 81 SER B N 1
ATOM 1530 C CA . SER B 1 81 ? 56.331 60.342 -15.315 1.00 14.31 81 SER B CA 1
ATOM 1531 C C . SER B 1 81 ? 57.382 61.263 -15.866 1.00 12.85 81 SER B C 1
ATOM 1532 O O . SER B 1 81 ? 57.118 62.165 -16.667 1.00 15.12 81 SER B O 1
ATOM 1535 N N . THR B 1 82 ? 58.603 61.009 -15.455 1.00 13.65 82 THR B N 1
ATOM 1536 C CA . THR B 1 82 ? 59.748 61.715 -16.015 1.00 13.33 82 THR B CA 1
ATOM 1537 C C . THR B 1 82 ? 59.710 61.723 -17.547 1.00 14.83 82 THR B C 1
ATOM 1538 O O . THR B 1 82 ? 59.984 62.760 -18.175 1.00 13.64 82 THR B O 1
ATOM 1542 N N . LYS B 1 83 ? 59.338 60.583 -18.151 1.00 12.60 83 LYS B N 1
ATOM 1543 C CA . LYS B 1 83 ? 59.393 60.476 -19.582 1.00 12.93 83 LYS B CA 1
ATOM 1544 C C . LYS B 1 83 ? 58.340 61.363 -20.180 1.00 12.21 83 LYS B C 1
ATOM 1545 O O . LYS B 1 83 ? 58.553 61.996 -21.225 1.00 11.62 83 LYS B O 1
ATOM 1551 N N . ARG B 1 84 ? 57.155 61.334 -19.570 1.00 12.48 84 ARG B N 1
ATOM 1552 C CA . ARG B 1 84 ? 56.059 62.120 -20.038 1.00 13.79 84 ARG B CA 1
ATOM 1553 C C . ARG B 1 84 ? 56.442 63.637 -19.990 1.00 15.00 84 ARG B C 1
ATOM 1554 O O . ARG B 1 84 ? 56.178 64.379 -20.950 1.00 14.55 84 ARG B O 1
ATOM 1562 N N A ARG B 1 85 ? 57.072 64.063 -18.889 0.50 15.78 85 ARG B N 1
ATOM 1563 N N B ARG B 1 85 ? 57.083 64.088 -18.914 0.50 16.03 85 ARG B N 1
ATOM 1564 C CA A ARG B 1 85 ? 57.491 65.475 -18.729 0.50 16.92 85 ARG B CA 1
ATOM 1565 C CA B ARG B 1 85 ? 57.430 65.526 -18.810 0.50 17.25 85 ARG B CA 1
ATOM 1566 C C A ARG B 1 85 ? 58.428 65.855 -19.862 0.50 18.25 85 ARG B C 1
ATOM 1567 C C B ARG B 1 85 ? 58.495 65.919 -19.840 0.50 18.45 85 ARG B C 1
ATOM 1568 O O A ARG B 1 85 ? 58.246 66.888 -20.504 0.50 17.66 85 ARG B O 1
ATOM 1569 O O B ARG B 1 85 ? 58.462 67.018 -20.391 0.50 17.92 85 ARG B O 1
ATOM 1584 N N . GLN B 1 86 ? 59.419 64.997 -20.124 1.00 20.29 86 GLN B N 1
ATOM 1585 C CA A GLN B 1 86 ? 60.408 65.280 -21.163 0.50 21.04 86 GLN B CA 1
ATOM 1586 C CA B GLN B 1 86 ? 60.436 65.188 -21.182 0.50 20.63 86 GLN B CA 1
ATOM 1587 C C . GLN B 1 86 ? 59.726 65.340 -22.536 1.00 21.60 86 GLN B C 1
ATOM 1588 O O . GLN B 1 86 ? 59.998 66.249 -23.321 1.00 22.12 86 GLN B O 1
ATOM 1599 N N . LEU B 1 87 ? 58.801 64.423 -22.798 1.00 21.68 87 LEU B N 1
ATOM 1600 C CA . LEU B 1 87 ? 58.028 64.467 -24.030 1.00 22.68 87 LEU B CA 1
ATOM 1601 C C . LEU B 1 87 ? 57.326 65.829 -24.162 1.00 23.50 87 LEU B C 1
ATOM 1602 O O . LEU B 1 87 ? 57.442 66.497 -25.198 1.00 22.27 87 LEU B O 1
ATOM 1607 N N . GLU B 1 88 ? 56.628 66.244 -23.112 1.00 24.43 88 GLU B N 1
ATOM 1608 C CA . GLU B 1 88 ? 55.893 67.507 -23.179 1.00 26.59 88 GLU B CA 1
ATOM 1609 C C . GLU B 1 88 ? 56.794 68.707 -23.484 1.00 26.66 88 GLU B C 1
ATOM 1610 O O . GLU B 1 88 ? 56.449 69.544 -24.325 1.00 25.99 88 GLU B O 1
ATOM 1616 N N . ASN B 1 89 ? 57.967 68.739 -22.861 1.00 26.81 89 ASN B N 1
ATOM 1617 C CA . ASN B 1 89 ? 58.988 69.726 -23.206 1.00 28.03 89 ASN B CA 1
ATOM 1618 C C . ASN B 1 89 ? 59.361 69.710 -24.687 1.00 27.66 89 ASN B C 1
ATOM 1619 O O . ASN B 1 89 ? 59.502 70.766 -25.303 1.00 27.57 89 ASN B O 1
ATOM 1624 N N . LYS B 1 90 ? 59.523 68.514 -25.251 1.00 26.69 90 LYS B N 1
ATOM 1625 C CA . LYS B 1 90 ? 59.809 68.382 -26.676 1.00 25.81 90 LYS B CA 1
ATOM 1626 C C . LYS B 1 90 ? 58.687 68.909 -27.577 1.00 24.94 90 LYS B C 1
ATOM 1627 O O . LYS B 1 90 ? 58.963 69.459 -28.630 1.00 25.46 90 LYS B O 1
ATOM 1633 N N . ILE B 1 91 ? 57.429 68.728 -27.193 1.00 23.65 91 ILE B N 1
ATOM 1634 C CA . ILE B 1 91 ? 56.362 69.083 -28.117 1.00 22.67 91 ILE B CA 1
ATOM 1635 C C . ILE B 1 91 ? 55.761 70.472 -27.872 1.00 22.86 91 ILE B C 1
ATOM 1636 O O . ILE B 1 91 ? 54.802 70.867 -28.540 1.00 21.57 91 ILE B O 1
ATOM 1641 N N . ASP B 1 92 ? 56.350 71.205 -26.925 1.00 24.48 92 ASP B N 1
ATOM 1642 C CA . ASP B 1 92 ? 55.928 72.571 -26.597 1.00 26.38 92 ASP B CA 1
ATOM 1643 C C . ASP B 1 92 ? 55.690 73.477 -27.798 1.00 26.73 92 ASP B C 1
ATOM 1644 O O . ASP B 1 92 ? 54.687 74.177 -27.842 1.00 27.28 92 ASP B O 1
ATOM 1649 N N . ASN B 1 93 ? 56.600 73.461 -28.769 1.00 27.22 93 ASN B N 1
ATOM 1650 C CA . ASN B 1 93 ? 56.483 74.346 -29.926 1.00 27.77 93 ASN B CA 1
ATOM 1651 C C . ASN B 1 93 ? 55.773 73.707 -31.109 1.00 28.10 93 ASN B C 1
ATOM 1652 O O . ASN B 1 93 ? 55.755 74.289 -32.185 1.00 27.93 93 ASN B O 1
ATOM 1657 N N . PHE B 1 94 ? 55.188 72.521 -30.923 1.00 28.60 94 PHE B N 1
ATOM 1658 C CA . PHE B 1 94 ? 54.554 71.820 -32.040 1.00 28.39 94 PHE B CA 1
ATOM 1659 C C . PHE B 1 94 ? 53.306 72.513 -32.565 1.00 29.46 94 PHE B C 1
ATOM 1660 O O . PHE B 1 94 ? 52.501 73.039 -31.792 1.00 30.13 94 PHE B O 1
ATOM 1668 N N . THR B 1 95 ? 53.158 72.502 -33.887 1.00 30.24 95 THR B N 1
ATOM 1669 C CA . THR B 1 95 ? 51.935 72.955 -34.543 1.00 30.61 95 THR B CA 1
ATOM 1670 C C . THR B 1 95 ? 50.855 71.893 -34.388 1.00 31.59 95 THR B C 1
ATOM 1671 O O . THR B 1 95 ? 51.110 70.801 -33.861 1.00 32.32 95 THR B O 1
ATOM 1675 N N . ASP B 1 96 ? 49.654 72.192 -34.872 1.00 32.03 96 ASP B N 1
ATOM 1676 C CA . ASP B 1 96 ? 48.553 71.242 -34.776 1.00 32.60 96 ASP B CA 1
ATOM 1677 C C . ASP B 1 96 ? 48.705 70.073 -35.730 1.00 33.00 96 ASP B C 1
ATOM 1678 O O . ASP B 1 96 ? 48.348 68.941 -35.396 1.00 32.11 96 ASP B O 1
ATOM 1683 N N . ALA B 1 97 ? 49.236 70.358 -36.914 1.00 33.21 97 ALA B N 1
ATOM 1684 C CA . ALA B 1 97 ? 49.479 69.324 -37.908 1.00 33.58 97 ALA B CA 1
ATOM 1685 C C . ALA B 1 97 ? 50.520 68.333 -37.395 1.00 33.77 97 ALA B C 1
ATOM 1686 O O . ALA B 1 97 ? 50.404 67.136 -37.665 1.00 33.48 97 ALA B O 1
ATOM 1688 N N . ASP B 1 98 ? 51.509 68.835 -36.641 1.00 34.40 98 ASP B N 1
ATOM 1689 C CA . ASP B 1 98 ? 52.495 67.984 -35.953 1.00 34.82 98 ASP B CA 1
ATOM 1690 C C . ASP B 1 98 ? 51.768 67.107 -34.935 1.00 34.41 98 ASP B C 1
ATOM 1691 O O . ASP B 1 98 ? 52.015 65.900 -34.833 1.00 34.45 98 ASP B O 1
ATOM 1696 N N . LEU B 1 99 ? 50.884 67.743 -34.174 1.00 33.14 99 LEU B N 1
ATOM 1697 C CA . LEU B 1 99 ? 50.109 67.074 -33.158 1.00 32.58 99 LEU B CA 1
ATOM 1698 C C . LEU B 1 99 ? 49.172 66.021 -33.749 1.00 32.37 99 LEU B C 1
ATOM 1699 O O . LEU B 1 99 ? 48.958 64.979 -33.116 1.00 31.21 99 LEU B O 1
ATOM 1704 N N . 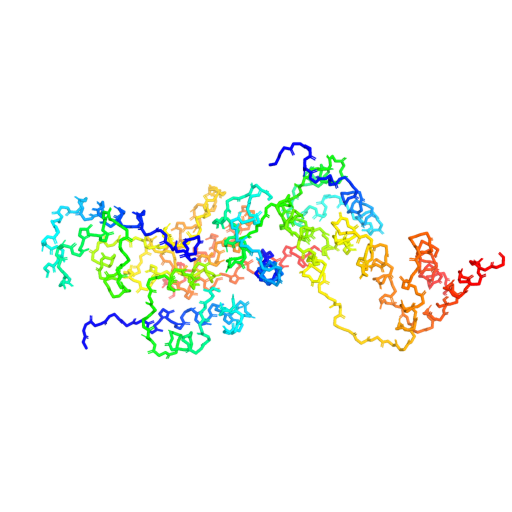VAL B 1 100 ? 48.632 66.261 -34.953 1.00 32.48 100 VAL B N 1
ATOM 1705 C CA . VAL B 1 100 ? 47.759 65.250 -35.591 1.00 32.87 100 VAL B CA 1
ATOM 1706 C C . VAL B 1 100 ? 48.528 63.980 -35.976 1.00 33.38 100 VAL B C 1
ATOM 1707 O O . VAL B 1 100 ? 47.977 62.879 -35.887 1.00 33.28 100 VAL B O 1
ATOM 1711 N N . ILE B 1 101 ? 49.794 64.131 -36.382 1.00 33.51 101 ILE B N 1
ATOM 1712 C CA . ILE B 1 101 ? 50.690 62.978 -36.547 1.00 33.80 101 ILE B CA 1
ATOM 1713 C C . ILE B 1 101 ? 50.809 62.271 -35.192 1.00 34.04 101 ILE B C 1
ATOM 1714 O O . ILE B 1 101 ? 50.589 61.065 -35.083 1.00 34.36 101 ILE B O 1
ATOM 1727 N N . GLU B 1 103 ? 48.859 62.391 -32.454 1.00 35.10 103 GLU B N 1
ATOM 1728 C CA . GLU B 1 103 ? 47.602 61.783 -32.021 1.00 35.27 103 GLU B CA 1
ATOM 1729 C C . GLU B 1 103 ? 47.317 60.479 -32.759 1.00 35.19 103 GLU B C 1
ATOM 1730 O O . GLU B 1 103 ? 46.902 59.493 -32.158 1.00 34.97 103 GLU B O 1
ATOM 1736 N N . SER B 1 104 ? 47.538 60.501 -34.068 1.00 35.62 104 SER B N 1
ATOM 1737 C CA . SER B 1 104 ? 47.307 59.352 -34.937 1.00 36.23 104 SER B CA 1
ATOM 1738 C C . SER B 1 104 ? 48.105 58.141 -34.478 1.00 36.78 104 SER B C 1
ATOM 1739 O O . SER B 1 104 ? 47.584 57.019 -34.469 1.00 37.22 104 SER B O 1
ATOM 1742 N N . VAL B 1 105 ? 49.359 58.387 -34.092 1.00 36.17 105 VAL B N 1
ATOM 1743 C CA . VAL B 1 105 ? 50.269 57.347 -33.628 1.00 36.10 105 VAL B CA 1
ATOM 1744 C C . VAL B 1 105 ? 49.940 56.845 -32.212 1.00 35.93 105 VAL B C 1
ATOM 1745 O O . VAL B 1 105 ? 50.194 55.673 -31.892 1.00 35.22 105 VAL B O 1
ATOM 1749 N N . ALA B 1 106 ? 49.394 57.725 -31.368 1.00 35.25 106 ALA B N 1
ATOM 1750 C CA . ALA B 1 106 ? 48.900 57.310 -30.056 1.00 35.58 106 ALA B CA 1
ATOM 1751 C C . ALA B 1 106 ? 47.744 56.330 -30.259 1.00 35.82 106 ALA B C 1
ATOM 1752 O O . ALA B 1 106 ? 47.641 55.315 -29.557 1.00 35.53 106 ALA B O 1
ATOM 1754 N N . ASP B 1 107 ? 46.886 56.641 -31.232 1.00 35.91 107 ASP B N 1
ATOM 1755 C CA . ASP B 1 107 ? 45.791 55.738 -31.610 1.00 36.42 107 ASP B CA 1
ATOM 1756 C C . ASP B 1 107 ? 46.326 54.429 -32.163 1.00 35.79 107 ASP B C 1
ATOM 1757 O O . ASP B 1 107 ? 45.815 53.372 -31.828 1.00 36.19 107 ASP B O 1
ATOM 1762 N N . GLY B 1 108 ? 47.373 54.508 -32.981 1.00 34.89 108 GLY B N 1
ATOM 1763 C CA . GLY B 1 108 ? 48.035 53.317 -33.507 1.00 33.45 108 GLY B CA 1
ATOM 1764 C C . GLY B 1 108 ? 48.675 52.429 -32.451 1.00 32.86 108 GLY B C 1
ATOM 1765 O O . GLY B 1 108 ? 48.691 51.206 -32.603 1.00 32.71 108 GLY B O 1
ATOM 1766 N N . ILE B 1 109 ? 49.217 53.043 -31.397 1.00 31.71 109 ILE B N 1
ATOM 1767 C CA . ILE B 1 109 ? 49.782 52.312 -30.255 1.00 30.79 109 ILE B CA 1
ATOM 1768 C C . ILE B 1 109 ? 48.664 51.563 -29.517 1.00 31.51 109 ILE B C 1
ATOM 1769 O O . ILE B 1 109 ? 48.825 50.384 -29.168 1.00 31.00 109 ILE B O 1
ATOM 1774 N N . VAL B 1 110 ? 47.532 52.245 -29.310 1.00 31.83 110 VAL B N 1
ATOM 1775 C CA . VAL B 1 110 ? 46.329 51.623 -28.733 1.00 32.82 110 VAL B CA 1
ATOM 1776 C C . VAL B 1 110 ? 45.851 50.443 -29.588 1.00 33.47 110 VAL B C 1
ATOM 1777 O O . VAL B 1 110 ? 45.813 49.313 -29.106 1.00 34.01 110 VAL B O 1
ATOM 1781 N N . LYS B 1 111 ? 45.519 50.700 -30.851 1.00 34.20 111 LYS B N 1
ATOM 1782 C CA . LYS B 1 111 ? 45.036 49.649 -31.750 1.00 35.41 111 LYS B CA 1
ATOM 1783 C C . LYS B 1 111 ? 46.054 48.524 -31.932 1.00 35.76 111 LYS B C 1
ATOM 1784 O O . LYS B 1 111 ? 45.686 47.359 -32.060 1.00 35.59 111 LYS B O 1
ATOM 1790 N N . SER B 1 112 ? 47.334 48.892 -31.933 1.00 36.81 112 SER B N 1
ATOM 1791 C CA . SER B 1 112 ? 48.442 47.935 -31.946 1.00 37.06 112 SER B CA 1
ATOM 1792 C C . SER B 1 112 ? 48.338 46.901 -30.833 1.00 37.65 112 SER B C 1
ATOM 1793 O O . SER B 1 112 ? 48.695 45.737 -31.028 1.00 37.75 112 SER B O 1
ATOM 1796 N N . LYS B 1 113 ? 47.861 47.333 -29.670 1.00 38.30 113 LYS B N 1
ATOM 1797 C CA . LYS B 1 113 ? 47.772 46.451 -28.510 1.00 40.25 113 LYS B CA 1
ATOM 1798 C C . LYS B 1 113 ? 46.734 45.330 -28.673 1.00 41.46 113 LYS B C 1
ATOM 1799 O O . LYS B 1 113 ? 46.887 44.262 -28.081 1.00 42.48 113 LYS B O 1
ATOM 1805 N N . GLU B 1 114 ? 45.711 45.556 -29.497 1.00 42.46 114 GLU B N 1
ATOM 1806 C CA . GLU B 1 114 ? 44.719 44.516 -29.806 1.00 43.61 114 GLU B CA 1
ATOM 1807 C C . GLU B 1 114 ? 45.167 43.593 -30.943 1.00 44.02 114 GLU B C 1
ATOM 1808 O O . GLU B 1 114 ? 44.510 42.587 -31.235 1.00 44.37 114 GLU B O 1
ATOM 1814 N N . VAL B 1 115 ? 46.278 43.943 -31.585 1.00 44.48 115 VAL B N 1
ATOM 1815 C CA . VAL B 1 115 ? 46.820 43.154 -32.690 1.00 44.45 115 VAL B CA 1
ATOM 1816 C C . VAL B 1 115 ? 48.003 42.318 -32.200 1.00 44.57 115 VAL B C 1
ATOM 1817 O O . VAL B 1 115 ? 47.818 41.338 -31.473 1.00 44.87 115 VAL B O 1
ATOM 1821 N N . ASP C 1 6 ? 65.326 72.394 -28.704 1.00 36.10 6 ASP C N 1
ATOM 1822 C CA . ASP C 1 6 ? 65.319 72.312 -27.209 1.00 35.62 6 ASP C CA 1
ATOM 1823 C C . ASP C 1 6 ? 65.883 73.574 -26.548 1.00 34.61 6 ASP C C 1
ATOM 1824 O O . ASP C 1 6 ? 66.577 74.380 -27.186 1.00 35.13 6 ASP C O 1
ATOM 1829 N N . LYS C 1 7 ? 65.572 73.738 -25.265 1.00 31.39 7 LYS C N 1
ATOM 1830 C CA . LYS C 1 7 ? 65.896 74.946 -24.569 1.00 29.07 7 LYS C CA 1
ATOM 1831 C C . LYS C 1 7 ? 67.397 75.045 -24.245 1.00 26.18 7 LYS C C 1
ATOM 1832 O O . LYS C 1 7 ? 68.074 74.043 -24.074 1.00 24.61 7 LYS C O 1
ATOM 1838 N N . TYR C 1 8 ? 67.901 76.267 -24.224 1.00 21.89 8 TYR C N 1
ATOM 1839 C CA . TYR C 1 8 ? 69.254 76.542 -23.799 1.00 19.82 8 TYR C CA 1
ATOM 1840 C C . TYR C 1 8 ? 69.422 76.080 -22.346 1.00 17.56 8 TYR C C 1
ATOM 1841 O O . TYR C 1 8 ? 68.580 76.354 -21.479 1.00 16.79 8 TYR C O 1
ATOM 1850 N N . ASP C 1 9 ? 70.508 75.377 -22.095 1.00 15.14 9 ASP C N 1
ATOM 1851 C CA . ASP C 1 9 ? 70.813 74.868 -20.760 1.00 15.17 9 ASP C CA 1
ATOM 1852 C C . ASP C 1 9 ? 71.698 75.901 -20.024 1.00 15.87 9 ASP C C 1
ATOM 1853 O O . ASP C 1 9 ? 72.927 75.912 -20.196 1.00 15.56 9 ASP C O 1
ATOM 1858 N N . PHE C 1 10 ? 71.039 76.728 -19.207 1.00 14.27 10 PHE C N 1
ATOM 1859 C CA . PHE C 1 10 ? 71.643 77.845 -18.493 1.00 14.38 10 PHE C CA 1
ATOM 1860 C C . PHE C 1 10 ? 72.549 77.439 -17.312 1.00 14.83 10 PHE C C 1
ATOM 1861 O O . PHE C 1 10 ? 73.196 78.275 -16.715 1.00 15.35 10 PHE C O 1
ATOM 1869 N N . ARG C 1 11 ? 72.608 76.152 -16.968 1.00 13.46 11 ARG C N 1
ATOM 1870 C CA . ARG C 1 11 ? 73.228 75.761 -15.710 1.00 13.73 11 ARG C CA 1
ATOM 1871 C C . ARG C 1 11 ? 74.729 76.037 -15.584 1.00 15.39 11 ARG C C 1
ATOM 1872 O O . ARG C 1 11 ? 75.196 76.442 -14.505 1.00 15.24 11 ARG C O 1
ATOM 1880 N N . ALA C 1 12 ? 75.487 75.820 -16.655 1.00 13.40 12 ALA C N 1
ATOM 1881 C CA . ALA C 1 12 ? 76.896 76.185 -16.592 1.00 16.26 12 ALA C CA 1
ATOM 1882 C C . ALA C 1 12 ? 77.118 77.708 -16.379 1.00 14.76 12 ALA C C 1
ATOM 1883 O O . ALA C 1 12 ? 77.960 78.090 -15.577 1.00 14.59 12 ALA C O 1
ATOM 1885 N N . LEU C 1 13 ? 76.368 78.553 -17.082 1.00 14.83 13 LEU C N 1
ATOM 1886 C CA . LEU C 1 13 ? 76.516 80.015 -16.947 1.00 16.23 13 LEU C CA 1
ATOM 1887 C C . LEU C 1 13 ? 76.050 80.466 -15.543 1.00 16.70 13 LEU C C 1
ATOM 1888 O O . LEU C 1 13 ? 76.709 81.308 -14.894 1.00 15.79 13 LEU C O 1
ATOM 1893 N N . GLY C 1 14 ? 74.932 79.877 -15.087 1.00 15.98 14 GLY C N 1
ATOM 1894 C CA . GLY C 1 14 ? 74.438 80.052 -13.719 1.00 15.78 14 GLY C CA 1
ATOM 1895 C C . GLY C 1 14 ? 75.506 79.746 -12.679 1.00 16.35 14 GLY C C 1
ATOM 1896 O O . GLY C 1 14 ? 75.652 80.495 -11.709 1.00 16.29 14 GLY C O 1
ATOM 1897 N N . LEU C 1 15 ? 76.243 78.649 -12.879 1.00 15.48 15 LEU C N 1
ATOM 1898 C CA . LEU C 1 15 ? 77.346 78.267 -11.985 1.00 16.49 15 LEU C CA 1
ATOM 1899 C C . LEU C 1 15 ? 78.509 79.262 -12.059 1.00 16.73 15 LEU C C 1
ATOM 1900 O O . LEU C 1 15 ? 79.140 79.608 -11.041 1.00 15.72 15 LEU C O 1
ATOM 1905 N N . ALA C 1 16 ? 78.814 79.717 -13.263 1.00 16.38 16 ALA C N 1
ATOM 1906 C CA . ALA C 1 16 ? 79.853 80.712 -13.430 1.00 15.91 16 ALA C CA 1
ATOM 1907 C C . ALA C 1 16 ? 79.497 82.039 -12.673 1.00 16.22 16 ALA C C 1
ATOM 1908 O O . ALA C 1 16 ? 80.353 82.655 -12.002 1.00 16.30 16 ALA C O 1
ATOM 1910 N N . ILE C 1 17 ? 78.241 82.423 -12.753 1.00 14.50 17 ILE C N 1
ATOM 1911 C CA . ILE C 1 17 ? 77.696 83.594 -12.025 1.00 14.44 17 ILE C CA 1
ATOM 1912 C C . ILE C 1 17 ? 77.846 83.427 -10.502 1.00 14.40 17 ILE C C 1
ATOM 1913 O O . ILE C 1 17 ? 78.385 84.328 -9.827 1.00 14.16 17 ILE C O 1
ATOM 1918 N N . LYS C 1 18 ? 77.466 82.242 -9.988 1.00 11.18 18 LYS C N 1
ATOM 1919 C CA . LYS C 1 18 ? 77.551 81.988 -8.573 1.00 11.24 18 LYS C CA 1
ATOM 1920 C C . LYS C 1 18 ? 79.024 82.001 -8.156 1.00 11.54 18 LYS C C 1
ATOM 1921 O O . LYS C 1 18 ? 79.380 82.563 -7.123 1.00 10.46 18 LYS C O 1
ATOM 1927 N N . GLU C 1 19 ? 79.853 81.381 -8.978 1.00 10.09 19 GLU C N 1
ATOM 1928 C CA A GLU C 1 19 ? 81.292 81.302 -8.705 0.50 11.80 19 GLU C CA 1
ATOM 1929 C CA B GLU C 1 19 ? 81.273 81.298 -8.685 0.50 11.37 19 GLU C CA 1
ATOM 1930 C C . GLU C 1 19 ? 81.933 82.698 -8.637 1.00 11.17 19 GLU C C 1
ATOM 1931 O O . GLU C 1 19 ? 82.651 83.014 -7.689 1.00 13.39 19 GLU C O 1
ATOM 1942 N N . ALA C 1 20 ? 81.704 83.526 -9.657 1.00 9.26 20 ALA C N 1
ATOM 1943 C CA . ALA C 1 20 ? 82.119 84.931 -9.633 1.00 10.36 20 ALA C CA 1
ATOM 1944 C C . ALA C 1 20 ? 81.561 85.724 -8.423 1.00 10.92 20 ALA C C 1
ATOM 1945 O O . ALA C 1 20 ? 82.277 86.491 -7.794 1.00 10.85 20 ALA C O 1
ATOM 1947 N N . ARG C 1 21 ? 80.277 85.561 -8.106 1.00 12.62 21 ARG C N 1
ATOM 1948 C CA . ARG C 1 21 ? 79.744 86.222 -6.917 1.00 13.56 21 ARG C CA 1
ATOM 1949 C C . ARG C 1 21 ? 80.603 85.862 -5.681 1.00 15.32 21 ARG C C 1
ATOM 1950 O O . ARG C 1 21 ? 81.102 86.756 -4.964 1.00 14.89 21 ARG C O 1
ATOM 1958 N N . LYS C 1 22 ? 80.876 84.561 -5.501 1.00 12.86 22 LYS C N 1
ATOM 1959 C CA . LYS C 1 22 ? 81.549 84.089 -4.301 1.00 13.80 22 LYS C CA 1
ATOM 1960 C C . LYS C 1 22 ? 82.992 84.539 -4.279 1.00 13.28 22 LYS C C 1
ATOM 1961 O O . LYS C 1 22 ? 83.556 84.864 -3.200 1.00 14.86 22 LYS C O 1
ATOM 1967 N N . LYS C 1 23 ? 83.613 84.588 -5.454 1.00 12.85 23 LYS C N 1
ATOM 1968 C CA . LYS C 1 23 ? 85.026 85.023 -5.462 1.00 15.60 23 LYS C CA 1
ATOM 1969 C C . LYS C 1 23 ? 85.116 86.506 -5.076 1.00 14.70 23 LYS C C 1
ATOM 1970 O O . LYS C 1 23 ? 86.136 86.970 -4.579 1.00 13.32 23 LYS C O 1
ATOM 1976 N N . GLN C 1 24 ? 84.031 87.245 -5.260 1.00 14.94 24 GLN C N 1
ATOM 1977 C CA . GLN C 1 24 ? 83.997 88.649 -4.813 1.00 16.77 24 GLN C CA 1
ATOM 1978 C C . GLN C 1 24 ? 83.614 88.777 -3.348 1.00 16.68 24 GLN C C 1
ATOM 1979 O O . GLN C 1 24 ? 83.518 89.870 -2.842 1.00 17.70 24 GLN C O 1
ATOM 1985 N N . GLY C 1 25 ? 83.341 87.662 -2.677 1.00 17.46 25 GLY C N 1
ATOM 1986 C CA . GLY C 1 25 ? 82.804 87.707 -1.320 1.00 16.71 25 GLY C CA 1
ATOM 1987 C C . GLY C 1 25 ? 81.410 88.328 -1.182 1.00 16.50 25 GLY C C 1
ATOM 1988 O O . GLY C 1 25 ? 81.055 88.821 -0.111 1.00 16.84 25 GLY C O 1
ATOM 1989 N N . LEU C 1 26 ? 80.606 88.306 -2.238 1.00 15.80 26 LEU C N 1
ATOM 1990 C CA . LEU C 1 26 ? 79.248 88.912 -2.178 1.00 16.26 26 LEU C CA 1
ATOM 1991 C C . LEU C 1 26 ? 78.178 87.881 -1.830 1.00 16.31 26 LEU C C 1
ATOM 1992 O O . LEU C 1 26 ? 78.229 86.750 -2.312 1.00 16.88 26 LEU C O 1
ATOM 1997 N N . THR C 1 27 ? 77.200 88.268 -1.018 1.00 15.11 27 THR C N 1
ATOM 1998 C CA . THR C 1 27 ? 76.126 87.373 -0.700 1.00 15.71 27 THR C CA 1
ATOM 1999 C C . THR C 1 27 ? 75.002 87.592 -1.695 1.00 14.59 27 THR C C 1
ATOM 2000 O O . THR C 1 27 ? 74.983 88.605 -2.400 1.00 12.44 27 THR C O 1
ATOM 2004 N N . ARG C 1 28 ? 74.028 86.688 -1.672 1.00 11.53 28 ARG C N 1
ATOM 2005 C CA . ARG C 1 28 ? 72.863 86.817 -2.570 1.00 14.22 28 ARG C CA 1
ATOM 2006 C C . ARG C 1 28 ? 72.013 88.000 -2.167 1.00 12.13 28 ARG C C 1
ATOM 2007 O O . ARG C 1 28 ? 71.362 88.615 -3.002 1.00 14.55 28 ARG C O 1
ATOM 2015 N N . GLU C 1 29 ? 72.003 88.296 -0.874 1.00 13.50 29 GLU C N 1
ATOM 2016 C CA A GLU C 1 29 ? 71.301 89.477 -0.343 0.50 14.16 29 GLU C CA 1
ATOM 2017 C CA B GLU C 1 29 ? 71.319 89.474 -0.316 0.50 14.15 29 GLU C CA 1
ATOM 2018 C C . GLU C 1 29 ? 71.926 90.757 -0.922 1.00 13.84 29 GLU C C 1
ATOM 2019 O O . GLU C 1 29 ? 71.229 91.679 -1.353 1.00 15.13 29 GLU C O 1
ATOM 2030 N N . GLN C 1 30 ? 73.237 90.802 -0.954 1.00 12.67 30 GLN C N 1
ATOM 2031 C CA . GLN C 1 30 ? 73.927 91.956 -1.452 1.00 13.62 30 GLN C CA 1
ATOM 2032 C C . GLN C 1 30 ? 73.697 92.131 -2.963 1.00 12.27 30 GLN C C 1
ATOM 2033 O O . GLN C 1 30 ? 73.314 93.191 -3.373 1.00 11.47 30 GLN C O 1
ATOM 2039 N N . VAL C 1 31 ? 73.895 91.081 -3.757 1.00 12.54 31 VAL C N 1
ATOM 2040 C CA . VAL C 1 31 ? 73.645 91.112 -5.198 1.00 13.32 31 VAL C CA 1
ATOM 2041 C C . VAL C 1 31 ? 72.202 91.497 -5.466 1.00 14.05 31 VAL C C 1
ATOM 2042 O O . VAL C 1 31 ? 71.929 92.357 -6.299 1.00 16.45 31 VAL C O 1
ATOM 2046 N N . GLY C 1 32 ? 71.284 90.881 -4.730 1.00 13.39 32 GLY C N 1
ATOM 2047 C CA . GLY C 1 32 ? 69.840 91.204 -4.881 1.00 14.13 32 GLY C CA 1
ATOM 2048 C C . GLY C 1 32 ? 69.534 92.667 -4.674 1.00 13.94 32 GLY C C 1
ATOM 2049 O O . GLY C 1 32 ? 68.793 93.272 -5.444 1.00 15.38 32 GLY C O 1
ATOM 2050 N N . ALA C 1 33 ? 70.094 93.262 -3.628 1.00 15.76 33 ALA C N 1
ATOM 2051 C CA . ALA C 1 33 ? 69.880 94.683 -3.396 1.00 15.37 33 ALA C CA 1
ATOM 2052 C C . ALA C 1 33 ? 70.470 95.512 -4.558 1.00 15.14 33 ALA C C 1
ATOM 2053 O O . ALA C 1 33 ? 69.858 96.473 -5.045 1.00 13.42 33 ALA C O 1
ATOM 2063 N N . ILE C 1 35 ? 70.947 94.789 -7.669 1.00 14.82 35 ILE C N 1
ATOM 2064 C CA . ILE C 1 35 ? 70.324 94.707 -8.965 1.00 15.94 35 ILE C CA 1
ATOM 2065 C C . ILE C 1 35 ? 68.821 94.609 -8.857 1.00 15.28 35 ILE C C 1
ATOM 2066 O O . ILE C 1 35 ? 68.168 94.385 -9.853 1.00 18.76 35 ILE C O 1
ATOM 2071 N N . GLU C 1 36 ? 68.297 94.779 -7.650 1.00 14.36 36 GLU C N 1
ATOM 2072 C CA . GLU C 1 36 ? 66.827 94.742 -7.406 1.00 17.88 36 GLU C CA 1
ATOM 2073 C C . GLU C 1 36 ? 66.109 93.458 -7.766 1.00 17.46 36 GLU C C 1
ATOM 2074 O O . GLU C 1 36 ? 64.996 93.485 -8.324 1.00 19.99 36 GLU C O 1
ATOM 2080 N N . ILE C 1 37 ? 66.686 92.337 -7.363 1.00 15.80 37 ILE C N 1
ATOM 2081 C CA . ILE C 1 37 ? 65.993 91.070 -7.445 1.00 18.19 37 ILE C CA 1
ATOM 2082 C C . ILE C 1 37 ? 65.951 90.384 -6.084 1.00 19.31 37 ILE C C 1
ATOM 2083 O O . ILE C 1 37 ? 66.854 90.545 -5.248 1.00 18.37 37 ILE C O 1
ATOM 2088 N N . ASP C 1 38 ? 64.899 89.596 -5.896 1.00 19.00 38 ASP C N 1
ATOM 2089 C CA . ASP C 1 38 ? 64.829 88.637 -4.809 1.00 20.32 38 ASP C CA 1
ATOM 2090 C C . ASP C 1 38 ? 66.002 87.636 -4.791 1.00 19.59 38 ASP C C 1
ATOM 2091 O O . ASP C 1 38 ? 66.259 86.984 -5.811 1.00 19.01 38 ASP C O 1
ATOM 2096 N N . PRO C 1 39 ? 66.698 87.506 -3.630 1.00 19.29 39 PRO C N 1
ATOM 2097 C CA . PRO C 1 39 ? 67.751 86.482 -3.421 1.00 18.21 39 PRO C CA 1
ATOM 2098 C C . PRO C 1 39 ? 67.295 85.034 -3.793 1.00 19.28 39 PRO C C 1
ATOM 2099 O O . PRO C 1 39 ? 68.096 84.247 -4.268 1.00 16.74 39 PRO C O 1
ATOM 2103 N N . ARG C 1 40 ? 66.023 84.724 -3.600 1.00 18.50 40 ARG C N 1
ATOM 2104 C CA . ARG C 1 40 ? 65.479 83.409 -3.952 1.00 20.59 40 ARG C CA 1
ATOM 2105 C C . ARG C 1 40 ? 65.415 83.166 -5.465 1.00 19.11 40 ARG C C 1
ATOM 2106 O O . ARG C 1 40 ? 65.634 82.042 -5.953 1.00 18.20 40 ARG C O 1
ATOM 2114 N N . TYR C 1 41 ? 65.137 84.224 -6.213 1.00 16.08 41 TYR C N 1
ATOM 2115 C CA . TYR C 1 41 ? 65.212 84.163 -7.670 1.00 17.32 41 TYR C CA 1
ATOM 2116 C C . TYR C 1 41 ? 66.684 83.974 -8.082 1.00 15.48 41 TYR C C 1
ATOM 2117 O O . TYR C 1 41 ? 67.052 83.095 -8.935 1.00 14.02 41 TYR C O 1
ATOM 2126 N N . LEU C 1 42 ? 67.571 84.750 -7.458 1.00 15.75 42 LEU C N 1
ATOM 2127 C CA . LEU C 1 42 ? 69.000 84.495 -7.695 1.00 16.03 42 LEU C CA 1
ATOM 2128 C C . LEU C 1 42 ? 69.455 83.043 -7.414 1.00 13.84 42 LEU C C 1
ATOM 2129 O O . LEU C 1 42 ? 70.174 82.458 -8.216 1.00 15.52 42 LEU C O 1
ATOM 2134 N N . THR C 1 43 ? 69.065 82.465 -6.285 1.00 14.71 43 THR C N 1
ATOM 2135 C CA . THR C 1 43 ? 69.331 81.035 -6.014 1.00 15.09 43 THR C CA 1
ATOM 2136 C C . THR C 1 43 ? 68.953 80.122 -7.196 1.00 15.38 43 THR C C 1
ATOM 2137 O O . THR C 1 43 ? 69.712 79.233 -7.535 1.00 13.84 43 THR C O 1
ATOM 2141 N N . ASN C 1 44 ? 67.774 80.339 -7.801 1.00 13.66 44 ASN C N 1
ATOM 2142 C CA . ASN C 1 44 ? 67.320 79.478 -8.895 1.00 14.11 44 ASN C CA 1
ATOM 2143 C C . ASN C 1 44 ? 68.072 79.679 -10.208 1.00 15.12 44 ASN C C 1
ATOM 2144 O O . ASN C 1 44 ? 68.268 78.739 -10.963 1.00 14.40 44 ASN C O 1
ATOM 2149 N N . ILE C 1 45 ? 68.489 80.927 -10.463 1.00 15.20 45 ILE C N 1
ATOM 2150 C CA . ILE C 1 45 ? 69.301 81.295 -11.595 1.00 14.55 45 ILE C CA 1
ATOM 2151 C C . ILE C 1 45 ? 70.696 80.651 -11.472 1.00 14.88 45 ILE C C 1
ATOM 2152 O O . ILE C 1 45 ? 71.211 80.106 -12.433 1.00 13.70 45 ILE C O 1
ATOM 2157 N N . GLU C 1 46 ? 71.234 80.673 -10.263 1.00 13.00 46 GLU C N 1
ATOM 2158 C CA . GLU C 1 46 ? 72.537 80.156 -9.973 1.00 15.36 46 GLU C CA 1
ATOM 2159 C C . GLU C 1 46 ? 72.586 78.627 -9.873 1.00 15.29 46 GLU C C 1
ATOM 2160 O O . GLU C 1 46 ? 73.560 78.032 -10.334 1.00 14.40 46 GLU C O 1
ATOM 2166 N N . ASN C 1 47 ? 71.550 78.011 -9.276 1.00 13.56 47 ASN C N 1
ATOM 2167 C CA . ASN C 1 47 ? 71.604 76.610 -8.864 1.00 13.71 47 ASN C CA 1
ATOM 2168 C C . ASN C 1 47 ? 70.733 75.655 -9.696 1.00 15.00 47 ASN C C 1
ATOM 2169 O O . ASN C 1 47 ? 70.912 74.442 -9.611 1.00 15.01 47 ASN C O 1
ATOM 2174 N N . LYS C 1 48 ? 69.754 76.192 -10.435 1.00 13.59 48 LYS C N 1
ATOM 2175 C CA . LYS C 1 48 ? 68.729 75.369 -11.015 1.00 15.38 48 LYS C CA 1
ATOM 2176 C C . LYS C 1 48 ? 68.521 75.604 -12.503 1.00 16.44 48 LYS C C 1
ATOM 2177 O O . LYS C 1 48 ? 67.617 75.014 -13.085 1.00 17.43 48 LYS C O 1
ATOM 2183 N N . GLY C 1 49 ? 69.301 76.484 -13.108 1.00 16.39 49 GLY C N 1
ATOM 2184 C CA . GLY C 1 49 ? 69.137 76.776 -14.539 1.00 17.07 49 GLY C CA 1
ATOM 2185 C C . GLY C 1 49 ? 67.889 77.557 -14.925 1.00 18.23 49 GLY C C 1
ATOM 2186 O O . GLY C 1 49 ? 67.438 77.480 -16.082 1.00 16.86 49 GLY C O 1
ATOM 2187 N N . GLN C 1 50 ? 67.321 78.283 -13.965 1.00 15.58 50 GLN C N 1
ATOM 2188 C CA . GLN C 1 50 ? 66.219 79.182 -14.281 1.00 17.48 50 GLN C CA 1
ATOM 2189 C C . GLN C 1 50 ? 66.759 80.308 -15.173 1.00 14.76 50 GLN C C 1
ATOM 2190 O O . GLN C 1 50 ? 67.781 80.918 -14.838 1.00 12.91 50 GLN C O 1
ATOM 2196 N N . HIS C 1 51 ? 66.119 80.535 -16.323 1.00 11.56 51 HIS C N 1
ATOM 2197 C CA . HIS C 1 51 ? 66.594 81.575 -17.263 1.00 13.41 51 HIS C CA 1
ATOM 2198 C C . HIS C 1 51 ? 66.249 82.916 -16.633 1.00 12.31 51 HIS C C 1
ATOM 2199 O O . HIS C 1 51 ? 65.076 83.140 -16.320 1.00 16.40 51 HIS C O 1
ATOM 2206 N N . PRO C 1 52 ? 67.252 83.789 -16.410 1.00 15.04 52 PRO C N 1
ATOM 2207 C CA . PRO C 1 52 ? 66.899 85.180 -16.045 1.00 14.65 52 PRO C CA 1
ATOM 2208 C C . PRO C 1 52 ? 66.229 85.878 -17.263 1.00 16.19 52 PRO C C 1
ATOM 2209 O O . PRO C 1 52 ? 66.432 85.432 -18.396 1.00 15.89 52 PRO C O 1
ATOM 2213 N N . SER C 1 53 ? 65.533 86.998 -17.057 1.00 15.80 53 SER C N 1
ATOM 2214 C CA . SER C 1 53 ? 65.309 87.966 -18.167 1.00 14.57 53 SER C CA 1
ATOM 2215 C C . SER C 1 53 ? 66.633 88.489 -18.706 1.00 14.79 53 SER C C 1
ATOM 2216 O O . SER C 1 53 ? 67.690 88.400 -18.045 1.00 13.32 53 SER C O 1
ATOM 2219 N N . LEU C 1 54 ? 66.597 89.044 -19.912 1.00 15.00 54 LEU C N 1
ATOM 2220 C CA . LEU C 1 54 ? 67.804 89.698 -20.430 1.00 15.39 54 LEU C CA 1
ATOM 2221 C C . LEU C 1 54 ? 68.323 90.769 -19.449 1.00 13.86 54 LEU C C 1
ATOM 2222 O O . LEU C 1 54 ? 69.534 90.891 -19.218 1.00 12.61 54 LEU C O 1
ATOM 2227 N N . GLN C 1 55 ? 67.400 91.541 -18.877 1.00 14.04 55 GLN C N 1
ATOM 2228 C CA . GLN C 1 55 ? 67.769 92.641 -17.991 1.00 13.87 55 GLN C CA 1
ATOM 2229 C C . GLN C 1 55 ? 68.593 92.103 -16.816 1.00 14.72 55 GLN C C 1
ATOM 2230 O O . GLN C 1 55 ? 69.697 92.618 -16.522 1.00 12.94 55 GLN C O 1
ATOM 2236 N N . VAL C 1 56 ? 68.079 91.034 -16.179 1.00 15.44 56 VAL C N 1
ATOM 2237 C CA . VAL C 1 56 ? 68.762 90.435 -15.008 1.00 13.68 56 VAL C CA 1
ATOM 2238 C C . VAL C 1 56 ? 70.113 89.821 -15.402 1.00 15.87 56 VAL C C 1
ATOM 2239 O O . VAL C 1 56 ? 71.150 90.025 -14.727 1.00 15.16 56 VAL C O 1
ATOM 2243 N N . LEU C 1 57 ? 70.139 89.116 -16.535 1.00 14.67 57 LEU C N 1
ATOM 2244 C CA . LEU C 1 57 ? 71.395 88.601 -17.026 1.00 15.14 57 LEU C CA 1
ATOM 2245 C C . LEU C 1 57 ? 72.421 89.723 -17.200 1.00 14.18 57 LEU C C 1
ATOM 2246 O O . LEU C 1 57 ? 73.601 89.624 -16.743 1.00 13.36 57 LEU C O 1
ATOM 2251 N N . TYR C 1 58 ? 72.008 90.773 -17.919 1.00 12.19 58 TYR C N 1
ATOM 2252 C CA . TYR C 1 58 ? 72.934 91.906 -18.119 1.00 13.62 58 TYR C CA 1
ATOM 2253 C C . TYR C 1 58 ? 73.426 92.494 -16.771 1.00 13.11 58 TYR C C 1
ATOM 2254 O O . TYR C 1 58 ? 74.623 92.699 -16.564 1.00 14.34 58 TYR C O 1
ATOM 2263 N N . ASP C 1 59 ? 72.498 92.719 -15.852 1.00 13.45 59 ASP C N 1
ATOM 2264 C CA . ASP C 1 59 ? 72.847 93.295 -14.557 1.00 15.53 59 ASP C CA 1
ATOM 2265 C C . ASP C 1 59 ? 73.809 92.399 -13.772 1.00 15.21 59 ASP C C 1
ATOM 2266 O O . ASP C 1 59 ? 74.796 92.890 -13.229 1.00 16.65 59 ASP C O 1
ATOM 2271 N N . LEU C 1 60 ? 73.575 91.081 -13.782 1.00 13.42 60 LEU C N 1
ATOM 2272 C CA . LEU C 1 60 ? 74.472 90.124 -13.128 1.00 13.94 60 LEU C CA 1
ATOM 2273 C C . LEU C 1 60 ? 75.871 90.083 -13.729 1.00 14.15 60 LEU C C 1
ATOM 2274 O O . LEU C 1 60 ? 76.865 90.221 -13.015 1.00 11.66 60 LEU C O 1
ATOM 2279 N N . VAL C 1 61 ? 75.955 89.910 -15.044 1.00 14.89 61 VAL C N 1
ATOM 2280 C CA . VAL C 1 61 ? 77.246 89.678 -15.649 1.00 15.52 61 VAL C CA 1
ATOM 2281 C C . VAL C 1 61 ? 78.085 90.951 -15.770 1.00 18.36 61 VAL C C 1
ATOM 2282 O O . VAL C 1 61 ? 79.307 90.864 -15.829 1.00 19.52 61 VAL C O 1
ATOM 2286 N N . SER C 1 62 ? 77.437 92.114 -15.800 1.00 20.19 62 SER C N 1
ATOM 2287 C CA . SER C 1 62 ? 78.186 93.355 -15.825 1.00 21.60 62 SER C CA 1
ATOM 2288 C C . SER C 1 62 ? 78.654 93.662 -14.406 1.00 21.10 62 SER C C 1
ATOM 2289 O O . SER C 1 62 ? 79.762 94.069 -14.224 1.00 22.34 62 SER C O 1
ATOM 2292 N N . LEU C 1 63 ? 77.835 93.392 -13.402 1.00 20.16 63 LEU C N 1
ATOM 2293 C CA . LEU C 1 63 ? 78.277 93.509 -12.012 1.00 20.51 63 LEU C CA 1
ATOM 2294 C C . LEU C 1 63 ? 79.478 92.619 -11.675 1.00 20.41 63 LEU C C 1
ATOM 2295 O O . LEU C 1 63 ? 80.410 93.069 -11.036 1.00 22.29 63 LEU C O 1
ATOM 2300 N N . LEU C 1 64 ? 79.441 91.358 -12.123 1.00 19.18 64 LEU C N 1
ATOM 2301 C CA . LEU C 1 64 ? 80.368 90.316 -11.679 1.00 20.70 64 LEU C CA 1
ATOM 2302 C C . LEU C 1 64 ? 81.473 90.021 -12.680 1.00 21.31 64 LEU C C 1
ATOM 2303 O O . LEU C 1 64 ? 82.319 89.165 -12.423 1.00 23.27 64 LEU C O 1
ATOM 2308 N N . ASN C 1 65 ? 81.468 90.726 -13.813 1.00 22.13 65 ASN C N 1
ATOM 2309 C CA . ASN C 1 65 ? 82.427 90.482 -14.897 1.00 22.54 65 ASN C CA 1
ATOM 2310 C C . ASN C 1 65 ? 82.510 89.052 -15.453 1.00 22.41 65 ASN C C 1
ATOM 2311 O O . ASN C 1 65 ? 83.591 88.456 -15.498 1.00 20.85 65 ASN C O 1
ATOM 2316 N N . VAL C 1 66 ? 81.357 88.513 -15.848 1.00 20.88 66 VAL C N 1
ATOM 2317 C CA . VAL C 1 66 ? 81.246 87.156 -16.403 1.00 20.65 66 VAL C CA 1
ATOM 2318 C C . VAL C 1 66 ? 81.015 87.235 -17.914 1.00 19.97 66 VAL C C 1
ATOM 2319 O O . VAL C 1 66 ? 80.135 87.946 -18.384 1.00 17.50 66 VAL C O 1
ATOM 2323 N N . SER C 1 67 ? 81.781 86.476 -18.676 1.00 19.99 67 SER C N 1
ATOM 2324 C CA . SER C 1 67 ? 81.616 86.454 -20.114 1.00 21.45 67 SER C CA 1
ATOM 2325 C C . SER C 1 67 ? 80.480 85.558 -20.521 1.00 22.24 67 SER C C 1
ATOM 2326 O O . SER C 1 67 ? 80.397 84.393 -20.109 1.00 23.23 67 SER C O 1
ATOM 2329 N N . VAL C 1 68 ? 79.573 86.106 -21.317 1.00 21.72 68 VAL C N 1
ATOM 2330 C CA . VAL C 1 68 ? 78.429 85.320 -21.756 1.00 21.14 68 VAL C CA 1
ATOM 2331 C C . VAL C 1 68 ? 78.809 84.551 -23.028 1.00 20.41 68 VAL C C 1
ATOM 2332 O O . VAL C 1 68 ? 78.269 83.480 -23.256 1.00 19.20 68 VAL C O 1
ATOM 2336 N N . ASP C 1 69 ? 79.735 85.106 -23.835 1.00 18.99 69 ASP C N 1
ATOM 2337 C CA . ASP C 1 69 ? 80.185 84.495 -25.108 1.00 19.87 69 ASP C CA 1
ATOM 2338 C C . ASP C 1 69 ? 80.763 83.065 -24.916 1.00 21.10 69 ASP C C 1
ATOM 2339 O O . ASP C 1 69 ? 80.553 82.167 -25.747 1.00 19.64 69 ASP C O 1
ATOM 2344 N N . GLU C 1 70 ? 81.529 82.877 -23.843 1.00 23.25 70 GLU C N 1
ATOM 2345 C CA . GLU C 1 70 ? 82.082 81.568 -23.516 1.00 25.72 70 GLU C CA 1
ATOM 2346 C C . GLU C 1 70 ? 80.981 80.501 -23.525 1.00 24.88 70 GLU C C 1
ATOM 2347 O O . GLU C 1 70 ? 81.198 79.379 -23.971 1.00 24.95 70 GLU C O 1
ATOM 2353 N N . PHE C 1 71 ? 79.803 80.882 -23.050 1.00 23.46 71 PHE C N 1
ATOM 2354 C CA . PHE C 1 71 ? 78.674 79.983 -22.877 1.00 24.07 71 PHE C CA 1
ATOM 2355 C C . PHE C 1 71 ? 77.638 79.986 -24.006 1.00 24.11 71 PHE C C 1
ATOM 2356 O O . PHE C 1 71 ? 76.866 79.044 -24.108 1.00 25.27 71 PHE C O 1
ATOM 2364 N N . PHE C 1 72 ? 77.557 81.049 -24.804 1.00 22.64 72 PHE C N 1
ATOM 2365 C CA . PHE C 1 72 ? 76.603 81.075 -25.931 1.00 22.18 72 PHE C CA 1
ATOM 2366 C C . PHE C 1 72 ? 77.296 80.686 -27.221 1.00 21.65 72 PHE C C 1
ATOM 2367 O O . PHE C 1 72 ? 76.672 80.188 -28.157 1.00 22.49 72 PHE C O 1
ATOM 2375 N N . LEU C 1 73 ? 78.591 80.955 -27.280 1.00 21.27 73 LEU C N 1
ATOM 2376 C CA . LEU C 1 73 ? 79.367 80.661 -28.471 1.00 20.74 73 LEU C CA 1
ATOM 2377 C C . LEU C 1 73 ? 80.610 79.830 -28.082 1.00 20.82 73 LEU C C 1
ATOM 2378 O O . LEU C 1 73 ? 81.743 80.314 -28.187 1.00 21.01 73 LEU C O 1
ATOM 2383 N N . PRO C 1 74 ? 80.403 78.587 -27.605 1.00 21.07 74 PRO C N 1
ATOM 2384 C CA . PRO C 1 74 ? 81.577 77.774 -27.291 1.00 21.55 74 PRO C CA 1
ATOM 2385 C C . PRO C 1 74 ? 82.481 77.625 -28.521 1.00 22.16 74 PRO C C 1
ATOM 2386 O O . PRO C 1 74 ? 82.000 77.268 -29.602 1.00 21.97 74 PRO C O 1
ATOM 2390 N N . ALA C 1 75 ? 83.769 77.929 -28.344 1.00 22.85 75 ALA C N 1
ATOM 2391 C CA . ALA C 1 75 ? 84.752 77.974 -29.432 1.00 23.55 75 ALA C CA 1
ATOM 2392 C C . ALA C 1 75 ? 84.721 76.744 -30.327 1.00 24.04 75 ALA C C 1
ATOM 2393 O O . ALA C 1 75 ? 84.458 75.629 -29.865 1.00 23.87 75 ALA C O 1
ATOM 2395 N N . SER C 1 76 ? 84.991 76.968 -31.609 1.00 24.83 76 SER C N 1
ATOM 2396 C CA . SER C 1 76 ? 85.044 75.902 -32.604 1.00 25.80 76 SER C CA 1
ATOM 2397 C C . SER C 1 76 ? 86.183 74.911 -32.319 1.00 26.19 76 SER C C 1
ATOM 2398 O O . SER C 1 76 ? 87.363 75.260 -32.430 1.00 26.54 76 SER C O 1
ATOM 2401 N N . SER C 1 77 ? 85.820 73.688 -31.932 1.00 26.44 77 SER C N 1
ATOM 2402 C CA . SER C 1 77 ? 86.796 72.610 -31.786 1.00 26.83 77 SER C CA 1
ATOM 2403 C C . SER C 1 77 ? 87.149 72.085 -33.173 1.00 27.04 77 SER C C 1
ATOM 2404 O O . SER C 1 77 ? 86.395 71.324 -33.784 1.00 27.15 77 SER C O 1
ATOM 2407 N N . GLN C 1 78 ? 88.303 72.517 -33.665 1.00 27.15 78 GLN C N 1
ATOM 2408 C CA . GLN C 1 78 ? 88.697 72.296 -35.042 1.00 27.33 78 GLN C CA 1
ATOM 2409 C C . GLN C 1 78 ? 90.169 72.636 -35.177 1.00 27.12 78 GLN C C 1
ATOM 2410 O O . GLN C 1 78 ? 90.658 73.607 -34.597 1.00 27.54 78 GLN C O 1
ATOM 2416 N N . VAL C 1 79 ? 90.877 71.824 -35.944 1.00 26.54 79 VAL C N 1
ATOM 2417 C CA . VAL C 1 79 ? 92.289 72.061 -36.185 1.00 26.23 79 VAL C CA 1
ATOM 2418 C C . VAL C 1 79 ? 92.494 73.216 -37.173 1.00 25.75 79 VAL C C 1
ATOM 2419 O O . VAL C 1 79 ? 91.812 73.314 -38.193 1.00 25.44 79 VAL C O 1
ATOM 2423 N N . LYS C 1 80 ? 93.434 74.090 -36.835 1.00 25.58 80 LYS C N 1
ATOM 2424 C CA . LYS C 1 80 ? 93.736 75.270 -37.619 1.00 25.46 80 LYS C CA 1
ATOM 2425 C C . LYS C 1 80 ? 95.173 75.206 -38.081 1.00 25.38 80 LYS C C 1
ATOM 2426 O O . LYS C 1 80 ? 96.051 74.802 -37.318 1.00 26.17 80 LYS C O 1
ATOM 2432 N N . SER C 1 81 ? 95.413 75.592 -39.331 1.00 24.77 81 SER C N 1
ATOM 2433 C CA . SER C 1 81 ? 96.764 75.607 -39.878 1.00 24.28 81 SER C CA 1
ATOM 2434 C C . SER C 1 81 ? 97.560 76.723 -39.228 1.00 24.66 81 SER C C 1
ATOM 2435 O O . SER C 1 81 ? 96.978 77.666 -38.675 1.00 24.71 81 SER C O 1
ATOM 2438 N N . THR C 1 82 ? 98.885 76.608 -39.295 1.00 24.74 82 THR C N 1
ATOM 2439 C CA . THR C 1 82 ? 99.795 77.666 -38.860 1.00 25.55 82 THR C CA 1
ATOM 2440 C C . THR C 1 82 ? 99.387 78.998 -39.483 1.00 26.24 82 THR C C 1
ATOM 2441 O O . THR C 1 82 ? 99.333 80.018 -38.795 1.00 26.75 82 THR C O 1
ATOM 244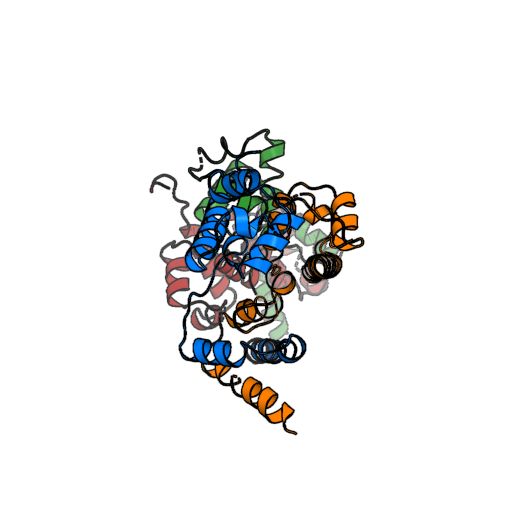5 N N . LYS C 1 83 ? 99.098 78.966 -40.784 1.00 26.92 83 LYS C N 1
ATOM 2446 C CA . LYS C 1 83 ? 98.541 80.101 -41.512 1.00 27.58 83 LYS C CA 1
ATOM 2447 C C . LYS C 1 83 ? 97.339 80.706 -40.795 1.00 27.55 83 LYS C C 1
ATOM 2448 O O . LYS C 1 83 ? 97.340 81.892 -40.453 1.00 27.64 83 LYS C O 1
ATOM 2454 N N . ARG C 1 84 ? 96.327 79.871 -40.558 1.00 27.32 84 ARG C N 1
ATOM 2455 C CA . ARG C 1 84 ? 95.072 80.301 -39.954 1.00 27.50 84 ARG C CA 1
ATOM 2456 C C . ARG C 1 84 ? 95.327 80.986 -38.620 1.00 27.29 84 ARG C C 1
ATOM 2457 O O . ARG C 1 84 ? 94.762 82.046 -38.346 1.00 26.64 84 ARG C O 1
ATOM 2465 N N . ARG C 1 85 ? 96.202 80.381 -37.813 1.00 27.16 85 ARG C N 1
ATOM 2466 C CA . ARG C 1 85 ? 96.544 80.896 -36.492 1.00 27.41 85 ARG C CA 1
ATOM 2467 C C . ARG C 1 85 ? 97.395 82.153 -36.577 1.00 26.94 85 ARG C C 1
ATOM 2468 O O . ARG C 1 85 ? 97.260 83.051 -35.749 1.00 26.69 85 ARG C O 1
ATOM 2476 N N . GLN C 1 86 ? 98.286 82.212 -37.560 1.00 26.81 86 GLN C N 1
ATOM 2477 C CA . GLN C 1 86 ? 99.089 83.411 -37.762 1.00 27.31 86 GLN C CA 1
ATOM 2478 C C . GLN C 1 86 ? 98.175 84.570 -38.116 1.00 26.94 86 GLN C C 1
ATOM 2479 O O . GLN C 1 86 ? 98.319 85.668 -37.574 1.00 27.10 86 GLN C O 1
ATOM 2485 N N . LEU C 1 87 ? 97.224 84.299 -39.009 1.00 26.69 87 LEU C N 1
ATOM 2486 C CA . LEU C 1 87 ? 96.275 85.303 -39.480 1.00 27.15 87 LEU C CA 1
ATOM 2487 C C . LEU C 1 87 ? 95.486 85.910 -38.320 1.00 27.65 87 LEU C C 1
ATOM 2488 O O . LEU C 1 87 ? 95.361 87.133 -38.206 1.00 27.12 87 LEU C O 1
ATOM 2493 N N . GLU C 1 88 ? 94.972 85.039 -37.457 1.00 28.79 88 GLU C N 1
ATOM 2494 C CA . GLU C 1 88 ? 94.146 85.450 -36.329 1.00 29.56 88 GLU C CA 1
ATOM 2495 C C . GLU C 1 88 ? 94.925 86.312 -35.351 1.00 29.74 88 GLU C C 1
ATOM 2496 O O . GLU C 1 88 ? 94.377 87.238 -34.760 1.00 29.65 88 GLU C O 1
ATOM 2502 N N . ASN C 1 89 ? 96.208 86.011 -35.196 1.00 29.66 89 ASN C N 1
ATOM 2503 C CA . ASN C 1 89 ? 97.065 86.792 -34.321 1.00 30.12 89 ASN C CA 1
ATOM 2504 C C . ASN C 1 89 ? 97.261 88.231 -34.803 1.00 30.12 89 ASN C C 1
ATOM 2505 O O . ASN C 1 89 ? 97.272 89.166 -34.000 1.00 29.99 89 ASN C O 1
ATOM 2510 N N . LYS C 1 90 ? 97.408 88.400 -36.116 1.00 30.19 90 LYS C N 1
ATOM 2511 C CA . LYS C 1 90 ? 97.628 89.718 -36.709 1.00 30.10 90 LYS C CA 1
ATOM 2512 C C . LYS C 1 90 ? 96.369 90.579 -36.683 1.00 30.37 90 LYS C C 1
ATOM 2513 O O . LYS C 1 90 ? 96.457 91.806 -36.637 1.00 30.24 90 LYS C O 1
ATOM 2519 N N . ILE C 1 91 ? 95.202 89.933 -36.695 1.00 30.87 91 ILE C N 1
ATOM 2520 C CA . ILE C 1 91 ? 93.924 90.656 -36.694 1.00 31.16 91 ILE C CA 1
ATOM 2521 C C . ILE C 1 91 ? 93.284 90.751 -35.300 1.00 31.70 91 ILE C C 1
ATOM 2522 O O . ILE C 1 91 ? 92.100 91.080 -35.168 1.00 31.38 91 ILE C O 1
ATOM 2527 N N . ASP C 1 92 ? 94.088 90.482 -34.270 1.00 32.57 92 ASP C N 1
ATOM 2528 C CA . ASP C 1 92 ? 93.651 90.566 -32.871 1.00 33.20 92 ASP C CA 1
ATOM 2529 C C . ASP C 1 92 ? 93.287 91.973 -32.434 1.00 32.77 92 ASP C C 1
ATOM 2530 O O . ASP C 1 92 ? 92.174 92.218 -31.964 1.00 32.67 92 ASP C O 1
ATOM 2535 N N . ASN C 1 93 ? 94.237 92.890 -32.580 1.00 32.49 93 ASN C N 1
ATOM 2536 C CA . ASN C 1 93 ? 94.017 94.288 -32.231 1.00 32.56 93 ASN C CA 1
ATOM 2537 C C . ASN C 1 93 ? 93.502 95.133 -33.408 1.00 32.30 93 ASN C C 1
ATOM 2538 O O . ASN C 1 93 ? 93.545 96.363 -33.367 1.00 32.54 93 ASN C O 1
ATOM 2543 N N . PHE C 1 94 ? 93.010 94.465 -34.450 1.00 31.62 94 PHE C N 1
ATOM 2544 C CA . PHE C 1 94 ? 92.388 95.145 -35.580 1.00 31.16 94 PHE C CA 1
ATOM 2545 C C . PHE C 1 94 ? 91.091 95.804 -35.146 1.00 30.94 94 PHE C C 1
ATOM 2546 O O . PHE C 1 94 ? 90.297 95.211 -34.420 1.00 30.64 94 PHE C O 1
ATOM 2554 N N . THR C 1 95 ? 90.877 97.033 -35.597 1.00 30.99 95 THR C N 1
ATOM 2555 C CA . THR C 1 95 ? 89.608 97.702 -35.354 1.00 31.18 95 THR C CA 1
ATOM 2556 C C . THR C 1 95 ? 88.534 97.112 -36.259 1.00 31.18 95 THR C C 1
ATOM 2557 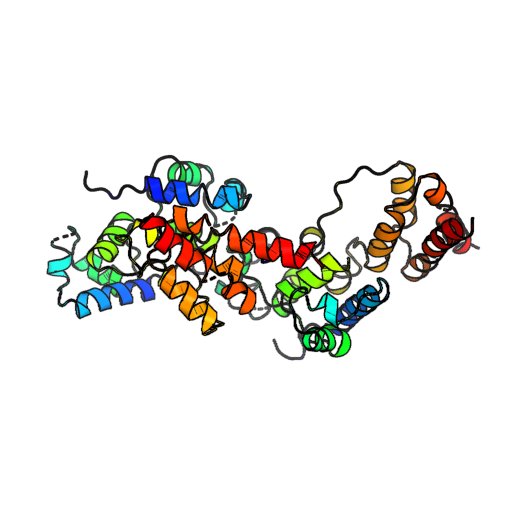O O . THR C 1 95 ? 88.820 96.328 -37.170 1.00 31.03 95 THR C O 1
ATOM 2561 N N . ASP C 1 96 ? 87.296 97.506 -35.990 1.00 31.21 96 ASP C N 1
ATOM 2562 C CA . ASP C 1 96 ? 86.150 97.101 -36.782 1.00 31.05 96 ASP C CA 1
ATOM 2563 C C . ASP C 1 96 ? 86.273 97.619 -38.222 1.00 31.10 96 ASP C C 1
ATOM 2564 O O . ASP C 1 96 ? 85.821 96.965 -39.179 1.00 30.83 96 ASP C O 1
ATOM 2569 N N . ALA C 1 97 ? 86.903 98.785 -38.362 1.00 30.74 97 ALA C N 1
ATOM 2570 C CA . ALA C 1 97 ? 87.179 99.380 -39.671 1.00 30.57 97 ALA C CA 1
ATOM 2571 C C . ALA C 1 97 ? 88.169 98.539 -40.485 1.00 30.44 97 ALA C C 1
ATOM 2572 O O . ALA C 1 97 ? 88.008 98.372 -41.696 1.00 30.52 97 ALA C O 1
ATOM 2574 N N . ASP C 1 98 ? 89.188 98.011 -39.814 1.00 30.10 98 ASP C N 1
ATOM 2575 C CA . ASP C 1 98 ? 90.163 97.137 -40.464 1.00 29.67 98 ASP C CA 1
ATOM 2576 C C . ASP C 1 98 ? 89.467 95.891 -40.987 1.00 28.55 98 ASP C C 1
ATOM 2577 O O . ASP C 1 98 ? 89.683 95.478 -42.125 1.00 28.55 98 ASP C O 1
ATOM 2582 N N . LEU C 1 99 ? 88.614 95.316 -40.146 1.00 27.83 99 LEU C N 1
ATOM 2583 C CA . LEU C 1 99 ? 87.920 94.072 -40.457 1.00 27.48 99 LEU C CA 1
ATOM 2584 C C . LEU C 1 99 ? 87.002 94.146 -41.670 1.00 26.53 99 LEU C C 1
ATOM 2585 O O . LEU C 1 99 ? 86.756 93.139 -42.313 1.00 26.07 99 LEU C O 1
ATOM 2590 N N . VAL C 1 100 ? 86.484 95.325 -41.984 1.00 26.25 100 VAL C N 1
ATOM 2591 C CA . VAL C 1 100 ? 85.655 95.438 -43.183 1.00 26.04 100 VAL C CA 1
ATOM 2592 C C . VAL C 1 100 ? 86.491 95.319 -44.470 1.00 25.10 100 VAL C C 1
ATOM 2593 O O . VAL C 1 100 ? 86.033 94.741 -45.449 1.00 24.57 100 VAL C O 1
ATOM 2597 N N . ILE C 1 101 ? 87.713 95.854 -44.452 1.00 24.88 101 ILE C N 1
ATOM 2598 C CA . ILE C 1 101 ? 88.651 95.687 -45.563 1.00 24.89 101 ILE C CA 1
ATOM 2599 C C . ILE C 1 101 ? 88.921 94.206 -45.704 1.00 25.79 101 ILE C C 1
ATOM 2600 O O . ILE C 1 101 ? 88.777 93.630 -46.783 1.00 25.25 101 ILE C O 1
ATOM 2613 N N . GLU C 1 103 ? 87.126 91.766 -44.539 1.00 29.19 103 GLU C N 1
ATOM 2614 C CA . GLU C 1 103 ? 85.918 91.073 -44.967 1.00 30.05 103 GLU C CA 1
ATOM 2615 C C . GLU C 1 103 ? 85.718 91.143 -46.484 1.00 29.90 103 GLU C C 1
ATOM 2616 O O . GLU C 1 103 ? 85.358 90.143 -47.113 1.00 30.31 103 GLU C O 1
ATOM 2622 N N . SER C 1 104 ? 85.960 92.319 -47.063 1.00 29.08 104 SER C N 1
ATOM 2623 C CA . SER C 1 104 ? 85.709 92.543 -48.487 1.00 29.02 104 SER C CA 1
ATOM 2624 C C . SER C 1 104 ? 86.586 91.673 -49.383 1.00 28.25 104 SER C C 1
ATOM 2625 O O . SER C 1 104 ? 86.142 91.194 -50.426 1.00 27.80 104 SER C O 1
ATOM 2628 N N . VAL C 1 105 ? 87.829 91.472 -48.965 1.00 27.50 105 VAL C N 1
ATOM 2629 C CA . VAL C 1 105 ? 88.765 90.666 -49.735 1.00 27.22 105 VAL C CA 1
ATOM 2630 C C . VAL C 1 105 ? 88.350 89.197 -49.710 1.00 27.38 105 VAL C C 1
ATOM 2631 O O . VAL C 1 105 ? 88.481 88.500 -50.720 1.00 27.96 105 VAL C O 1
ATOM 2635 N N . ALA C 1 106 ? 87.813 88.747 -48.576 1.00 26.18 106 ALA C N 1
ATOM 2636 C CA . ALA C 1 106 ? 87.341 87.383 -48.455 1.00 25.65 106 ALA C CA 1
ATOM 2637 C C . ALA C 1 106 ? 86.215 87.141 -49.445 1.00 24.83 106 ALA C C 1
ATOM 2638 O O . ALA C 1 106 ? 86.155 86.081 -50.070 1.00 24.64 106 ALA C O 1
ATOM 2640 N N . ASP C 1 107 ? 85.327 88.127 -49.573 1.00 23.95 107 ASP C N 1
ATOM 2641 C CA . ASP C 1 107 ? 84.273 88.103 -50.578 1.00 23.91 107 ASP C CA 1
ATOM 2642 C C . ASP C 1 107 ? 84.888 88.116 -51.976 1.00 23.96 107 ASP C C 1
ATOM 2643 O O . ASP C 1 107 ? 84.452 87.368 -52.866 1.00 23.74 107 ASP C O 1
ATOM 2648 N N . GLY C 1 108 ? 85.908 88.958 -52.156 1.00 22.46 108 GLY C N 1
ATOM 2649 C CA . GLY C 1 108 ? 86.603 89.057 -53.428 1.00 22.82 108 GLY C CA 1
ATOM 2650 C C . GLY C 1 108 ? 87.272 87.772 -53.870 1.00 22.23 108 GLY C C 1
ATOM 2651 O O . GLY C 1 108 ? 87.296 87.455 -55.066 1.00 22.27 108 GLY C O 1
ATOM 2652 N N . ILE C 1 109 ? 87.814 87.039 -52.905 1.00 21.98 109 ILE C N 1
ATOM 2653 C CA . ILE C 1 109 ? 88.445 85.750 -53.173 1.00 22.20 109 ILE C CA 1
ATOM 2654 C C . ILE C 1 109 ? 87.443 84.734 -53.748 1.00 23.40 109 ILE C C 1
ATOM 2655 O O . ILE C 1 109 ? 87.745 84.046 -54.728 1.00 23.65 109 ILE C O 1
ATOM 2660 N N . VAL C 1 110 ? 86.249 84.678 -53.153 1.00 24.62 110 VAL C N 1
ATOM 2661 C CA . VAL C 1 110 ? 85.208 83.728 -53.547 1.00 25.37 110 VAL C CA 1
ATOM 2662 C C . VAL C 1 110 ? 84.666 84.101 -54.919 1.00 26.33 110 VAL C C 1
ATOM 2663 O O . VAL C 1 110 ? 84.496 83.236 -55.785 1.00 26.50 110 VAL C O 1
ATOM 2667 N N . LYS C 1 111 ? 84.403 85.395 -55.101 1.00 27.86 111 LYS C N 1
ATOM 2668 C CA . LYS C 1 111 ? 83.943 85.946 -56.375 1.00 28.89 111 LYS C CA 1
ATOM 2669 C C . LYS C 1 111 ? 84.973 85.680 -57.473 1.00 29.82 111 LYS C C 1
ATOM 2670 O O . LYS C 1 111 ? 84.616 85.294 -58.589 1.00 30.22 111 LYS C O 1
ATOM 2676 N N . SER C 1 112 ? 86.245 85.885 -57.139 1.00 30.67 112 SER C N 1
ATOM 2677 C CA . SER C 1 112 ? 87.358 85.490 -57.988 1.00 32.13 112 SER C CA 1
ATOM 2678 C C . SER C 1 112 ? 87.343 83.984 -58.304 1.00 33.37 112 SER C C 1
ATOM 2679 O O . SER C 1 112 ? 87.578 83.577 -59.444 1.00 33.21 112 SER C O 1
ATOM 2682 N N . LYS C 1 113 ? 87.069 83.169 -57.289 1.00 34.64 113 LYS C N 1
ATOM 2683 C CA . LYS C 1 113 ? 87.049 81.712 -57.438 1.00 36.37 113 LYS C CA 1
ATOM 2684 C C . LYS C 1 113 ? 86.051 81.324 -58.522 1.00 37.21 113 LYS C C 1
ATOM 2685 O O . LYS C 1 113 ? 86.297 80.407 -59.313 1.00 37.77 113 LYS C O 1
ATOM 2691 N N . GLU C 1 114 ? 84.937 82.053 -58.566 1.00 37.93 114 GLU C N 1
ATOM 2692 C CA . GLU C 1 114 ? 83.888 81.832 -59.557 1.00 38.68 114 GLU C CA 1
ATOM 2693 C C . GLU C 1 114 ? 84.311 82.326 -60.947 1.00 38.73 114 GLU C C 1
ATOM 2694 O O . GLU C 1 114 ? 84.136 81.624 -61.946 1.00 38.90 114 GLU C O 1
ATOM 2700 N N . VAL C 1 115 ? 84.870 83.533 -60.996 1.00 38.79 115 VAL C N 1
ATOM 2701 C CA . VAL C 1 115 ? 85.339 84.138 -62.243 1.00 38.58 115 VAL C CA 1
ATOM 2702 C C . VAL C 1 115 ? 86.514 83.338 -62.829 1.00 38.82 115 VAL C C 1
ATOM 2703 O O . VAL C 1 115 ? 86.591 83.142 -64.047 1.00 38.97 115 VAL C O 1
ATOM 2707 N N . GLY C 1 116 ? 87.401 82.860 -61.955 1.00 38.74 116 GLY C N 1
ATOM 2708 C CA . GLY C 1 116 ? 88.572 82.080 -62.362 1.00 38.78 116 GLY C 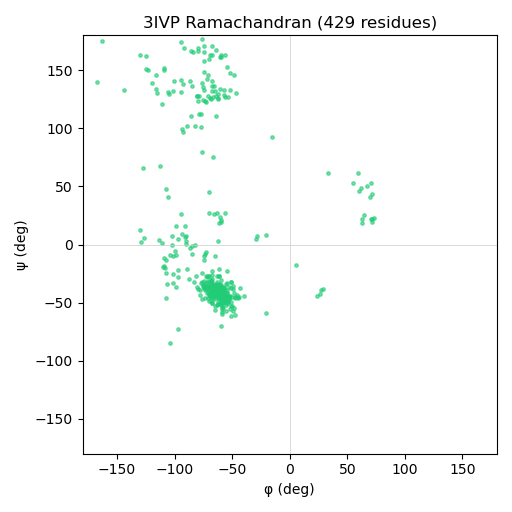CA 1
ATOM 2709 C C . GLY C 1 116 ? 88.247 80.617 -62.600 1.00 38.96 116 GLY C C 1
ATOM 2710 O O . GLY C 1 116 ? 88.381 80.114 -63.717 1.00 38.94 116 GLY C O 1
ATOM 2719 N N . ARG D 1 2 ? 63.103 96.837 -13.013 1.00 28.70 2 ARG D N 1
ATOM 2720 C CA . ARG D 1 2 ? 64.068 97.966 -13.055 1.00 25.57 2 ARG D CA 1
ATOM 2721 C C . ARG D 1 2 ? 63.466 99.236 -13.616 1.00 25.14 2 ARG D C 1
ATOM 2722 O O . ARG D 1 2 ? 62.800 99.212 -14.666 1.00 25.83 2 ARG D O 1
ATOM 2730 N N . LYS D 1 3 ? 63.705 100.343 -12.910 1.00 22.75 3 LYS D N 1
ATOM 2731 C CA . LYS D 1 3 ? 63.392 101.662 -13.425 1.00 20.74 3 LYS D CA 1
ATOM 2732 C C . LYS D 1 3 ? 63.995 101.843 -14.806 1.00 18.73 3 LYS D C 1
ATOM 2733 O O . LYS D 1 3 ? 65.080 101.297 -15.106 1.00 18.05 3 LYS D O 1
ATOM 2739 N N . LYS D 1 4 ? 63.286 102.631 -15.619 1.00 16.28 4 LYS D N 1
ATOM 2740 C CA . LYS D 1 4 ? 63.762 103.095 -16.918 1.00 13.66 4 LYS D CA 1
ATOM 2741 C C . LYS D 1 4 ? 65.247 103.475 -16.909 1.00 10.62 4 LYS D C 1
ATOM 2742 O O . LYS D 1 4 ? 65.977 103.090 -17.812 1.00 9.91 4 LYS D O 1
ATOM 2748 N N . GLU D 1 5 ? 65.681 104.206 -15.883 1.00 7.53 5 GLU D N 1
ATOM 2749 C CA . GLU D 1 5 ? 67.046 104.717 -15.796 1.00 7.16 5 GLU D CA 1
ATOM 2750 C C . GLU D 1 5 ? 68.141 103.616 -15.762 1.00 7.66 5 GLU D C 1
ATOM 2751 O O . GLU D 1 5 ? 69.310 103.896 -16.054 1.00 9.54 5 GLU D O 1
ATOM 2757 N N . ASP D 1 6 ? 67.775 102.397 -15.392 1.00 4.50 6 ASP D N 1
ATOM 2758 C CA . ASP D 1 6 ? 68.757 101.326 -15.289 1.00 7.92 6 ASP D CA 1
ATOM 2759 C C . ASP D 1 6 ? 68.490 100.249 -16.342 1.00 8.02 6 ASP D C 1
ATOM 2760 O O . ASP D 1 6 ? 69.172 99.234 -16.375 1.00 9.14 6 ASP D O 1
ATOM 2765 N N . LYS D 1 7 ? 67.505 100.488 -17.197 1.00 8.39 7 LYS D N 1
ATOM 2766 C CA . LYS D 1 7 ? 67.149 99.520 -18.216 1.00 11.62 7 LYS D CA 1
ATOM 2767 C C . LYS D 1 7 ? 68.281 99.392 -19.231 1.00 10.93 7 LYS D C 1
ATOM 2768 O O . LYS D 1 7 ? 68.819 100.396 -19.675 1.00 7.00 7 LYS D O 1
ATOM 2774 N N . TYR D 1 8 ? 68.674 98.153 -19.555 1.00 9.66 8 TYR D N 1
ATOM 2775 C CA . TYR D 1 8 ? 69.661 97.915 -20.605 1.00 11.75 8 TYR D CA 1
ATOM 2776 C C . TYR D 1 8 ? 69.150 98.396 -21.955 1.00 13.14 8 TYR D C 1
ATOM 2777 O O . TYR D 1 8 ? 68.047 98.042 -22.362 1.00 14.25 8 TYR D O 1
ATOM 2786 N N . ASP D 1 9 ? 69.948 99.192 -22.657 1.00 15.25 9 ASP D N 1
ATOM 2787 C CA . ASP D 1 9 ? 69.543 99.637 -23.990 1.00 18.04 9 ASP D CA 1
ATOM 2788 C C . ASP D 1 9 ? 69.935 98.633 -25.041 1.00 17.94 9 ASP D C 1
ATOM 2789 O O . ASP D 1 9 ? 71.128 98.468 -25.338 1.00 17.40 9 ASP D O 1
ATOM 2794 N N . PHE D 1 10 ? 68.941 97.968 -25.623 1.00 19.37 10 PHE D N 1
ATOM 2795 C CA . PHE D 1 10 ? 69.231 96.778 -26.453 1.00 20.17 10 PHE D CA 1
ATOM 2796 C C . PHE D 1 10 ? 69.448 97.160 -27.926 1.00 19.86 10 PHE D C 1
ATOM 2797 O O . PHE D 1 10 ? 69.717 96.293 -28.769 1.00 19.25 10 PHE D O 1
ATOM 2805 N N . ARG D 1 11 ? 69.350 98.456 -28.222 1.00 18.25 11 ARG D N 1
ATOM 2806 C CA . ARG D 1 11 ? 69.352 98.917 -29.607 1.00 18.60 11 ARG D CA 1
ATOM 2807 C C . ARG D 1 11 ? 70.603 98.564 -30.420 1.00 18.25 11 ARG D C 1
ATOM 2808 O O . ARG D 1 11 ? 70.475 98.114 -31.554 1.00 19.03 11 ARG D O 1
ATOM 2816 N N . ALA D 1 12 ? 71.795 98.759 -29.858 1.00 17.79 12 ALA D N 1
ATOM 2817 C CA . ALA D 1 12 ? 73.028 98.402 -30.575 1.00 17.59 12 ALA D CA 1
ATOM 2818 C C . ALA D 1 12 ? 73.068 96.913 -30.922 1.00 17.47 12 ALA D C 1
ATOM 2819 O O . ALA D 1 12 ? 73.382 96.554 -32.054 1.00 17.12 12 ALA D O 1
ATOM 2821 N N . LEU D 1 13 ? 72.723 96.061 -29.953 1.00 17.78 13 LEU D N 1
ATOM 2822 C CA . LEU D 1 13 ? 72.786 94.619 -30.149 1.00 18.75 13 LEU D CA 1
ATOM 2823 C C . LEU D 1 13 ? 71.694 94.146 -31.125 1.00 19.14 13 LEU D C 1
ATOM 2824 O O . LEU D 1 13 ? 71.935 93.262 -31.945 1.00 20.05 13 LEU D O 1
ATOM 2829 N N . GLY D 1 14 ? 70.515 94.752 -31.052 1.00 18.70 14 GLY D N 1
ATOM 2830 C CA . GLY D 1 14 ? 69.458 94.494 -32.025 1.00 18.96 14 GLY D CA 1
ATOM 2831 C C . GLY D 1 14 ? 69.898 94.827 -33.442 1.00 19.41 14 GLY D C 1
ATOM 2832 O O . GLY D 1 14 ? 69.541 94.125 -34.390 1.00 19.92 14 GLY D O 1
ATOM 2833 N N . LEU D 1 15 ? 70.684 95.895 -33.580 1.00 19.16 15 LEU D N 1
ATOM 2834 C CA . LEU D 1 15 ? 71.231 96.309 -34.871 1.00 19.18 15 LEU D CA 1
ATOM 2835 C C . LEU D 1 15 ? 72.309 95.348 -35.368 1.00 18.55 15 LEU D C 1
ATOM 2836 O O . LEU D 1 15 ? 72.359 95.033 -36.560 1.00 18.54 15 LEU D O 1
ATOM 2841 N N . ALA D 1 16 ? 73.166 94.886 -34.460 1.00 17.72 16 ALA D N 1
ATOM 2842 C CA . ALA D 1 16 ? 74.185 93.894 -34.804 1.00 17.71 16 ALA D CA 1
ATOM 2843 C C . ALA D 1 16 ? 73.541 92.578 -35.267 1.00 18.03 16 ALA D C 1
ATOM 2844 O O . ALA D 1 16 ? 73.985 91.969 -36.241 1.00 18.00 16 ALA D O 1
ATOM 2846 N N . ILE D 1 17 ? 72.484 92.159 -34.575 1.00 18.33 17 ILE D N 1
ATOM 2847 C CA . ILE D 1 17 ? 71.685 91.016 -35.003 1.00 18.81 17 ILE D CA 1
ATOM 2848 C C . ILE D 1 17 ? 71.111 91.205 -36.436 1.00 19.08 17 ILE D C 1
ATOM 2849 O O . ILE D 1 17 ? 71.271 90.321 -37.289 1.00 19.70 17 ILE D O 1
ATOM 2854 N N . LYS D 1 18 ? 70.483 92.354 -36.701 1.00 18.49 18 LYS D N 1
ATOM 2855 C CA . LYS D 1 18 ? 69.886 92.641 -38.018 1.00 17.87 18 LYS D CA 1
ATOM 2856 C C . LYS D 1 18 ? 70.912 92.684 -39.159 1.00 17.72 18 LYS D C 1
ATOM 2857 O O . LYS D 1 18 ? 70.676 92.109 -40.226 1.00 16.99 18 LYS D O 1
ATOM 2863 N N . GLU D 1 19 ? 72.038 93.362 -38.920 1.00 17.51 19 GLU D N 1
ATOM 2864 C CA . GLU D 1 19 ? 73.158 93.418 -39.864 1.00 17.65 19 GLU D CA 1
ATOM 2865 C C . GLU D 1 19 ? 73.760 92.042 -40.208 1.00 17.57 19 GLU D C 1
ATOM 2866 O O . GLU D 1 19 ? 74.166 91.818 -41.349 1.00 17.63 19 GLU D O 1
ATOM 2872 N N . ALA D 1 20 ? 73.811 91.136 -39.229 1.00 16.65 20 ALA D N 1
ATOM 2873 C CA . ALA D 1 20 ? 74.250 89.755 -39.448 1.00 16.21 20 ALA D CA 1
ATOM 2874 C C . ALA D 1 20 ? 73.210 88.932 -40.209 1.00 16.15 20 ALA D C 1
ATOM 2875 O O . ALA D 1 20 ? 73.572 88.103 -41.048 1.00 15.80 20 ALA D O 1
ATOM 2877 N N . ARG D 1 21 ? 71.928 89.157 -39.911 1.00 16.31 21 ARG D N 1
ATOM 2878 C CA . ARG D 1 21 ? 70.841 88.508 -40.642 1.00 16.78 21 ARG D CA 1
ATOM 2879 C C . ARG D 1 21 ? 70.910 88.888 -42.121 1.00 17.71 21 ARG D C 1
ATOM 2880 O O . ARG D 1 21 ? 70.744 88.041 -43.005 1.00 17.69 21 ARG D O 1
ATOM 2888 N N . LYS D 1 22 ? 71.184 90.163 -42.376 1.00 18.74 22 LYS D N 1
ATOM 2889 C CA . LYS D 1 22 ? 71.277 90.684 -43.737 1.00 19.61 22 LYS D CA 1
ATOM 2890 C C . LYS D 1 22 ? 72.610 90.324 -44.414 1.00 20.51 22 LYS D C 1
ATOM 2891 O O . LYS D 1 22 ? 72.623 89.918 -45.582 1.00 20.14 22 LYS D O 1
ATOM 2897 N N . LYS D 1 23 ? 73.718 90.461 -43.676 1.00 21.54 23 LYS D N 1
ATOM 2898 C CA . LYS D 1 23 ? 75.059 90.147 -44.190 1.00 22.49 23 LYS D CA 1
ATOM 2899 C C . LYS D 1 23 ? 75.146 88.679 -44.572 1.00 22.92 23 LYS D C 1
ATOM 2900 O O . LYS D 1 23 ? 75.935 88.295 -45.431 1.00 23.17 23 LYS D O 1
ATOM 2906 N N . GLN D 1 24 ? 74.331 87.867 -43.913 1.00 23.68 24 GLN D N 1
ATOM 2907 C CA . GLN D 1 24 ? 74.205 86.459 -44.237 1.00 24.22 24 GLN D CA 1
ATOM 2908 C C . GLN D 1 24 ? 72.799 86.263 -44.792 1.00 24.38 24 GLN D C 1
ATOM 2909 O O . GLN D 1 24 ? 71.949 85.630 -44.162 1.00 24.93 24 GLN D O 1
ATOM 2915 N N . GLY D 1 25 ? 72.576 86.845 -45.970 1.00 24.29 25 GLY D N 1
ATOM 2916 C CA . GLY D 1 25 ? 71.275 86.896 -46.648 1.00 24.43 25 GLY D CA 1
ATOM 2917 C C . GLY D 1 25 ? 70.205 85.947 -46.152 1.00 24.55 25 GLY D C 1
ATOM 2918 O O . GLY D 1 25 ? 70.114 84.806 -46.606 1.00 24.73 25 GLY D O 1
ATOM 2919 N N . LEU D 1 26 ? 69.392 86.420 -45.215 1.00 24.55 26 LEU D N 1
ATOM 2920 C CA . LEU D 1 26 ? 68.320 85.607 -44.661 1.00 24.70 26 LEU D CA 1
ATOM 2921 C C . LEU D 1 26 ? 67.104 86.469 -44.369 1.00 24.83 26 LEU D C 1
ATOM 2922 O O . LEU D 1 26 ? 67.222 87.553 -43.789 1.00 24.84 26 LEU D O 1
ATOM 2927 N N . THR D 1 27 ? 65.938 85.986 -44.784 1.00 24.87 27 THR D N 1
ATOM 2928 C CA . THR D 1 27 ? 64.680 86.669 -44.500 1.00 24.89 27 THR D CA 1
ATOM 2929 C C . THR D 1 27 ? 64.305 86.566 -43.016 1.00 24.85 27 THR D C 1
ATOM 2930 O O . THR D 1 27 ? 64.599 85.566 -42.353 1.00 24.49 27 THR D O 1
ATOM 2934 N N . ARG D 1 28 ? 63.683 87.627 -42.509 1.00 24.62 28 ARG D N 1
ATOM 2935 C CA . ARG D 1 28 ? 63.142 87.670 -41.158 1.00 24.67 28 ARG D CA 1
ATOM 2936 C C . ARG D 1 28 ? 62.147 86.521 -40.974 1.00 24.76 28 ARG D C 1
ATOM 2937 O O . ARG D 1 28 ? 62.075 85.899 -39.904 1.00 24.47 28 ARG D O 1
ATOM 2945 N N . GLU D 1 29 ? 61.408 86.232 -42.045 1.00 24.97 29 GLU D N 1
ATOM 2946 C CA . GLU D 1 29 ? 60.409 85.164 -42.069 1.00 25.08 29 GLU D CA 1
ATOM 2947 C C . GLU D 1 29 ? 61.010 83.803 -41.742 1.00 24.70 29 GLU D C 1
ATOM 2948 O O . GLU D 1 29 ? 60.448 83.041 -40.952 1.00 24.41 29 GLU D O 1
ATOM 2954 N N . GLN D 1 30 ? 62.152 83.501 -42.347 1.00 24.58 30 GLN D N 1
ATOM 2955 C CA . GLN D 1 30 ? 62.751 82.185 -42.178 1.00 24.86 30 GLN D CA 1
ATOM 2956 C C . GLN D 1 30 ? 63.701 82.089 -40.996 1.00 24.93 30 GLN D C 1
ATOM 2957 O O . GLN D 1 30 ? 63.962 80.992 -40.511 1.00 25.26 30 GLN D O 1
ATOM 2963 N N . VAL D 1 31 ? 64.214 83.223 -40.526 1.00 24.84 31 VAL D N 1
ATOM 2964 C CA . VAL D 1 31 ? 64.909 83.242 -39.239 1.00 24.82 31 VAL D CA 1
ATOM 2965 C C . VAL D 1 31 ? 63.872 82.900 -38.178 1.00 25.36 31 VAL D C 1
ATOM 2966 O O . VAL D 1 31 ? 64.122 82.079 -37.296 1.00 25.20 31 VAL D O 1
ATOM 2970 N N . GLY D 1 32 ? 62.702 83.523 -38.303 1.00 26.28 32 GLY D N 1
ATOM 2971 C CA . GLY D 1 32 ? 61.550 83.218 -37.472 1.00 27.15 32 GLY D CA 1
ATOM 2972 C C . GLY D 1 32 ? 61.309 81.725 -37.384 1.00 28.21 32 GLY D C 1
ATOM 2973 O O . GLY D 1 32 ? 61.370 81.150 -36.301 1.00 28.34 32 GLY D O 1
ATOM 2974 N N . ALA D 1 33 ? 61.065 81.094 -38.529 1.00 28.93 33 ALA D N 1
ATOM 2975 C CA . ALA D 1 33 ? 60.758 79.661 -38.579 1.00 29.84 33 ALA D CA 1
ATOM 2976 C C . ALA D 1 33 ? 61.885 78.790 -38.008 1.00 30.33 33 ALA D C 1
ATOM 2977 O O . ALA D 1 33 ? 61.622 77.800 -37.316 1.00 30.05 33 ALA D O 1
ATOM 2987 N N . ILE D 1 35 ? 64.373 79.871 -35.805 1.00 31.06 35 ILE D N 1
ATOM 2988 C CA . ILE D 1 35 ? 64.457 80.188 -34.383 1.00 30.34 35 ILE D CA 1
ATOM 2989 C C . ILE D 1 35 ? 63.142 79.857 -33.658 1.00 29.28 35 ILE D C 1
ATOM 2990 O O . ILE D 1 35 ? 63.117 79.716 -32.433 1.00 28.81 35 ILE D O 1
ATOM 2995 N N . GLU D 1 36 ? 62.071 79.701 -34.439 1.00 28.17 36 GLU D N 1
ATOM 2996 C CA . GLU D 1 36 ? 60.717 79.399 -33.944 1.00 27.61 36 GLU D CA 1
ATOM 2997 C C . GLU D 1 36 ? 60.079 80.576 -33.201 1.00 26.75 36 GLU D C 1
ATOM 2998 O O . GLU D 1 36 ? 59.425 80.407 -32.170 1.00 26.25 36 GLU D O 1
ATOM 3004 N N . ILE D 1 37 ? 60.282 81.774 -33.749 1.00 25.50 37 ILE D N 1
ATOM 3005 C CA . ILE D 1 37 ? 59.664 82.994 -33.236 1.00 24.23 37 ILE D CA 1
ATOM 3006 C C . ILE D 1 37 ? 58.897 83.715 -34.336 1.00 24.49 37 ILE D C 1
ATOM 3007 O O . ILE D 1 37 ? 59.121 83.471 -35.524 1.00 24.00 37 ILE D O 1
ATOM 3012 N N . ASP D 1 38 ? 58.001 84.607 -33.923 1.00 24.65 38 ASP D N 1
ATOM 3013 C CA . ASP D 1 38 ? 57.253 85.462 -34.836 1.00 25.32 38 ASP D CA 1
ATOM 3014 C C . ASP D 1 38 ? 58.179 86.516 -35.445 1.00 25.00 38 ASP D C 1
ATOM 3015 O O . ASP D 1 38 ? 58.890 87.203 -34.712 1.00 25.16 38 ASP D O 1
ATOM 3020 N N . PRO D 1 39 ? 58.191 86.629 -36.788 1.00 24.83 39 PRO D N 1
ATOM 3021 C CA . PRO D 1 39 ? 58.946 87.676 -37.483 1.00 24.91 39 PRO D CA 1
ATOM 3022 C C . PRO D 1 39 ? 58.716 89.095 -36.948 1.00 24.73 39 PRO D C 1
ATOM 3023 O O . PRO D 1 39 ? 59.657 89.890 -36.920 1.00 24.99 39 PRO D O 1
ATOM 3027 N N . ARG D 1 40 ? 57.492 89.405 -36.522 1.00 24.62 40 ARG D N 1
ATOM 3028 C CA . ARG D 1 40 ? 57.190 90.717 -35.946 1.00 24.88 40 ARG D CA 1
ATOM 3029 C C . ARG D 1 40 ? 58.003 90.911 -34.691 1.00 23.81 40 ARG D C 1
ATOM 3030 O O . ARG D 1 40 ? 58.515 92.000 -34.427 1.00 23.47 40 ARG D O 1
ATOM 3038 N N . TYR D 1 41 ? 58.121 89.834 -33.923 1.00 22.69 41 TYR D N 1
ATOM 3039 C CA . TYR D 1 41 ? 58.893 89.830 -32.698 1.00 20.98 41 TYR D CA 1
ATOM 3040 C C . TYR D 1 41 ? 60.348 90.179 -33.013 1.00 20.77 41 TYR D C 1
ATOM 3041 O O . TYR D 1 41 ? 60.951 91.004 -32.325 1.00 20.43 41 TYR D O 1
ATOM 3050 N N . LEU D 1 42 ? 60.895 89.574 -34.069 1.00 20.60 42 LEU D N 1
ATOM 3051 C CA . LEU D 1 42 ? 62.263 89.862 -34.501 1.00 20.48 42 LEU D CA 1
ATOM 3052 C C . LEU D 1 42 ? 62.424 91.324 -34.919 1.00 20.61 42 LEU D C 1
ATOM 3053 O O . LEU D 1 42 ? 63.458 91.940 -34.656 1.00 21.56 42 LEU D O 1
ATOM 3058 N N . THR D 1 43 ? 61.396 91.870 -35.561 1.00 19.85 43 THR D N 1
ATOM 3059 C CA . THR D 1 43 ? 61.402 93.265 -35.992 1.00 19.08 43 THR D CA 1
ATOM 3060 C C . THR D 1 43 ? 61.622 94.228 -34.818 1.00 18.31 43 THR D C 1
ATOM 3061 O O . THR D 1 43 ? 62.462 95.118 -34.895 1.00 17.20 43 THR D O 1
ATOM 3065 N N . ASN D 1 44 ? 60.878 94.034 -33.733 1.00 18.17 44 ASN D N 1
ATOM 3066 C CA . ASN D 1 44 ? 61.010 94.884 -32.554 1.00 18.45 44 ASN D CA 1
ATOM 3067 C C . ASN D 1 44 ? 62.301 94.626 -31.799 1.00 18.64 44 ASN D C 1
ATOM 3068 O O . ASN D 1 44 ? 62.856 95.537 -31.190 1.00 19.00 44 ASN D O 1
ATOM 3073 N N . ILE D 1 45 ? 62.766 93.382 -31.836 1.00 18.38 45 ILE D N 1
ATOM 3074 C CA . ILE D 1 45 ? 64.083 93.044 -31.308 1.00 19.22 45 ILE D CA 1
ATOM 3075 C C . ILE D 1 45 ? 65.162 93.853 -32.056 1.00 19.32 45 ILE D C 1
ATOM 3076 O O . ILE D 1 45 ? 65.974 94.541 -31.435 1.00 19.24 45 ILE D O 1
ATOM 3081 N N . GLU D 1 46 ? 65.116 93.796 -33.390 1.00 19.97 46 GLU D N 1
ATOM 3082 C CA . GLU D 1 46 ? 66.112 94.417 -34.271 1.00 20.15 46 GLU D CA 1
ATOM 3083 C C . GLU D 1 46 ? 65.955 95.930 -34.378 1.00 20.13 46 GLU D C 1
ATOM 3084 O O . GLU D 1 46 ? 66.946 96.651 -34.465 1.00 19.74 46 GLU D O 1
ATOM 3090 N N . ASN D 1 47 ? 64.713 96.409 -34.365 1.00 20.17 47 ASN D N 1
ATOM 3091 C CA . ASN D 1 47 ? 64.430 97.820 -34.678 1.00 21.24 47 ASN D CA 1
ATOM 3092 C C . ASN D 1 47 ? 64.052 98.704 -33.490 1.00 21.71 47 ASN D C 1
ATOM 3093 O O . ASN D 1 47 ? 64.377 99.900 -33.478 1.00 21.85 47 ASN D O 1
ATOM 3098 N N . LYS D 1 48 ? 63.357 98.127 -32.511 1.00 21.91 48 LYS D N 1
ATOM 3099 C CA . LYS D 1 48 ? 62.759 98.927 -31.445 1.00 22.03 48 LYS D CA 1
ATOM 3100 C C . LYS D 1 48 ? 63.451 98.700 -30.100 1.00 22.19 48 LYS D C 1
ATOM 3101 O O . LYS D 1 48 ? 63.061 99.284 -29.082 1.00 22.09 48 LYS D O 1
ATOM 3107 N N . GLY D 1 49 ? 64.484 97.859 -30.104 1.00 22.19 49 GLY D N 1
ATOM 3108 C CA . GLY D 1 49 ? 65.269 97.611 -28.903 1.00 22.09 49 GLY D CA 1
ATOM 3109 C C . GLY D 1 49 ? 64.526 96.804 -27.849 1.00 22.15 49 GLY D C 1
ATOM 3110 O O . GLY D 1 49 ? 64.903 96.798 -26.661 1.00 22.56 49 GLY D O 1
ATOM 3111 N N . GLN D 1 50 ? 63.475 96.110 -28.273 1.00 21.24 50 GLN D N 1
ATOM 3112 C CA . GLN D 1 50 ? 62.778 95.199 -27.374 1.00 20.80 50 GLN D CA 1
ATOM 3113 C C . GLN D 1 50 ? 63.668 94.040 -26.967 1.00 18.56 50 GLN D C 1
ATOM 3114 O O . GLN D 1 50 ? 64.312 93.423 -27.821 1.00 18.61 50 GLN D O 1
ATOM 3120 N N . HIS D 1 51 ? 63.705 93.757 -25.665 1.00 16.58 51 HIS D N 1
ATOM 3121 C CA . HIS D 1 51 ? 64.535 92.675 -25.129 1.00 16.21 51 HIS D CA 1
ATOM 3122 C C . HIS D 1 51 ? 63.948 91.329 -25.570 1.00 15.04 51 HIS D C 1
ATOM 3123 O O . HIS D 1 51 ? 62.764 91.068 -25.362 1.00 14.40 51 HIS D O 1
ATOM 3130 N N . PRO D 1 52 ? 64.759 90.482 -26.203 1.00 14.67 52 PRO D N 1
ATOM 3131 C CA . PRO D 1 52 ? 64.277 89.110 -26.388 1.00 15.62 52 PRO D CA 1
ATOM 3132 C C . PRO D 1 52 ? 64.358 88.364 -25.046 1.00 14.90 52 PRO D C 1
ATOM 3133 O O . PRO D 1 52 ? 65.017 88.842 -24.113 1.00 15.93 52 PRO D O 1
ATOM 3137 N N . SER D 1 53 ? 63.708 87.216 -24.934 1.00 14.02 53 SER D N 1
ATOM 3138 C CA . SER D 1 53 ? 64.008 86.322 -23.821 1.00 14.84 53 SER D CA 1
ATOM 3139 C C . SER D 1 53 ? 65.459 85.850 -23.973 1.00 14.88 53 SER D C 1
ATOM 3140 O O . SER D 1 53 ? 66.086 86.070 -25.008 1.00 15.52 53 SER D O 1
ATOM 3143 N N . LEU D 1 54 ? 65.999 85.235 -22.934 1.00 15.83 54 LEU D N 1
ATOM 3144 C CA . LEU D 1 54 ? 67.335 84.655 -23.015 1.00 15.90 54 LEU D CA 1
ATOM 3145 C C . LEU D 1 54 ? 67.412 83.553 -24.107 1.00 15.06 54 LEU D C 1
ATOM 3146 O O . LEU D 1 54 ? 68.368 83.533 -24.889 1.00 14.41 54 LEU D O 1
ATOM 3151 N N . GLN D 1 55 ? 66.419 82.651 -24.144 1.00 15.22 55 GLN D N 1
ATOM 3152 C CA . GLN D 1 55 ? 66.339 81.579 -25.175 1.00 14.39 55 GLN D CA 1
ATOM 3153 C C . GLN D 1 55 ? 66.502 82.154 -26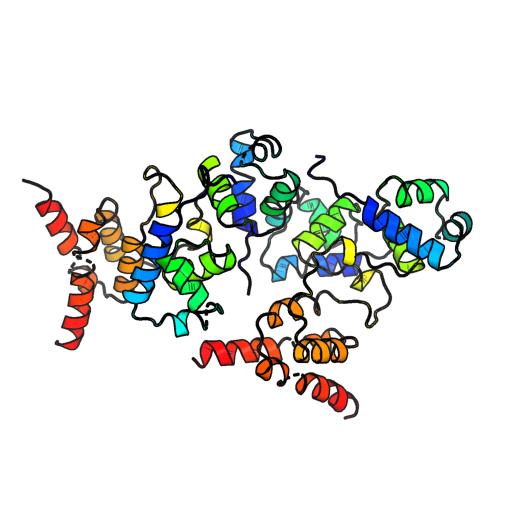.591 1.00 14.05 55 GLN D C 1
ATOM 3154 O O . GLN D 1 55 ? 67.379 81.742 -27.370 1.00 12.58 55 GLN D O 1
ATOM 3160 N N . VAL D 1 56 ? 65.684 83.150 -26.884 1.00 13.77 56 VAL D N 1
ATOM 3161 C CA . VAL D 1 56 ? 65.682 83.814 -28.190 1.00 15.27 56 VAL D CA 1
ATOM 3162 C C . VAL D 1 56 ? 67.000 84.507 -28.477 1.00 15.03 56 VAL D C 1
ATOM 3163 O O . VAL D 1 56 ? 67.517 84.409 -29.580 1.00 14.41 56 VAL D O 1
ATOM 3167 N N . LEU D 1 57 ? 67.554 85.181 -27.478 1.00 16.38 57 LEU D N 1
ATOM 3168 C CA . LEU D 1 57 ? 68.847 85.814 -27.649 1.00 16.49 57 LEU D CA 1
ATOM 3169 C C . LEU D 1 57 ? 69.885 84.736 -27.978 1.00 16.22 57 LEU D C 1
ATOM 3170 O O . LEU D 1 57 ? 70.609 84.848 -28.967 1.00 16.11 57 LEU D O 1
ATOM 3175 N N . TYR D 1 58 ? 69.918 83.682 -27.175 1.00 15.55 58 TYR D N 1
ATOM 3176 C CA . TYR D 1 58 ? 70.770 82.543 -27.482 1.00 16.30 58 TYR D CA 1
ATOM 3177 C C . TYR D 1 58 ? 70.561 82.034 -28.917 1.00 16.96 58 TYR D C 1
ATOM 3178 O O . TYR D 1 58 ? 71.534 81.828 -29.649 1.00 16.76 58 TYR D O 1
ATOM 3187 N N . ASP D 1 59 ? 69.301 81.821 -29.304 1.00 16.38 59 ASP D N 1
ATOM 3188 C CA . ASP D 1 59 ? 68.990 81.308 -30.645 1.00 17.28 59 ASP D CA 1
ATOM 3189 C C . ASP D 1 59 ? 69.455 82.236 -31.789 1.00 16.93 59 ASP D C 1
ATOM 3190 O O . ASP D 1 59 ? 69.954 81.766 -32.812 1.00 16.99 59 ASP D O 1
ATOM 3195 N N . LEU D 1 60 ? 69.317 83.543 -31.598 1.00 15.75 60 LEU D N 1
ATOM 3196 C CA . LEU D 1 60 ? 69.706 84.515 -32.617 1.00 16.00 60 LEU D CA 1
ATOM 3197 C C . LEU D 1 60 ? 71.218 84.588 -32.750 1.00 16.49 60 LEU D C 1
ATOM 3198 O O . LEU D 1 60 ? 71.767 84.529 -33.851 1.00 16.58 60 LEU D O 1
ATOM 3203 N N . VAL D 1 61 ? 71.878 84.662 -31.604 1.00 17.24 61 VAL D N 1
ATOM 3204 C CA . VAL D 1 61 ? 73.297 84.960 -31.504 1.00 18.00 61 VAL D CA 1
ATOM 3205 C C . VAL D 1 61 ? 74.172 83.769 -31.919 1.00 18.87 61 VAL D C 1
ATOM 3206 O O . VAL D 1 61 ? 75.214 83.957 -32.556 1.00 18.30 61 VAL D O 1
ATOM 3210 N N . SER D 1 62 ? 73.732 82.552 -31.593 1.00 18.53 62 SER D N 1
ATOM 3211 C CA . SER D 1 62 ? 74.454 81.354 -32.008 1.00 18.98 62 SER D CA 1
ATOM 3212 C C . SER D 1 62 ? 74.213 81.032 -33.485 1.00 19.59 62 SER D C 1
ATOM 3213 O O . SER D 1 62 ? 75.098 80.512 -34.168 1.00 20.52 62 SER D O 1
ATOM 3216 N N . LEU D 1 63 ? 73.017 81.334 -33.975 1.00 19.51 63 LEU D N 1
ATOM 3217 C CA . LEU D 1 63 ? 72.700 81.162 -35.383 1.00 19.41 63 LEU D CA 1
ATOM 3218 C C . LEU D 1 63 ? 73.476 82.160 -36.250 1.00 19.43 63 LEU D C 1
ATOM 3219 O O . LEU D 1 63 ? 73.977 81.797 -37.320 1.00 18.74 63 LEU D O 1
ATOM 3224 N N . LEU D 1 64 ? 73.574 83.406 -35.782 1.00 19.04 64 LEU D N 1
ATOM 3225 C CA . LEU D 1 64 ? 74.200 84.468 -36.567 1.00 19.16 64 LEU D CA 1
ATOM 3226 C C . LEU D 1 64 ? 75.655 84.804 -36.208 1.00 19.05 64 LEU D C 1
ATOM 3227 O O . LEU D 1 64 ? 76.285 85.615 -36.891 1.00 19.69 64 LEU D O 1
ATOM 3232 N N . ASN D 1 65 ? 76.182 84.192 -35.151 1.00 18.38 65 ASN D N 1
ATOM 3233 C CA . ASN D 1 65 ? 77.549 84.450 -34.687 1.00 17.81 65 ASN D CA 1
ATOM 3234 C C . ASN D 1 65 ? 77.780 85.931 -34.321 1.00 17.45 65 ASN D C 1
ATOM 3235 O O . ASN D 1 65 ? 78.605 86.624 -34.915 1.00 17.21 65 ASN D O 1
ATOM 3240 N N . VAL D 1 66 ? 77.029 86.395 -33.328 1.00 17.28 66 VAL D N 1
ATOM 3241 C CA . VAL D 1 66 ? 77.101 87.775 -32.844 1.00 17.45 66 VAL D CA 1
ATOM 3242 C C . VAL D 1 66 ? 77.586 87.749 -31.387 1.00 17.60 66 VAL D C 1
ATOM 3243 O O . VAL D 1 66 ? 77.098 86.946 -30.590 1.00 17.33 66 VAL D O 1
ATOM 3247 N N . SER D 1 67 ? 78.554 88.604 -31.044 1.00 17.03 67 SER D N 1
ATOM 3248 C CA . SER D 1 67 ? 79.087 88.655 -29.675 1.00 16.98 67 SER D CA 1
ATOM 3249 C C . SER D 1 67 ? 78.188 89.442 -28.710 1.00 18.10 67 SER D C 1
ATOM 3250 O O . SER D 1 67 ? 77.886 90.609 -28.955 1.00 17.09 67 SER D O 1
ATOM 3253 N N . VAL D 1 68 ? 77.761 88.790 -27.620 1.00 18.74 68 VAL D N 1
ATOM 3254 C CA . VAL D 1 68 ? 77.019 89.454 -26.534 1.00 17.72 68 VAL D CA 1
ATOM 3255 C C . VAL D 1 68 ? 77.965 90.292 -25.661 1.00 17.54 68 VAL D C 1
ATOM 3256 O O . VAL D 1 68 ? 7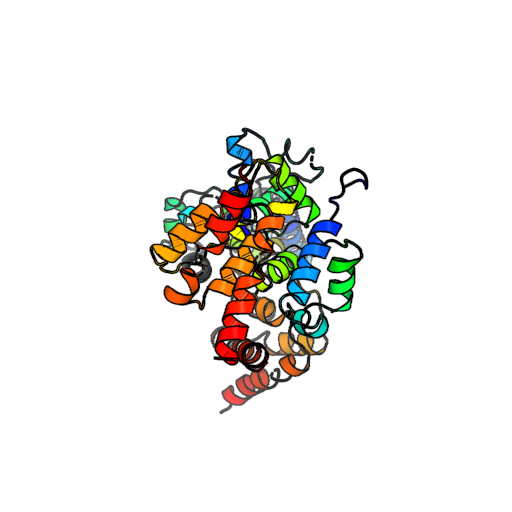7.657 91.448 -25.317 1.00 16.50 68 VAL D O 1
ATOM 3260 N N . ASP D 1 69 ? 79.096 89.692 -25.277 1.00 17.23 69 ASP D N 1
ATOM 3261 C CA . ASP D 1 69 ? 80.143 90.390 -24.508 1.00 18.22 69 ASP D CA 1
ATOM 3262 C C . ASP D 1 69 ? 80.489 91.801 -25.058 1.00 17.81 69 ASP D C 1
ATOM 3263 O O . ASP D 1 69 ? 80.618 92.779 -24.301 1.00 15.91 69 ASP D O 1
ATOM 3268 N N . GLU D 1 70 ? 80.600 91.897 -26.382 1.00 18.03 70 GLU D N 1
ATOM 3269 C CA . GLU D 1 70 ? 80.825 93.179 -27.075 1.00 17.41 70 GLU D CA 1
ATOM 3270 C C . GLU D 1 70 ? 79.822 94.273 -26.646 1.00 18.66 70 GLU D C 1
ATOM 3271 O O . GLU D 1 70 ? 80.168 95.454 -26.609 1.00 19.26 70 GLU D O 1
ATOM 3277 N N . PHE D 1 71 ? 78.592 93.879 -26.315 1.00 19.99 71 PHE D N 1
ATOM 3278 C CA . PHE D 1 71 ? 77.557 94.847 -25.955 1.00 19.99 71 PHE D CA 1
ATOM 3279 C C . PHE D 1 71 ? 77.167 94.855 -24.473 1.00 19.57 71 PHE D C 1
ATOM 3280 O O . PHE D 1 71 ? 76.459 95.758 -24.033 1.00 19.94 71 PHE D O 1
ATOM 3288 N N . PHE D 1 72 ? 77.608 93.851 -23.717 1.00 18.14 72 PHE D N 1
ATOM 3289 C CA . PHE D 1 72 ? 77.391 93.810 -22.267 1.00 18.31 72 PHE D CA 1
ATOM 3290 C C . PHE D 1 72 ? 78.602 94.291 -21.457 1.00 19.60 72 PHE D C 1
ATOM 3291 O O . PHE D 1 72 ? 78.444 94.883 -20.388 1.00 19.74 72 PHE D O 1
ATOM 3299 N N . LEU D 1 73 ? 79.810 93.984 -21.927 1.00 20.20 73 LEU D N 1
ATOM 3300 C CA . LEU D 1 73 ? 81.019 94.182 -21.115 1.00 21.50 73 LEU D CA 1
ATOM 3301 C C . LEU D 1 73 ? 81.878 95.326 -21.633 1.00 21.81 73 LEU D C 1
ATOM 3302 O O . LEU D 1 73 ? 81.876 95.587 -22.835 1.00 21.49 73 LEU D O 1
ATOM 3307 N N . PRO D 1 74 ? 82.616 96.006 -20.726 1.00 21.57 74 PRO D N 1
ATOM 3308 C CA . PRO D 1 74 ? 83.548 97.054 -21.160 1.00 21.81 74 PRO D CA 1
ATOM 3309 C C . PRO D 1 74 ? 84.542 96.554 -22.206 1.00 21.94 74 PRO D C 1
ATOM 3310 O O . PRO D 1 74 ? 84.849 95.351 -22.264 1.00 21.28 74 PRO D O 1
ATOM 3314 N N . ALA D 1 75 ? 85.017 97.482 -23.035 1.00 22.54 75 ALA D N 1
ATOM 3315 C CA . ALA D 1 75 ? 86.133 97.234 -23.946 1.00 23.05 75 ALA D CA 1
ATOM 3316 C C . ALA D 1 75 ? 87.245 96.455 -23.235 1.00 23.37 75 ALA D C 1
ATOM 3317 O O . ALA D 1 75 ? 87.865 95.571 -23.835 1.00 23.28 75 ALA D O 1
ATOM 3319 N N . SER D 1 76 ? 87.461 96.784 -21.955 1.00 24.02 76 SER D N 1
ATOM 3320 C CA . SER D 1 76 ? 88.383 96.072 -21.046 1.00 24.64 76 SER D CA 1
ATOM 3321 C C . SER D 1 76 ? 88.738 94.636 -21.463 1.00 25.17 76 SER D C 1
ATOM 3322 O O . SER D 1 76 ? 89.915 94.318 -21.661 1.00 25.49 76 SER D O 1
ATOM 3325 N N . SER D 1 77 ? 87.716 93.785 -21.591 1.00 25.45 77 SER D N 1
ATOM 3326 C CA . SER D 1 77 ? 87.908 92.356 -21.841 1.00 25.16 77 SER D CA 1
ATOM 3327 C C . SER D 1 77 ? 88.290 92.063 -23.280 1.00 25.29 77 SER D C 1
ATOM 3328 O O . SER D 1 77 ? 87.751 92.666 -24.207 1.00 25.74 77 SER D O 1
ATOM 3331 N N . GLN D 1 78 ? 89.230 91.137 -23.451 1.00 25.04 78 GLN D N 1
ATOM 3332 C CA . GLN D 1 78 ? 89.601 90.638 -24.769 1.00 24.53 78 GLN D CA 1
ATOM 3333 C C . GLN D 1 78 ? 88.430 89.854 -25.367 1.00 24.26 78 GLN D C 1
ATOM 3334 O O . GLN D 1 78 ? 88.419 88.621 -25.398 1.00 24.63 78 GLN D O 1
ATOM 3340 N N . VAL D 1 79 ? 87.435 90.603 -25.820 1.00 23.24 79 VAL D N 1
ATOM 3341 C CA . VAL D 1 79 ? 86.279 90.049 -26.490 1.00 22.52 79 VAL D CA 1
ATOM 3342 C C . VAL D 1 79 ? 86.584 89.858 -27.970 1.00 22.17 79 VAL D C 1
ATOM 3343 O O . VAL D 1 79 ? 87.172 90.734 -28.613 1.00 22.42 79 VAL D O 1
ATOM 3347 N N . LYS D 1 80 ? 86.184 88.710 -28.501 1.00 21.26 80 LYS D N 1
ATOM 3348 C CA . LYS D 1 80 ? 86.077 88.519 -29.937 1.00 20.78 80 LYS D CA 1
ATOM 3349 C C . LYS D 1 80 ? 84.787 89.174 -30.439 1.00 20.62 80 LYS D C 1
ATOM 3350 O O . LYS D 1 80 ? 83.678 88.704 -30.131 1.00 20.18 80 LYS D O 1
ATOM 3356 N N . SER D 1 81 ? 84.942 90.244 -31.224 1.00 19.83 81 SER D N 1
ATOM 3357 C CA . SER D 1 81 ? 83.829 91.051 -31.730 1.00 18.60 81 SER D CA 1
ATOM 3358 C C . SER D 1 81 ? 82.975 90.322 -32.765 1.00 18.38 81 SER D C 1
ATOM 3359 O O . SER D 1 81 ? 83.389 89.316 -33.337 1.00 17.78 81 SER D O 1
ATOM 3362 N N . THR D 1 82 ? 81.779 90.849 -33.006 1.00 18.60 82 THR D N 1
ATOM 3363 C CA . THR D 1 82 ? 80.882 90.311 -34.026 1.00 19.05 82 THR D CA 1
ATOM 3364 C C . THR D 1 82 ? 81.540 90.236 -35.409 1.00 20.31 82 THR D C 1
ATOM 3365 O O . THR D 1 82 ? 81.604 89.160 -36.006 1.00 21.02 82 THR D O 1
ATOM 3369 N N . LYS D 1 83 ? 82.018 91.375 -35.910 1.00 21.20 83 LYS D N 1
ATOM 3370 C CA . LYS D 1 83 ? 82.689 91.438 -37.218 1.00 22.54 83 LYS D CA 1
ATOM 3371 C C . LYS D 1 83 ? 83.735 90.335 -37.373 1.00 22.52 83 LYS D C 1
ATOM 3372 O O . LYS D 1 83 ? 83.790 89.647 -38.395 1.00 22.35 83 LYS D O 1
ATOM 3378 N N . ARG D 1 84 ? 84.537 90.182 -36.321 1.00 23.30 84 ARG D N 1
ATOM 3379 C CA . ARG D 1 84 ? 85.622 89.213 -36.218 1.00 23.38 84 ARG D CA 1
ATOM 3380 C C . ARG D 1 84 ? 85.140 87.778 -36.383 1.00 23.98 84 ARG D C 1
ATOM 3381 O O . ARG D 1 84 ? 85.792 86.940 -37.030 1.00 24.02 84 ARG D O 1
ATOM 3389 N N . ARG D 1 85 ? 83.997 87.498 -35.768 1.00 23.74 85 ARG D N 1
ATOM 3390 C CA . ARG D 1 85 ? 83.451 86.162 -35.744 1.00 23.79 85 ARG D CA 1
ATOM 3391 C C . ARG D 1 85 ? 82.907 85.783 -37.117 1.00 24.01 85 ARG D C 1
ATOM 3392 O O . ARG D 1 85 ? 83.118 84.662 -37.591 1.00 23.77 85 ARG D O 1
ATOM 3400 N N . GLN D 1 86 ? 82.231 86.725 -37.763 1.00 24.32 86 GLN D N 1
ATOM 3401 C CA . GLN D 1 86 ? 81.717 86.482 -39.105 1.00 25.24 86 GLN D CA 1
ATOM 3402 C C . GLN D 1 86 ? 82.805 86.373 -40.158 1.00 25.41 86 GLN D C 1
ATOM 3403 O O . GLN D 1 86 ? 82.684 85.563 -41.076 1.00 26.15 86 GLN D O 1
ATOM 3409 N N . LEU D 1 87 ? 83.855 87.186 -40.028 1.00 25.51 87 LEU D N 1
ATOM 3410 C CA . LEU D 1 87 ? 85.013 87.083 -40.918 1.00 26.17 87 LEU D CA 1
ATOM 3411 C C . LEU D 1 87 ? 85.650 85.712 -40.751 1.00 27.31 87 LEU D C 1
ATOM 3412 O O . LEU D 1 87 ? 86.063 85.074 -41.728 1.00 27.76 87 LEU D O 1
ATOM 3417 N N . GLU D 1 88 ? 85.706 85.258 -39.504 1.00 28.09 88 GLU D N 1
ATOM 3418 C CA . GLU D 1 88 ? 86.262 83.957 -39.194 1.00 29.18 88 GLU D CA 1
ATOM 3419 C C . GLU D 1 88 ? 85.466 82.857 -39.883 1.00 29.54 88 GLU D C 1
ATOM 3420 O O . GLU D 1 88 ? 86.037 81.905 -40.415 1.00 29.56 88 GLU D O 1
ATOM 3426 N N . ASN D 1 89 ? 84.146 83.004 -39.884 1.00 30.29 89 ASN D N 1
ATOM 3427 C CA . ASN D 1 89 ? 83.275 82.039 -40.539 1.00 30.83 89 ASN D CA 1
ATOM 3428 C C . ASN D 1 89 ? 83.319 82.084 -42.066 1.00 30.97 89 ASN D C 1
ATOM 3429 O O . ASN D 1 89 ? 83.084 81.062 -42.715 1.00 31.23 89 ASN D O 1
ATOM 3434 N N . LYS D 1 90 ? 83.621 83.255 -42.632 1.00 30.77 90 LYS D N 1
ATOM 3435 C CA . LYS D 1 90 ? 83.808 83.382 -44.083 1.00 30.39 90 LYS D CA 1
ATOM 3436 C C . LYS D 1 90 ? 85.057 82.630 -44.531 1.00 30.42 90 LYS D C 1
ATOM 3437 O O . LYS D 1 90 ? 85.055 81.978 -45.575 1.00 30.32 90 LYS D O 1
ATOM 3443 N N . ILE D 1 91 ? 86.113 82.713 -43.727 1.00 30.40 91 ILE D N 1
ATOM 3444 C CA . ILE D 1 91 ? 87.396 82.133 -44.094 1.00 30.83 91 ILE D CA 1
ATOM 3445 C C . ILE D 1 91 ? 87.544 80.691 -43.609 1.00 31.59 91 ILE D C 1
ATOM 3446 O O . ILE D 1 91 ? 88.617 80.095 -43.741 1.00 31.64 91 ILE D O 1
ATOM 3451 N N . ASP D 1 92 ? 86.459 80.142 -43.059 1.00 32.37 92 ASP D N 1
ATOM 3452 C CA . ASP D 1 92 ? 86.398 78.738 -42.631 1.00 32.73 92 ASP D CA 1
ATOM 3453 C C . ASP D 1 92 ? 86.642 77.755 -43.769 1.00 32.55 92 ASP D C 1
ATOM 3454 O O . ASP D 1 92 ? 87.292 76.728 -43.567 1.00 32.61 92 ASP D O 1
ATOM 3459 N N . ASN D 1 93 ? 86.119 78.065 -44.954 1.00 32.22 93 ASN D N 1
ATOM 3460 C CA . ASN D 1 93 ? 86.329 77.219 -46.126 1.00 31.98 93 ASN D CA 1
ATOM 3461 C C . ASN D 1 93 ? 87.290 77.839 -47.128 1.00 31.60 93 ASN D C 1
ATOM 3462 O O . ASN D 1 93 ? 87.024 77.886 -48.328 1.00 31.67 93 ASN D O 1
ATOM 3467 N N . PHE D 1 94 ? 88.413 78.311 -46.597 1.00 31.38 94 PHE D N 1
ATOM 3468 C CA . PHE D 1 94 ? 89.491 78.910 -47.369 1.00 31.10 94 PHE D CA 1
ATOM 3469 C C . PHE D 1 94 ? 90.711 78.022 -47.232 1.00 31.27 94 PHE D C 1
ATOM 3470 O O . PHE D 1 94 ? 91.082 77.668 -46.115 1.00 31.03 94 PHE D O 1
ATOM 3478 N N . THR D 1 95 ? 91.339 77.673 -48.354 1.00 31.64 95 THR D N 1
ATOM 3479 C CA . THR D 1 95 ? 92.612 76.945 -48.331 1.00 32.28 95 THR D CA 1
ATOM 3480 C C . THR D 1 95 ? 93.727 77.835 -47.773 1.00 32.60 95 THR D C 1
ATOM 3481 O O . THR D 1 95 ? 93.534 79.043 -47.572 1.00 33.24 95 THR D O 1
ATOM 3485 N N . ASP D 1 96 ? 94.887 77.240 -47.522 1.00 32.53 96 ASP D N 1
ATOM 3486 C CA . ASP D 1 96 ? 96.062 77.998 -47.107 1.00 32.84 96 ASP D CA 1
ATOM 3487 C C . ASP D 1 96 ? 96.437 79.018 -48.192 1.00 32.70 96 ASP D C 1
ATOM 3488 O O . ASP D 1 96 ? 96.892 80.122 -47.881 1.00 33.43 96 ASP D O 1
ATOM 3493 N N . ALA D 1 97 ? 96.223 78.651 -49.456 1.00 31.44 97 ALA D N 1
ATOM 3494 C CA . ALA D 1 97 ? 96.476 79.547 -50.583 1.00 31.21 97 ALA D CA 1
ATOM 3495 C C . ALA D 1 97 ? 95.630 80.812 -50.436 1.00 30.85 97 ALA D C 1
ATOM 3496 O O . ALA D 1 97 ? 96.174 81.917 -50.360 1.00 30.26 97 ALA D O 1
ATOM 3498 N N . ASP D 1 98 ? 94.308 80.626 -50.362 1.00 30.66 98 ASP D N 1
ATOM 3499 C CA . ASP D 1 98 ? 93.350 81.695 -50.041 1.00 30.12 98 ASP D CA 1
ATOM 3500 C C . ASP D 1 98 ? 93.838 82.540 -48.869 1.00 29.21 98 ASP D C 1
ATOM 3501 O O . ASP D 1 98 ? 93.780 83.769 -48.928 1.00 28.65 98 ASP D O 1
ATOM 3506 N N . LEU D 1 99 ? 94.308 81.868 -47.812 1.00 28.08 99 LEU D N 1
ATOM 3507 C CA . LEU D 1 99 ? 94.702 82.529 -46.556 1.00 27.36 99 LEU D CA 1
ATOM 3508 C C . LEU D 1 99 ? 95.950 83.383 -46.687 1.00 26.73 99 LEU D C 1
ATOM 3509 O O . LEU D 1 99 ? 96.086 84.386 -45.976 1.00 26.76 99 LEU D O 1
ATOM 3514 N N . VAL D 1 100 ? 96.852 82.985 -47.582 1.00 26.13 100 VAL D N 1
ATOM 3515 C CA . VAL D 1 100 ? 98.058 83.761 -47.886 1.00 26.86 100 VAL D CA 1
ATOM 3516 C C . VAL D 1 100 ? 97.681 85.146 -48.418 1.00 27.00 100 VAL D C 1
ATOM 3517 O O . VAL D 1 100 ? 98.336 86.140 -48.104 1.00 27.18 100 VAL D O 1
ATOM 3521 N N . ILE D 1 101 ? 96.623 85.204 -49.219 1.00 26.48 101 ILE D N 1
ATOM 3522 C CA . ILE D 1 101 ? 96.110 86.489 -49.675 1.00 28.09 101 ILE D CA 1
ATOM 3523 C C . ILE D 1 101 ? 95.551 87.300 -48.487 1.0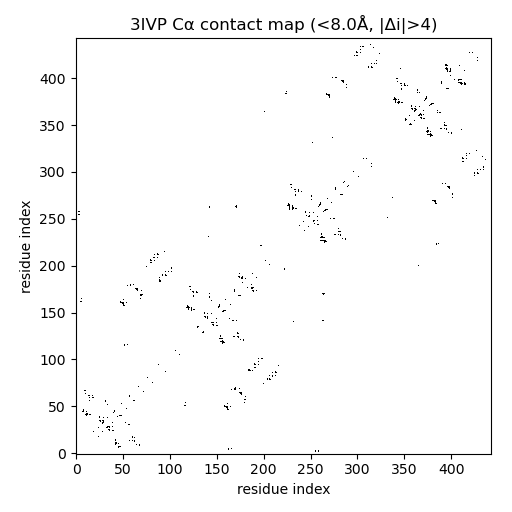0 29.59 101 ILE D C 1
ATOM 3524 O O . ILE D 1 101 ? 95.812 88.504 -48.389 1.00 30.01 101 ILE D O 1
ATOM 3537 N N . GLU D 1 103 ? 96.370 87.150 -45.327 1.00 32.69 103 GLU D N 1
ATOM 3538 C CA . GLU D 1 103 ? 97.489 87.598 -44.515 1.00 33.15 103 GLU D CA 1
ATOM 3539 C C . GLU D 1 103 ? 98.130 88.849 -45.105 1.00 32.63 103 GLU D C 1
ATOM 3540 O O . GLU D 1 103 ? 98.531 89.757 -44.366 1.00 32.35 103 GLU D O 1
ATOM 3546 N N . SER D 1 104 ? 98.215 88.897 -46.433 1.00 31.81 104 SER D N 1
ATOM 3547 C CA . SER D 1 104 ? 98.824 90.039 -47.088 1.00 31.33 104 SER D CA 1
ATOM 3548 C C . SER D 1 104 ? 97.945 91.295 -46.973 1.00 30.56 104 SER D C 1
ATOM 3549 O O . SER D 1 104 ? 98.461 92.405 -46.980 1.00 30.97 104 SER D O 1
ATOM 3552 N N . VAL D 1 105 ? 96.633 91.138 -46.844 1.00 29.55 105 VAL D N 1
ATOM 3553 C CA . VAL D 1 105 ? 95.827 92.315 -46.553 1.00 28.45 105 VAL D CA 1
ATOM 3554 C C . VAL D 1 105 ? 96.045 92.841 -45.121 1.00 28.21 105 VAL D C 1
ATOM 3555 O O . VAL D 1 105 ? 96.115 94.057 -44.914 1.00 27.18 105 VAL D O 1
ATOM 3559 N N . ALA D 1 106 ? 96.237 91.932 -44.160 1.00 28.12 106 ALA D N 1
ATOM 3560 C CA . ALA D 1 106 ? 96.515 92.318 -42.771 1.00 27.81 106 ALA D CA 1
ATOM 3561 C C . ALA D 1 106 ? 97.822 93.094 -42.656 1.00 28.32 106 ALA D C 1
ATOM 3562 O O . ALA D 1 106 ? 97.883 94.163 -42.028 1.00 28.24 106 ALA D O 1
ATOM 3564 N N . ASP D 1 107 ? 98.866 92.549 -43.274 1.00 28.38 107 ASP D N 1
ATOM 3565 C CA . ASP D 1 107 ? 100.178 93.175 -43.277 1.00 28.80 107 ASP D CA 1
ATOM 3566 C C . ASP D 1 107 ? 100.137 94.544 -43.949 1.00 28.41 107 ASP D C 1
ATOM 3567 O O . ASP D 1 107 ? 100.736 95.502 -43.458 1.00 28.57 107 ASP D O 1
ATOM 3572 N N . GLY D 1 108 ? 99.398 94.630 -45.052 1.00 27.50 108 GLY D N 1
ATOM 3573 C CA . GLY D 1 108 ? 99.201 95.886 -45.757 1.00 26.18 108 GLY D CA 1
ATOM 3574 C C . GLY D 1 108 ? 98.501 96.911 -44.892 1.00 26.20 108 GLY D C 1
ATOM 3575 O O . GLY D 1 108 ? 98.879 98.084 -44.896 1.00 25.31 108 GLY D O 1
ATOM 3576 N N . ILE D 1 109 ? 97.477 96.453 -44.164 1.00 26.08 109 ILE D N 1
ATOM 3577 C CA . ILE D 1 109 ? 96.738 97.265 -43.190 1.00 26.38 109 ILE D CA 1
ATOM 3578 C C . ILE D 1 109 ? 97.660 97.769 -42.069 1.00 26.96 109 ILE D C 1
ATOM 3579 O O . ILE D 1 109 ? 97.575 98.928 -41.670 1.00 27.02 109 ILE D O 1
ATOM 3584 N N . VAL D 1 110 ? 98.540 96.895 -41.584 1.00 27.06 110 VAL D N 1
ATOM 3585 C CA . VAL D 1 110 ? 99.491 97.250 -40.539 1.00 27.61 110 VAL D CA 1
ATOM 3586 C C . VAL D 1 110 ? 100.477 98.300 -41.051 1.00 28.02 110 VAL D C 1
ATOM 3587 O O . VAL D 1 110 ? 100.632 99.362 -40.427 1.00 27.85 110 VAL D O 1
ATOM 3591 N N . LYS D 1 111 ? 101.112 98.020 -42.193 1.00 28.34 111 LYS D N 1
ATOM 3592 C CA . LYS D 1 111 ? 102.013 98.983 -42.829 1.00 29.01 111 LYS D CA 1
ATOM 3593 C C . LYS D 1 111 ? 101.288 100.303 -43.102 1.00 29.95 111 LYS D C 1
ATOM 3594 O O . LYS D 1 111 ? 101.861 101.383 -42.936 1.00 30.01 111 LYS D O 1
ATOM 3600 N N . SER D 1 112 ? 100.027 100.197 -43.510 1.00 30.73 112 SER D N 1
ATOM 3601 C CA . SER D 1 112 ? 99.172 101.351 -43.735 1.00 32.06 112 SER D CA 1
ATOM 3602 C C . SER D 1 112 ? 99.065 102.239 -42.498 1.00 33.03 112 SER D C 1
ATOM 3603 O O . SER D 1 112 ? 99.194 103.465 -42.593 1.00 33.24 112 SER D O 1
ATOM 3606 N N . LYS D 1 113 ? 98.837 101.612 -41.345 1.00 33.72 113 LYS D N 1
ATOM 3607 C CA . LYS D 1 113 ? 98.677 102.326 -40.083 1.00 34.17 113 LYS D CA 1
ATOM 3608 C C . LYS D 1 113 ? 99.948 103.064 -39.651 1.00 34.40 113 LYS D C 1
ATOM 3609 O O . LYS D 1 113 ? 99.910 103.871 -38.723 1.00 34.46 113 LYS D O 1
ATOM 3615 N N . GLU D 1 114 ? 101.057 102.797 -40.340 1.00 34.76 114 GLU D N 1
ATOM 3616 C CA . GLU D 1 114 ? 102.332 103.473 -40.086 1.00 35.47 114 GLU D CA 1
ATOM 3617 C C . GLU D 1 114 ? 102.536 104.675 -41.008 1.00 35.94 114 GLU D C 1
ATOM 3618 O O . GLU D 1 114 ? 101.742 104.910 -41.926 1.00 36.37 114 GLU D O 1
ATOM 3624 N N . VAL D 1 115 ? 103.615 105.418 -40.755 1.00 36.29 115 VAL D N 1
ATOM 3625 C CA . VAL D 1 115 ? 104.032 106.589 -41.551 1.00 36.45 115 VAL D CA 1
ATOM 3626 C C . VAL D 1 115 ? 102.872 107.454 -42.070 1.00 36.77 115 VAL D C 1
ATOM 3627 O O . VAL D 1 115 ? 101.924 107.749 -41.339 1.00 36.97 115 VAL D O 1
#

Sequence (443 aa):
KKEDKYDFRALGLAIKEARKKQGLTREQVGAIEIDPRYLTNIENKGQHPSLQVLYDLVSLLNVSVDEFFLPASSQVKSTKRRQLENKIDNFTDADLVIESVADGIVKSKEVGEEDKYDFRALGLAIKEEARKKQGLTREQVGAIEIDPRYLTNIENKGQHPSLQVLYDLVSLLNVSVDEFFLPASSQVKSTKRRRQQLENKIDNFTDADLVIESVADGIVKSKEVDKYDFRALGLAIKEEARKKQGLTREEQVGAIEIDPRYLTNIENKGQHPSLQVLYDLVSLLNVSVDEFFLPASSQVKSTKRRQLENKIDNFTDADLVIESVADGIVKSKEVGRKKEDKYDFRALGLAIKEARKKQGLTREQVGAIEIDPRYLTNIENKGQHPSLQVLYDLVSLLNVSVDEFFLPASSQVKSTKRRQLENKIDNFTDADLVIESVADGIVKSKEV

CATH classification: 1.10.260.40 (+1 more: 6.10.140.640)

InterPro domains:
  IPR001387 Cro/C1-type, helix-turn-helix domain [PF01381] (17-71)
  IPR001387 Cro/C1-type, helix-turn-helix domain [PS50943] (17-71)
  IPR001387 Cro/C1-type, helix-turn-helix domain [SM00530] (16-71)
  IPR001387 Cro/C1-type, helix-turn-helix domain [cd00093] (14-71)
  IPR010982 Lambda repressor-like, DNA-binding domain superfamily [G3DSA:1.10.260.40] (1-76)
  IPR010982 Lambda repressor-like, DNA-binding domain superfamily [SSF47413] (10-75)
  IPR041511 Putative DNA-binding domain [PF18430] (80-114)

B-factor: mean 20.78, std 9.86, range [2.0, 72.11]

Nearest PDB structures (foldseek):
  3ivp-assembly2_C  TM=6.497E-01  e=6.561E-15  Clostridioides difficile 630
  3u3w-assembly1_B  TM=6.642E-01  e=2.034E-02  Bacillus thuringiensis Bt407
  5w4m-assembly1_A  TM=5.434E-01  e=2.051E-01  Streptococcus dysgalactiae
  2grm-assembly2_C-5  TM=5.349E-01  e=1.608E-01  Enterococcus faecalis
  2grm-assembly1_A  TM=5.548E-01  e=3.336E-01  Enterococcus faecalis

Organism: Clostridioides difficile (strain 630) (NCBI:txid272563)

Foldseek 3Di:
DVVPDQQQAVVLQQLVVLCVVVVHQLVRLCCLVHDSVVNCCSNPVRDDDPPSVVVSSCVVSVGDPCVRPPDDDCDCCPVVVVVVCVVCVPPDVVRVVCVVVVVVVCCCVPVVD/DPDQQLAVVLQQLVVLCVVVPHQLVRLCVLPHDSVVSCCVNPPRDDDPPSVVCSSCVVRVAFPCVRPDDDDPVGQGSVNVVVCVVCVPPDVVSVVVVVVVVVVVVVVVD/DDQQQAVVLQVLVVLCVVVVHQLVRLCVLVHDSVVSCCSNHPRDDDPPSSVVSSCVVRVGDCCCRPPPDDPDDDDPVRVVVCVVCVPPDPVRVVCCVVVVVVVVVVVVD/DPPVPDQQQAVVLQLLVCLCVVVPHDLPVLCCLVHDSVVSCCVNPVRDDDPPSSVVSSCVVRVADPCVRPPPPPDPDQGSVNRVVVVVCVPPDVVSVVVVVVVVVVVVVVDD

Solvent-accessible surface area: 23956 Å² total

Secondary structure (DSSP, 8-state):
--TTS--THHHHHHHHHHHHHTT--HHHHH-----HHHHHHHHHS-PPPPHHHHHHHHHHHT--SHHHHS--------HHHHHHHHHTTT--HHHHH--HHHHHHHHHHHHH-/------HHHHHHHHHHHHHTT--HHHHH-----HHHHHHHHHS-PPPPHHHHHHHHHHHT--SHHHHS---TT---HHHHHHHHHHTT--HHHHH--HHHHHHHHHHT-/----THHHHHHHHHHHHHTT--HHHHH-----HHHHHHHHHS-PPPPHHHHHHHHHHHT--SHHHHS--------HHHHHHHHHTSS--HHHHH--HHHHHHHHHHHH-/--GGG----HHHHHHHHHHHHHTT--HHHHH---S-HHHHHHHHHS-PPPPHHHHHHHHHHHT--SHHHHS-TTS----HHHHHHHHHGGG--HHHHH--HHHHHHHHHT--

Radius of gyration: 26.89 Å; Cα contacts (8 Å, |Δi|>4): 451; chains: 4; bounding box: 66×63×80 Å